Protein 1ZBO (pdb70)

Organism: Bordetella parapertussis (strain 12822 / ATCC BAA-587 / NCTC 13253) (NCBI:txid257311)

Sequence (385 aa):
AEIPLFPLSNALFPAGVLRLRVFEIRYLDVRRCIADGSEFGVVVLEQGTEVRRPDGREVLARAGTARIDHWEAPPALLELACTGTGRFRLHACTQGKYGLWTGQAEPVPDDAPLEVPPELARSASALGRLIARLQREGVPPHIPAAPFRLDDCGWVADRWAELSLPPADKARLLLLPPLDRLREIDAVLAAAEIPLFPLSNALFPAGVLRLRVFEIRYLDVRRCIADGSEFGVVVLEQGTEVRRPDGREVLARAGTARIDHWEAPPALLELACTGTGRFRLHACTQGKYGLWTGQAEPVPDDAPLEVPPELARSASALGRLIARLQREGVPPHIPAAPFRLDDCGWVADRWAELSLPPADKARLLLLPPLDRLREIDAVLAADGH

Structure (mmCIF, N/CA/C/O backbone):
data_1ZBO
#
_entry.id   1ZBO
#
_cell.length_a   70.015
_cell.length_b   101.380
_cell.length_c   122.223
_cell.angle_alpha   90.00
_cell.angle_beta   90.00
_cell.angle_gamma   90.00
#
_symmetry.space_group_name_H-M   'C 2 2 21'
#
loop_
_entity.id
_entity.type
_entity.pdbx_description
1 polymer 'hypothetical protein BPP1347'
2 water water
#
loop_
_atom_site.group_PDB
_atom_site.id
_atom_site.type_symbol
_atom_site.label_atom_id
_atom_site.label_alt_id
_atom_site.label_comp_id
_atom_site.label_asym_id
_atom_site.label_entity_id
_atom_site.label_seq_id
_atom_site.pdbx_PDB_ins_code
_atom_site.Cartn_x
_atom_site.Cartn_y
_atom_site.Cartn_z
_atom_site.occupancy
_atom_site.B_iso_or_equiv
_atom_site.auth_seq_id
_atom_site.auth_comp_id
_atom_site.auth_asym_id
_atom_site.auth_atom_id
_atom_site.pdbx_PDB_model_num
ATOM 1 N N . ALA A 1 2 ? 21.324 25.971 45.746 1.00 53.68 2 ALA A N 1
ATOM 2 C CA . ALA A 1 2 ? 21.993 25.579 47.022 1.00 53.22 2 ALA A CA 1
ATOM 3 C C . ALA A 1 2 ? 22.595 26.811 47.702 1.00 51.95 2 ALA A C 1
ATOM 4 O O . ALA A 1 2 ? 22.699 26.848 48.922 1.00 52.11 2 ALA A O 1
ATOM 6 N N . GLU A 1 3 ? 22.982 27.813 46.907 1.00 50.29 3 GLU A N 1
ATOM 7 C CA . GLU A 1 3 ? 23.563 29.041 47.449 1.00 49.21 3 GLU A CA 1
ATOM 8 C C . GLU A 1 3 ? 22.466 29.906 48.066 1.00 48.05 3 GLU A C 1
ATOM 9 O O . GLU A 1 3 ? 21.552 30.350 47.365 1.00 46.29 3 GLU A O 1
ATOM 15 N N . ILE A 1 4 ? 22.548 30.129 49.381 1.00 45.61 4 ILE A N 1
ATOM 16 C CA . ILE A 1 4 ? 21.552 30.948 50.084 1.00 41.83 4 ILE A CA 1
ATOM 17 C C . ILE A 1 4 ? 22.179 31.873 51.143 1.00 40.31 4 ILE A C 1
ATOM 18 O O . ILE A 1 4 ? 23.312 31.645 51.588 1.00 41.89 4 ILE A O 1
ATOM 23 N N . PRO A 1 5 ? 21.450 32.929 51.557 1.00 38.32 5 PRO A N 1
ATOM 24 C CA . PRO A 1 5 ? 21.936 33.878 52.561 1.00 36.41 5 PRO A CA 1
ATOM 25 C C . PRO A 1 5 ? 21.710 33.247 53.912 1.00 37.25 5 PRO A C 1
ATOM 26 O O . PRO A 1 5 ? 20.733 32.515 54.097 1.00 36.48 5 PRO A O 1
ATOM 30 N N . LEU A 1 6 ? 22.599 33.514 54.860 1.00 37.04 6 LEU A N 1
ATOM 31 C CA . LEU A 1 6 ? 22.450 32.923 56.187 1.00 34.22 6 LEU A CA 1
ATOM 32 C C . LEU A 1 6 ? 22.344 33.914 57.320 1.00 32.52 6 LEU A C 1
ATOM 33 O O . LEU A 1 6 ? 22.923 34.987 57.285 1.00 33.95 6 LEU A O 1
ATOM 38 N N . PHE A 1 7 ? 21.576 33.545 58.327 1.00 33.51 7 PHE A N 1
ATOM 39 C CA . PHE A 1 7 ? 21.404 34.391 59.492 1.00 32.92 7 PHE A CA 1
ATOM 40 C C . PHE A 1 7 ? 21.793 33.539 60.688 1.00 32.63 7 PHE A C 1
ATOM 41 O O . PHE A 1 7 ? 21.056 32.637 61.093 1.00 30.88 7 PHE A O 1
ATOM 49 N N . PRO A 1 8 ? 22.971 33.795 61.250 1.00 30.71 8 PRO A N 1
ATOM 50 C CA . PRO A 1 8 ? 23.419 33.019 62.402 1.00 32.04 8 PRO A CA 1
ATOM 51 C C . PRO A 1 8 ? 22.763 33.462 63.698 1.00 32.44 8 PRO A C 1
ATOM 52 O O . PRO A 1 8 ? 22.618 34.659 63.968 1.00 34.38 8 PRO A O 1
ATOM 56 N N . LEU A 1 9 ? 22.374 32.486 64.504 1.00 32.12 9 LEU A N 1
ATOM 57 C CA . LEU A 1 9 ? 21.750 32.778 65.779 1.00 32.22 9 LEU A CA 1
ATOM 58 C C . LEU A 1 9 ? 22.385 31.906 66.845 1.00 32.96 9 LEU A C 1
ATOM 59 O O . LEU A 1 9 ? 23.047 30.910 66.524 1.00 31.63 9 LEU A O 1
ATOM 64 N N . SER A 1 10 ? 22.192 32.320 68.100 1.00 32.05 10 SER A N 1
ATOM 65 C CA . SER A 1 10 ? 22.699 31.637 69.284 1.00 31.19 10 SER A CA 1
ATOM 66 C C . SER A 1 10 ? 21.910 30.358 69.516 1.00 31.64 10 SER A C 1
ATOM 67 O O . SER A 1 10 ? 22.445 29.413 70.071 1.00 30.76 10 SER A O 1
ATOM 70 N N . ASN A 1 11 ? 20.633 30.332 69.133 1.00 34.42 11 ASN A N 1
ATOM 71 C CA . ASN A 1 11 ? 19.845 29.101 69.287 1.00 37.53 11 ASN A CA 1
ATOM 72 C C . ASN A 1 11 ? 19.509 28.518 67.911 1.00 35.94 11 ASN A C 1
ATOM 73 O O . ASN A 1 11 ? 19.217 29.255 66.968 1.00 33.79 11 ASN A O 1
ATOM 78 N N . ALA A 1 12 ? 19.562 27.197 67.789 1.00 35.33 12 ALA A N 1
ATOM 79 C CA . ALA A 1 12 ? 19.242 26.559 66.518 1.00 36.75 12 ALA A CA 1
ATOM 80 C C . ALA A 1 12 ? 17.740 26.680 66.256 1.00 35.73 12 ALA A C 1
ATOM 81 O O . ALA A 1 12 ? 16.960 26.728 67.188 1.00 37.48 12 ALA A O 1
ATOM 83 N N . LEU A 1 13 ? 17.351 26.732 64.988 1.00 35.88 13 LEU A N 1
ATOM 84 C CA . LEU A 1 13 ? 15.954 26.836 64.620 1.00 37.29 13 LEU A CA 1
ATOM 85 C C . LEU A 1 13 ? 15.473 25.519 63.965 1.00 38.60 13 LEU A C 1
ATOM 86 O O . LEU A 1 13 ? 16.053 25.069 62.977 1.00 39.98 13 LEU A O 1
ATOM 91 N N . PHE A 1 14 ? 14.418 24.914 64.513 1.00 37.52 14 PHE A N 1
ATOM 92 C CA . PHE A 1 14 ? 13.866 23.655 63.997 1.00 36.29 14 PHE A CA 1
ATOM 93 C C . PHE A 1 14 ? 12.529 23.806 63.238 1.00 37.55 14 PHE A C 1
ATOM 94 O O . PHE A 1 14 ? 11.762 24.747 63.455 1.00 36.98 14 PHE A O 1
ATOM 102 N N . PRO A 1 15 ? 12.216 22.855 62.347 1.00 37.99 15 PRO A N 1
ATOM 103 C CA . PRO A 1 15 ? 10.947 22.960 61.610 1.00 37.08 15 PRO A CA 1
ATOM 104 C C . PRO A 1 15 ? 9.799 23.124 62.608 1.00 36.02 15 PRO A C 1
ATOM 105 O O . PRO A 1 15 ? 9.735 22.421 63.627 1.00 32.32 15 PRO A O 1
ATOM 109 N N . ALA A 1 16 ? 8.907 24.061 62.301 1.00 35.33 16 ALA A N 1
ATOM 110 C CA . ALA A 1 16 ? 7.752 24.371 63.140 1.00 34.96 16 ALA A CA 1
ATOM 111 C C . ALA A 1 16 ? 8.155 25.133 64.402 1.00 35.08 16 ALA A C 1
ATOM 112 O O . ALA A 1 16 ? 7.323 25.399 65.275 1.00 38.14 16 ALA A O 1
ATOM 114 N N . GLY A 1 17 ? 9.432 25.486 64.494 1.00 35.99 17 GLY A N 1
ATOM 115 C CA . GLY A 1 17 ? 9.911 26.233 65.644 1.00 35.18 17 GLY A CA 1
ATOM 116 C C . GLY A 1 17 ? 9.534 27.691 65.509 1.00 35.39 17 GLY A C 1
ATOM 117 O O . GLY A 1 17 ? 9.571 28.248 64.416 1.00 35.09 17 GLY A O 1
ATOM 118 N N . VAL A 1 18 ? 9.154 28.318 66.615 1.00 38.45 18 VAL A N 1
ATOM 119 C CA . VAL A 1 18 ? 8.771 29.735 66.592 1.00 39.84 18 VAL A CA 1
ATOM 120 C C . VAL A 1 18 ? 9.998 30.594 66.795 1.00 39.23 18 VAL A C 1
ATOM 121 O O . VAL A 1 18 ? 10.856 30.270 67.609 1.00 39.19 18 VAL A O 1
ATOM 125 N N . LEU A 1 19 ? 10.077 31.702 66.076 1.00 40.10 19 LEU A N 1
ATOM 126 C CA . LEU A 1 19 ? 11.227 32.570 66.220 1.00 41.28 19 LEU A CA 1
ATOM 127 C C . LEU A 1 19 ? 10.863 34.049 66.129 1.00 41.32 19 LEU A C 1
ATOM 128 O O . LEU A 1 19 ? 10.249 34.477 65.162 1.00 40.86 19 LEU A O 1
ATOM 133 N N . ARG A 1 20 ? 11.232 34.819 67.154 1.00 43.63 20 ARG A N 1
ATOM 134 C CA . ARG A 1 20 ? 10.970 36.263 67.180 1.00 44.72 20 ARG A CA 1
ATOM 135 C C . ARG A 1 20 ? 12.328 36.917 67.032 1.00 44.31 20 ARG A C 1
ATOM 136 O O . ARG A 1 20 ? 13.084 37.027 67.998 1.00 43.70 20 ARG A O 1
ATOM 144 N N . LEU A 1 21 ? 12.629 37.372 65.828 1.00 46.20 21 LEU A N 1
ATOM 145 C CA . LEU A 1 21 ? 13.925 37.963 65.567 1.00 48.21 21 LEU A CA 1
ATOM 146 C C . LEU A 1 21 ? 13.951 39.479 65.488 1.00 48.14 21 LEU A C 1
ATOM 147 O O . LEU A 1 21 ? 13.146 40.090 64.795 1.00 47.96 21 LEU A O 1
ATOM 152 N N . ARG A 1 22 ? 14.880 40.079 66.224 1.00 49.15 22 ARG A N 1
ATOM 153 C CA . ARG A 1 22 ? 15.074 41.524 66.200 1.00 48.96 22 ARG A CA 1
ATOM 154 C C . ARG A 1 22 ? 16.358 41.733 65.415 1.00 47.76 22 ARG A C 1
ATOM 155 O O . ARG A 1 22 ? 17.391 41.148 65.752 1.00 47.33 22 ARG A O 1
ATOM 163 N N . VAL A 1 23 ? 16.308 42.547 64.366 1.00 46.11 23 VAL A N 1
ATOM 164 C CA . VAL A 1 23 ? 17.518 42.773 63.585 1.00 47.87 23 VAL A CA 1
ATOM 165 C C . VAL A 1 23 ? 18.118 44.142 63.855 1.00 48.65 23 VAL A C 1
ATOM 166 O O . VAL A 1 23 ? 17.523 45.180 63.573 1.00 50.04 23 VAL A O 1
ATOM 170 N N . PHE A 1 24 ? 19.315 44.131 64.416 1.00 49.01 24 PHE A N 1
ATOM 171 C CA . PHE A 1 24 ? 19.984 45.367 64.759 1.00 49.93 24 PHE A CA 1
ATOM 172 C C . PHE A 1 24 ? 20.968 45.848 63.710 1.00 50.06 24 PHE A C 1
ATOM 173 O O . PHE A 1 24 ? 20.820 46.935 63.160 1.00 52.27 24 PHE A O 1
ATOM 181 N N . GLU A 1 25 ? 21.974 45.039 63.433 1.00 50.75 25 GLU A N 1
ATOM 182 C CA . GLU A 1 25 ? 22.971 45.416 62.457 1.00 52.05 25 GLU A CA 1
ATOM 183 C C . GLU A 1 25 ? 22.326 45.616 61.112 1.00 52.97 25 GLU A C 1
ATOM 184 O O . GLU A 1 25 ? 21.556 44.779 60.648 1.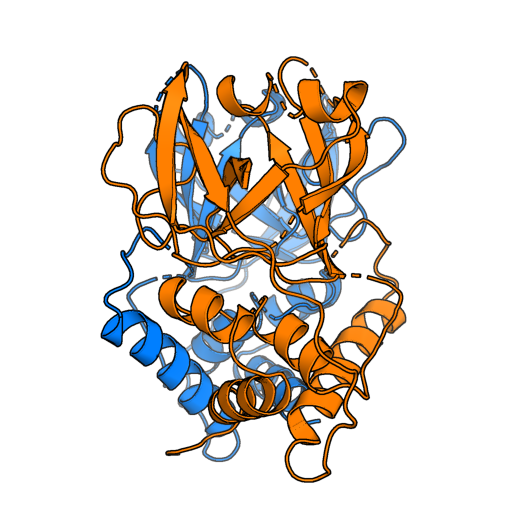00 53.20 25 GLU A O 1
ATOM 190 N N . ILE A 1 26 ? 22.644 46.734 60.481 1.00 54.07 26 ILE A N 1
ATOM 191 C CA . ILE A 1 26 ? 22.064 47.038 59.193 1.00 55.63 26 ILE A CA 1
ATOM 192 C C . ILE A 1 26 ? 22.622 46.121 58.113 1.00 54.52 26 ILE A C 1
ATOM 193 O O . ILE A 1 26 ? 22.118 46.099 56.989 1.00 54.76 26 ILE A O 1
ATOM 198 N N . ARG A 1 27 ? 23.653 45.351 58.456 1.00 53.11 27 ARG A N 1
ATOM 199 C CA . ARG A 1 27 ? 24.246 44.432 57.487 1.00 51.77 27 ARG A CA 1
ATOM 200 C C . ARG A 1 27 ? 23.234 43.380 57.054 1.00 50.54 27 ARG A C 1
ATOM 201 O O . ARG A 1 27 ? 23.360 42.795 55.979 1.00 50.39 27 ARG A O 1
ATOM 209 N N . TYR A 1 28 ? 22.225 43.157 57.891 1.00 49.38 28 TYR A N 1
ATOM 210 C CA . TYR A 1 28 ? 21.196 42.175 57.599 1.00 51.17 28 TYR A CA 1
ATOM 211 C C . TYR A 1 28 ? 19.964 42.755 56.914 1.00 53.99 28 TYR A C 1
ATOM 212 O O . TYR A 1 28 ? 19.217 42.027 56.251 1.00 53.83 28 TYR A O 1
ATOM 221 N N . LEU A 1 29 ? 19.756 44.060 57.064 1.00 55.59 29 LEU A N 1
ATOM 222 C CA . LEU A 1 29 ? 18.604 44.725 56.463 1.00 57.12 29 LEU A CA 1
ATOM 223 C C . LEU A 1 29 ? 18.365 44.332 55.009 1.00 56.72 29 LEU A C 1
ATOM 224 O O . LEU A 1 29 ? 17.234 44.037 54.619 1.00 55.56 29 LEU A O 1
ATOM 229 N N . ASP A 1 30 ? 19.429 44.323 54.213 1.00 57.01 30 ASP A N 1
ATOM 230 C CA . ASP A 1 30 ? 19.321 43.975 52.801 1.00 57.78 30 ASP A CA 1
ATOM 231 C C . ASP A 1 30 ? 18.785 42.545 52.627 1.00 57.04 30 ASP A C 1
ATOM 232 O O . ASP A 1 30 ? 18.083 42.244 51.662 1.00 57.34 30 ASP A O 1
ATOM 245 N N . VAL A 1 32 ? 16.794 40.739 55.020 1.00 48.58 32 VAL A N 1
ATOM 246 C CA . VAL A 1 32 ? 15.414 40.702 55.470 1.00 46.73 32 VAL A CA 1
ATOM 247 C C . VAL A 1 32 ? 14.479 41.451 54.521 1.00 45.90 32 VAL A C 1
ATOM 248 O O . VAL A 1 32 ? 13.348 41.022 54.268 1.00 44.56 32 VAL A O 1
ATOM 252 N N . ARG A 1 33 ? 14.952 42.569 53.988 1.00 45.32 33 ARG A N 1
ATOM 253 C CA . ARG A 1 33 ? 14.146 43.346 53.057 1.00 45.32 33 ARG A CA 1
ATOM 254 C C . ARG A 1 33 ? 13.853 42.547 51.800 1.00 44.17 33 ARG A C 1
ATOM 255 O O . ARG A 1 33 ? 12.708 42.459 51.368 1.00 45.02 33 ARG A O 1
ATOM 263 N N . ARG A 1 34 ? 14.885 41.967 51.207 1.00 42.99 34 ARG A N 1
ATOM 264 C CA . ARG A 1 34 ? 14.682 41.184 50.013 1.00 43.17 34 ARG A CA 1
ATOM 265 C C . ARG A 1 34 ? 13.719 40.041 50.317 1.00 41.54 34 ARG A C 1
ATOM 266 O O . ARG A 1 34 ? 12.817 39.769 49.535 1.00 41.54 34 ARG A O 1
ATOM 274 N N . CYS A 1 35 ? 13.893 39.389 51.460 1.00 40.63 35 CYS A N 1
ATOM 275 C CA . CYS A 1 35 ? 13.008 38.294 51.828 1.00 41.25 35 CYS A CA 1
ATOM 276 C C . CYS A 1 35 ? 11.571 38.757 51.970 1.00 42.54 35 CYS A C 1
ATOM 277 O O . CYS A 1 35 ? 10.639 38.077 51.543 1.00 42.23 35 CYS A O 1
ATOM 280 N N . ILE A 1 36 ? 11.390 39.919 52.581 1.00 44.55 36 ILE A N 1
ATOM 281 C CA . ILE A 1 36 ? 10.059 40.459 52.787 1.00 45.57 36 ILE A CA 1
ATOM 282 C C . ILE A 1 36 ? 9.421 40.776 51.455 1.00 48.33 36 ILE A C 1
ATOM 283 O O . ILE A 1 36 ? 8.250 40.479 51.243 1.00 49.79 36 ILE A O 1
ATOM 288 N N . ALA A 1 37 ? 10.217 41.341 50.554 1.00 50.30 37 ALA A N 1
ATOM 289 C CA . ALA A 1 37 ? 9.769 41.716 49.221 1.00 53.02 37 ALA A CA 1
ATOM 290 C C . ALA A 1 37 ? 9.164 40.589 48.380 1.00 55.04 37 ALA A C 1
ATOM 291 O O . ALA A 1 37 ? 7.971 40.608 48.057 1.00 54.72 37 ALA A O 1
ATOM 293 N N . ASP A 1 38 ? 9.983 39.605 48.026 1.00 54.43 38 ASP A N 1
ATOM 294 C CA . ASP A 1 38 ? 9.506 38.528 47.181 1.00 55.96 38 ASP A CA 1
ATOM 295 C C . ASP A 1 38 ? 9.153 37.255 47.928 1.00 55.17 38 ASP A C 1
ATOM 296 O O . ASP A 1 38 ? 9.235 36.159 47.377 1.00 56.50 38 ASP A O 1
ATOM 301 N N . GLY A 1 39 ? 8.751 37.412 49.185 1.00 54.78 39 GLY A N 1
ATOM 302 C CA . GLY A 1 39 ? 8.356 36.277 50.011 1.00 52.49 39 GLY A CA 1
ATOM 303 C C . GLY A 1 39 ? 9.319 35.103 50.102 1.00 51.71 39 GLY A C 1
ATOM 304 O O . GLY A 1 39 ? 8.893 33.978 50.319 1.00 52.02 39 GLY A O 1
ATOM 305 N N . SER A 1 40 ? 10.612 35.349 49.943 1.00 50.33 40 SER A N 1
ATOM 306 C CA . SER A 1 40 ? 11.564 34.267 50.023 1.00 47.93 40 SER A CA 1
ATOM 307 C C . SER A 1 40 ? 11.873 33.920 51.476 1.00 47.74 40 SER A C 1
ATOM 308 O O . SER A 1 40 ? 11.290 34.484 52.414 1.00 47.00 40 SER A O 1
ATOM 311 N N . GLU A 1 41 ? 12.795 32.982 51.646 1.00 45.05 41 GLU A N 1
ATOM 312 C CA . GLU A 1 41 ? 13.186 32.502 52.959 1.00 43.45 41 GLU A CA 1
ATOM 313 C C . GLU A 1 41 ? 14.680 32.691 53.155 1.00 43.71 41 GLU A C 1
ATOM 314 O O . GLU A 1 41 ? 15.416 32.913 52.195 1.00 44.94 41 GLU A O 1
ATOM 320 N N . PHE A 1 42 ? 15.135 32.621 54.398 1.00 41.04 42 PHE A N 1
ATOM 321 C CA . PHE A 1 42 ? 16.567 32.723 54.654 1.00 42.05 42 PHE A CA 1
ATOM 322 C C . PHE A 1 42 ? 16.960 31.579 55.570 1.00 40.63 42 PHE A C 1
ATOM 323 O O . PHE A 1 42 ? 16.130 31.046 56.303 1.00 42.02 42 PHE A O 1
ATOM 331 N N . GLY A 1 43 ? 18.222 31.184 55.504 1.00 40.68 43 GLY A N 1
ATOM 332 C CA . GLY A 1 43 ? 18.683 30.081 56.326 1.00 38.98 43 GLY A CA 1
ATOM 333 C C . GLY A 1 43 ? 19.103 30.512 57.718 1.00 38.16 43 GLY A C 1
ATOM 334 O O . GLY A 1 43 ? 19.747 31.546 57.897 1.00 37.80 43 GLY A O 1
ATOM 335 N N . VAL A 1 44 ? 18.725 29.718 58.709 1.00 35.61 44 VAL A N 1
ATOM 336 C CA . VAL A 1 44 ? 19.074 30.003 60.086 1.00 32.61 44 VAL A CA 1
ATOM 337 C C . VAL A 1 44 ? 19.937 28.912 60.643 1.00 32.79 44 VAL A C 1
ATOM 338 O O . VAL A 1 44 ? 19.452 27.813 60.856 1.00 34.07 44 VAL A O 1
ATOM 342 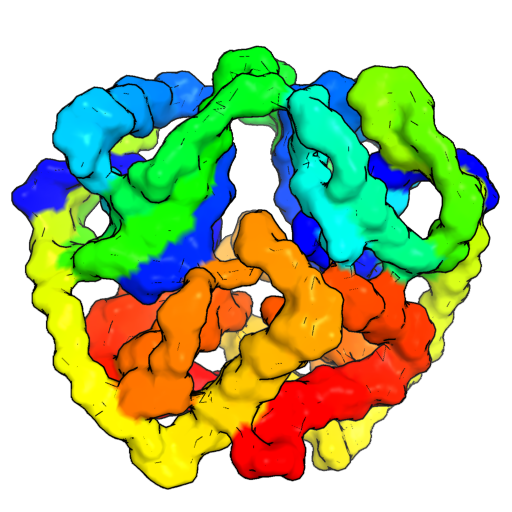N N . VAL A 1 45 ? 21.210 29.187 60.896 1.00 32.98 45 VAL A N 1
ATOM 343 C CA . VAL A 1 45 ? 22.054 28.147 61.470 1.00 31.10 45 VAL A CA 1
ATOM 344 C C . VAL A 1 45 ? 22.552 28.596 62.846 1.00 32.75 45 VAL A C 1
ATOM 345 O O . VAL A 1 45 ? 22.756 29.785 63.088 1.00 31.61 45 VAL A O 1
ATOM 349 N N . VAL A 1 46 ? 22.737 27.649 63.755 1.00 33.24 46 VAL A N 1
ATOM 350 C CA . VAL A 1 46 ? 23.202 27.994 65.086 1.00 34.48 46 VAL A CA 1
ATOM 351 C C . VAL A 1 46 ? 24.710 28.158 65.113 1.00 35.58 46 VAL A C 1
ATOM 352 O O . VAL A 1 46 ? 25.426 27.429 64.445 1.00 35.73 46 VAL A O 1
ATOM 356 N N . LEU A 1 47 ? 25.173 29.132 65.891 1.00 36.93 47 LEU A N 1
ATOM 357 C CA . LEU A 1 47 ? 26.592 29.429 66.021 1.00 38.14 47 LEU A CA 1
ATOM 358 C C . LEU A 1 47 ? 27.358 28.508 66.978 1.00 39.35 47 LEU A C 1
ATOM 359 O O . LEU A 1 47 ? 26.981 28.352 68.140 1.00 39.23 47 LEU A O 1
ATOM 364 N N . GLU A 1 48 ? 28.435 27.908 66.483 1.00 42.51 48 GLU A N 1
ATOM 365 C CA . GLU A 1 48 ? 29.270 27.047 67.306 1.00 45.94 48 GLU A CA 1
ATOM 366 C C . GLU A 1 48 ? 30.251 27.899 68.110 1.00 47.69 48 GLU A C 1
ATOM 367 O O . GLU A 1 48 ? 30.343 27.767 69.326 1.00 48.16 48 GLU A O 1
ATOM 373 N N . GLN A 1 49 ? 30.969 28.789 67.449 1.00 50.22 49 GLN A N 1
ATOM 374 C CA . GLN A 1 49 ? 31.926 29.575 68.191 1.00 55.30 49 GLN A CA 1
ATOM 375 C C . GLN A 1 49 ? 31.889 31.045 67.843 1.00 58.02 49 GLN A C 1
ATOM 376 O O . GLN A 1 49 ? 32.863 31.577 67.324 1.00 62.14 49 GLN A O 1
ATOM 382 N N . GLY A 1 50 ? 30.776 31.710 68.131 1.00 58.10 50 GLY A N 1
ATOM 383 C CA . GLY A 1 50 ? 30.686 33.127 67.831 1.00 58.49 50 GLY A CA 1
ATOM 384 C C . GLY A 1 50 ? 29.544 33.850 68.523 1.00 59.24 50 GLY A C 1
ATOM 385 O O . GLY A 1 50 ? 28.722 33.235 69.199 1.00 58.94 50 GLY A O 1
ATOM 386 N N . THR A 1 51 ? 29.485 35.164 68.354 1.00 59.45 51 THR A N 1
ATOM 387 C CA . THR A 1 51 ? 28.426 35.953 68.969 1.00 60.34 51 THR A CA 1
ATOM 388 C C . THR A 1 51 ? 27.372 36.319 67.943 1.00 60.47 51 THR A C 1
ATOM 389 O O . THR A 1 51 ? 27.696 36.619 66.796 1.00 61.26 51 THR A O 1
ATOM 393 N N . GLU A 1 52 ? 26.114 36.316 68.362 1.00 62.48 52 GLU A N 1
ATOM 394 C CA . GLU A 1 52 ? 25.011 36.640 67.464 1.00 65.93 52 GLU A CA 1
ATOM 395 C C . GLU A 1 52 ? 25.210 38.003 66.831 1.00 68.11 52 GLU A C 1
ATOM 396 O O . GLU A 1 52 ? 24.926 38.196 65.650 1.00 67.92 52 GLU A O 1
ATOM 402 N N . VAL A 1 53 ? 25.690 38.950 67.631 1.00 71.65 53 VAL A N 1
ATOM 403 C CA . VAL A 1 53 ? 25.927 40.296 67.140 1.00 75.68 53 VAL A CA 1
ATOM 404 C C . VAL A 1 53 ? 27.188 40.322 66.270 1.00 77.42 53 VAL A C 1
ATOM 405 O O . VAL A 1 53 ? 27.164 39.791 65.164 1.00 80.22 53 VAL A O 1
ATOM 409 N N . ARG A 1 54 ? 28.286 40.903 66.741 1.00 78.46 54 ARG A N 1
ATOM 410 C CA . ARG A 1 54 ? 29.494 40.955 65.918 1.00 81.21 54 ARG A CA 1
ATOM 411 C C . ARG A 1 54 ? 30.740 41.413 66.679 1.00 83.18 54 ARG A C 1
ATOM 412 O O . ARG A 1 54 ? 30.977 42.615 66.836 1.00 83.53 54 ARG A O 1
ATOM 420 N N . ARG A 1 55 ? 31.534 40.450 67.140 1.00 84.75 55 ARG A N 1
ATOM 421 C CA . ARG A 1 55 ? 32.762 40.744 67.876 1.00 86.51 55 ARG A CA 1
ATOM 422 C C . ARG A 1 55 ? 33.878 41.196 66.937 1.00 87.07 55 ARG A C 1
ATOM 423 O O . ARG A 1 55 ? 34.049 40.646 65.845 1.00 87.76 55 ARG A O 1
ATOM 431 N N . PRO A 1 56 ? 34.650 42.212 67.350 1.00 86.47 56 PRO A N 1
ATOM 432 C CA . PRO A 1 56 ? 35.751 42.715 66.523 1.00 85.77 56 PRO A CA 1
ATOM 433 C C . PRO A 1 56 ? 37.051 41.938 66.766 1.00 84.43 56 PRO A C 1
ATOM 434 O O . PRO A 1 56 ? 38.012 42.065 66.007 1.00 83.73 56 PRO A O 1
ATOM 438 N N . ASP A 1 57 ? 37.066 41.131 67.823 1.00 83.28 57 ASP A N 1
ATOM 439 C CA . ASP A 1 57 ? 38.244 40.342 68.169 1.00 82.29 57 ASP A CA 1
ATOM 440 C C . ASP A 1 57 ? 38.015 38.860 67.900 1.00 80.62 57 ASP A C 1
ATOM 441 O O . ASP A 1 57 ? 38.937 38.053 68.010 1.00 81.31 57 ASP A O 1
ATOM 446 N N . GLY A 1 58 ? 36.789 38.499 67.541 1.00 78.14 58 GLY A N 1
ATOM 447 C CA . GLY A 1 58 ? 36.507 37.098 67.286 1.00 75.65 58 GLY A CA 1
ATOM 448 C C . GLY A 1 58 ? 35.834 36.788 65.962 1.00 72.80 58 GLY A C 1
ATOM 449 O O . GLY A 1 58 ? 35.308 37.671 65.286 1.00 72.38 58 GLY A O 1
ATOM 450 N N . ARG A 1 59 ? 35.863 35.514 65.592 1.00 69.91 59 ARG A N 1
ATOM 451 C CA . ARG A 1 59 ? 35.243 35.069 64.361 1.00 66.87 59 ARG A CA 1
ATOM 452 C C . ARG A 1 59 ? 34.150 34.058 64.671 1.00 63.88 59 ARG A C 1
ATOM 453 O O . ARG A 1 59 ? 34.216 33.343 65.671 1.00 62.66 59 ARG A O 1
ATOM 461 N N . GLU A 1 60 ? 33.137 34.011 63.812 1.00 60.31 60 GLU A N 1
ATOM 462 C CA . GLU A 1 60 ? 32.030 33.096 64.010 1.00 55.15 60 GLU A CA 1
ATOM 463 C C . GLU A 1 60 ? 32.199 31.798 63.242 1.00 51.41 60 GLU A C 1
ATOM 464 O O . GLU A 1 60 ? 32.761 31.779 62.147 1.00 51.15 60 GLU A O 1
ATOM 470 N N . VAL A 1 61 ? 31.726 30.708 63.836 1.00 45.78 61 VAL A N 1
ATOM 471 C CA . VAL A 1 61 ? 31.788 29.402 63.200 1.00 42.22 61 VAL A CA 1
ATOM 472 C C . VAL A 1 61 ? 30.383 28.848 63.148 1.00 41.79 61 VAL A C 1
ATOM 473 O O . VAL A 1 61 ? 29.764 28.679 64.184 1.00 42.32 61 VAL A O 1
ATOM 477 N N . LEU A 1 62 ? 29.880 28.559 61.954 1.00 41.27 62 LEU A N 1
ATOM 478 C CA . LEU A 1 62 ? 28.529 28.021 61.827 1.00 40.62 62 LEU A CA 1
ATOM 479 C C . LEU A 1 62 ? 28.482 26.508 62.012 1.00 40.32 62 LEU A C 1
ATOM 480 O O . LEU A 1 62 ? 29.499 25.833 61.873 1.00 40.28 62 LEU A O 1
ATOM 485 N N . ALA A 1 63 ? 27.299 25.991 62.353 1.00 40.94 63 ALA A N 1
ATOM 486 C CA . ALA A 1 63 ? 27.058 24.550 62.543 1.00 40.56 63 ALA A CA 1
ATOM 487 C C . ALA A 1 63 ? 26.934 23.885 61.170 1.00 40.12 63 ALA A C 1
ATOM 488 O O . ALA A 1 63 ? 26.841 24.569 60.153 1.00 39.00 63 ALA A O 1
ATOM 490 N N . ARG A 1 64 ? 26.907 22.554 61.151 1.00 41.66 64 ARG A N 1
ATOM 491 C CA . ARG A 1 64 ? 26.812 21.773 59.905 1.00 42.59 64 ARG A CA 1
ATOM 492 C C . ARG A 1 64 ? 25.446 21.755 59.214 1.00 40.20 64 ARG A C 1
ATOM 493 O O . ARG A 1 64 ? 25.312 21.207 58.117 1.00 38.96 64 ARG A O 1
ATOM 501 N N . ALA A 1 65 ? 24.442 22.344 59.855 1.00 37.07 65 ALA A N 1
ATOM 502 C CA . ALA A 1 65 ? 23.080 22.347 59.317 1.00 36.75 65 ALA A CA 1
ATOM 503 C C . ALA A 1 65 ? 22.185 23.383 59.976 1.00 36.24 65 ALA A C 1
ATOM 504 O O . ALA A 1 65 ? 22.498 23.927 61.036 1.00 36.18 65 ALA A O 1
ATOM 506 N N . GLY A 1 66 ? 21.041 23.608 59.348 1.00 36.58 66 GLY A N 1
ATOM 507 C CA . GLY A 1 66 ? 20.103 24.574 59.854 1.00 37.32 66 GLY A CA 1
ATOM 508 C C . GLY A 1 66 ? 18.758 24.391 59.207 1.00 37.57 66 GLY A C 1
ATOM 509 O O . GLY A 1 66 ? 18.510 23.416 58.501 1.00 39.07 66 GLY A O 1
ATOM 510 N N . THR A 1 67 ? 17.903 25.372 59.430 1.00 37.49 67 THR A N 1
ATOM 511 C CA . THR A 1 67 ? 16.561 25.340 58.924 1.00 36.65 67 THR A CA 1
ATOM 512 C C . THR A 1 67 ? 16.144 26.648 58.296 1.00 38.19 67 THR A C 1
ATOM 513 O O . THR A 1 67 ? 16.444 27.733 58.802 1.00 39.17 67 THR A O 1
ATOM 525 N N . ALA A 1 69 ? 13.910 29.773 57.374 1.00 37.31 69 ALA A N 1
ATOM 526 C CA . ALA A 1 69 ? 12.964 30.536 58.164 1.00 37.72 69 ALA A CA 1
ATOM 527 C C . ALA A 1 69 ? 11.987 31.253 57.216 1.00 38.55 69 ALA A C 1
ATOM 528 O O . ALA A 1 69 ? 12.395 31.727 56.157 1.00 38.59 69 ALA A O 1
ATOM 530 N N . ARG A 1 70 ? 10.705 31.309 57.596 1.00 38.48 70 ARG A N 1
ATOM 531 C CA . ARG A 1 70 ? 9.668 31.984 56.813 1.00 38.73 70 ARG A CA 1
ATOM 532 C C . ARG A 1 70 ? 9.127 33.126 57.669 1.00 40.23 70 ARG A C 1
ATOM 533 O O . ARG A 1 70 ? 8.776 32.912 58.830 1.00 39.31 70 ARG A O 1
ATOM 541 N N . ILE A 1 71 ? 9.058 34.331 57.100 1.00 40.99 71 ILE A N 1
ATOM 542 C CA . ILE A 1 71 ? 8.575 35.513 57.826 1.00 43.56 71 ILE A CA 1
ATOM 543 C C . ILE A 1 71 ? 7.037 35.581 57.885 1.00 45.30 71 ILE A C 1
ATOM 544 O O . ILE A 1 71 ? 6.384 35.952 56.920 1.00 44.82 71 ILE A O 1
ATOM 549 N N . ASP A 1 72 ? 6.474 35.205 59.027 1.00 48.90 72 ASP A N 1
ATOM 550 C CA . ASP A 1 72 ? 5.029 35.217 59.211 1.00 53.46 72 ASP A CA 1
ATOM 551 C C . ASP A 1 72 ? 4.518 36.644 59.089 1.00 57.28 72 ASP A C 1
ATOM 552 O O . ASP A 1 72 ? 3.372 36.876 58.691 1.00 58.79 72 ASP A O 1
ATOM 557 N N . HIS A 1 73 ? 5.376 37.598 59.438 1.00 59.65 73 HIS A N 1
ATOM 558 C CA . HIS A 1 73 ? 5.046 39.014 59.355 1.00 61.42 73 HIS A CA 1
ATOM 559 C C . HIS A 1 73 ? 5.985 39.861 60.198 1.00 61.83 73 HIS A C 1
ATOM 560 O O . HIS A 1 73 ? 6.317 39.518 61.327 1.00 60.60 73 HIS A O 1
ATOM 567 N N . TRP A 1 74 ? 6.411 40.978 59.629 1.00 63.33 74 TRP A N 1
ATOM 568 C CA . TRP A 1 74 ? 7.318 41.880 60.310 1.00 64.77 74 TRP A CA 1
ATOM 569 C C . TRP A 1 74 ? 6.575 43.031 60.976 1.00 65.18 74 TRP A C 1
ATOM 570 O O . TRP A 1 74 ? 5.386 43.256 60.729 1.00 66.67 74 TRP A O 1
ATOM 581 N N . GLU A 1 75 ? 7.291 43.755 61.825 1.00 64.09 75 GLU A N 1
ATOM 582 C CA . GLU A 1 75 ? 6.730 44.900 62.523 1.00 63.23 75 GLU A CA 1
ATOM 583 C C . GLU A 1 75 ? 7.846 45.884 62.858 1.00 62.18 75 GLU A C 1
ATOM 584 O O . GLU A 1 75 ? 9.030 45.575 62.716 1.00 62.07 75 GLU A O 1
ATOM 590 N N . ALA A 1 76 ? 7.449 47.069 63.302 1.00 60.50 76 ALA A N 1
ATOM 591 C CA . ALA A 1 76 ? 8.381 48.115 63.676 1.00 58.76 76 ALA A CA 1
ATOM 592 C C . ALA A 1 76 ? 7.704 49.006 64.707 1.00 58.37 76 ALA A C 1
ATOM 593 O O . ALA A 1 76 ? 7.422 50.177 64.445 1.00 59.72 76 ALA A O 1
ATOM 595 N N . PRO A 1 77 ? 7.408 48.449 65.893 1.00 57.50 77 PRO A N 1
ATOM 596 C CA . PRO A 1 77 ? 6.763 49.193 66.978 1.00 57.70 77 PRO A CA 1
ATOM 597 C C . PRO A 1 77 ? 7.658 50.352 67.384 1.00 57.15 77 PRO A C 1
ATOM 598 O O . PRO A 1 77 ? 7.221 51.493 67.510 1.00 58.13 77 PRO A O 1
ATOM 610 N N . PRO A 1 79 ? 10.639 52.960 66.634 1.00 52.13 79 PRO A N 1
ATOM 611 C CA . PRO A 1 79 ? 11.214 53.631 65.461 1.00 51.40 79 PRO A CA 1
ATOM 612 C C . PRO A 1 79 ? 12.462 52.961 64.876 1.00 50.99 79 PRO A C 1
ATOM 613 O O . PRO A 1 79 ? 13.483 52.825 65.548 1.00 48.55 79 PRO A O 1
ATOM 617 N N . ALA A 1 80 ? 12.349 52.537 63.618 1.00 52.58 80 ALA A N 1
ATOM 618 C CA . ALA A 1 80 ? 13.445 51.903 62.871 1.00 53.93 80 ALA A CA 1
ATOM 619 C C . ALA A 1 80 ? 13.887 50.524 63.344 1.00 53.72 80 ALA A C 1
ATOM 620 O O . ALA A 1 80 ? 14.839 49.946 62.802 1.00 55.78 80 ALA A O 1
ATOM 622 N N . LEU A 1 81 ? 13.216 49.994 64.353 1.00 51.52 81 LEU A N 1
ATOM 623 C CA . LEU A 1 81 ? 13.576 48.682 64.846 1.00 50.08 81 LEU A CA 1
ATO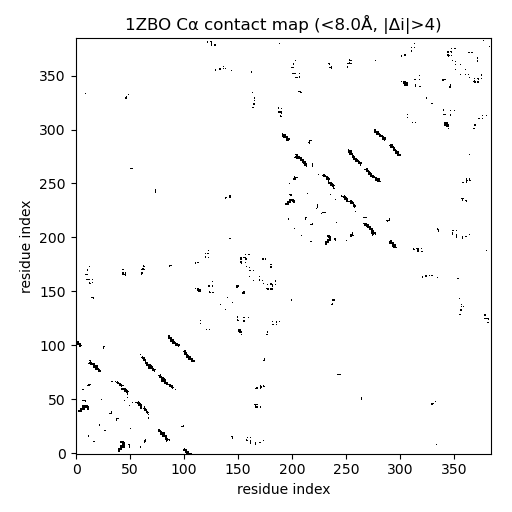M 624 C C . LEU A 1 81 ? 12.779 47.621 64.098 1.00 49.61 81 LEU A C 1
ATOM 625 O O . LEU A 1 81 ? 11.556 47.626 64.142 1.00 51.56 81 LEU A O 1
ATOM 630 N N . LEU A 1 82 ? 13.465 46.712 63.416 1.00 49.08 82 LEU A N 1
ATOM 631 C CA . LEU A 1 82 ? 12.775 45.679 62.661 1.00 48.05 82 LEU A CA 1
ATOM 632 C C . LEU A 1 82 ? 12.597 44.422 63.500 1.00 47.74 82 LEU A C 1
ATOM 633 O O . LEU A 1 82 ? 13.572 43.751 63.823 1.00 47.56 82 LEU A O 1
ATOM 638 N N . GLU A 1 83 ? 11.348 44.117 63.861 1.00 47.83 83 GLU A N 1
ATOM 639 C CA . GLU A 1 83 ? 11.026 42.941 64.682 1.00 50.05 83 GLU A CA 1
ATOM 640 C C . GLU A 1 83 ? 10.126 41.966 63.912 1.00 50.07 83 GLU A C 1
ATOM 641 O O . GLU A 1 83 ? 9.010 42.318 63.519 1.00 52.57 83 GLU A O 1
ATOM 647 N N . LEU A 1 84 ? 10.591 40.740 63.692 1.00 47.48 84 LEU A N 1
ATOM 648 C CA . LEU A 1 84 ? 9.756 39.803 62.949 1.00 46.22 84 LEU A CA 1
ATOM 649 C C . LEU A 1 84 ? 9.576 38.385 63.486 1.00 44.68 84 LEU A C 1
ATOM 650 O O . LEU A 1 84 ? 10.481 37.801 64.062 1.00 44.71 84 LEU A O 1
ATOM 655 N N . ALA A 1 85 ? 8.360 37.872 63.308 1.00 43.70 85 ALA A N 1
ATOM 656 C CA . ALA A 1 85 ? 7.984 36.542 63.743 1.00 42.23 85 ALA A CA 1
ATOM 657 C C . ALA A 1 85 ? 8.184 35.622 62.563 1.00 42.64 85 ALA A C 1
ATOM 658 O O . ALA A 1 85 ? 7.721 35.889 61.442 1.00 43.29 85 ALA A O 1
ATOM 660 N N . CYS A 1 86 ? 8.879 34.525 62.830 1.00 41.51 86 CYS A N 1
ATOM 661 C CA . CYS A 1 86 ? 9.210 33.562 61.803 1.00 38.78 86 CYS A CA 1
ATOM 662 C C . CYS A 1 86 ? 8.860 32.142 62.215 1.00 38.54 86 CYS A C 1
ATOM 663 O O . CYS A 1 86 ? 8.520 31.887 63.372 1.00 37.62 86 CYS A O 1
ATOM 666 N N . THR A 1 87 ? 8.934 31.225 61.248 1.00 39.21 87 THR A N 1
ATOM 667 C CA . THR A 1 87 ? 8.650 29.808 61.479 1.00 38.61 87 THR A CA 1
ATOM 668 C C . THR A 1 87 ? 9.663 28.939 60.725 1.00 38.40 87 THR A C 1
ATOM 669 O O . THR A 1 87 ? 9.957 29.183 59.552 1.00 37.12 87 THR A O 1
ATOM 673 N N . GLY A 1 88 ? 10.200 27.931 61.398 1.00 36.70 88 GLY A N 1
ATOM 674 C CA . GLY A 1 88 ? 11.150 27.070 60.727 1.00 38.73 88 GLY A CA 1
ATOM 675 C C . GLY A 1 88 ? 10.446 26.168 59.724 1.00 37.79 88 GLY A C 1
ATOM 676 O O . GLY A 1 88 ? 9.498 25.478 60.087 1.00 39.00 88 GLY A O 1
ATOM 677 N N . THR A 1 89 ? 10.888 26.168 58.469 1.00 37.01 89 THR A N 1
ATOM 678 C CA . THR A 1 89 ? 10.253 25.324 57.461 1.00 35.46 89 THR A CA 1
ATOM 679 C C . THR A 1 89 ? 11.151 24.135 57.074 1.00 34.90 89 THR A C 1
ATOM 680 O O . THR A 1 89 ? 11.346 23.244 57.892 1.00 34.29 89 THR A O 1
ATOM 684 N N . GLY A 1 90 ? 11.698 24.110 55.859 1.00 35.57 90 GLY A N 1
ATOM 685 C CA . GLY A 1 90 ? 12.551 23.003 55.453 1.00 35.41 90 GLY A CA 1
ATOM 686 C C . GLY A 1 90 ? 13.959 23.008 56.033 1.00 37.46 90 GLY A C 1
ATOM 687 O O . GLY A 1 90 ? 14.553 24.071 56.230 1.00 38.67 90 GLY A O 1
ATOM 688 N N . ARG A 1 91 ? 14.486 21.814 56.321 1.00 35.43 91 ARG A N 1
ATOM 689 C CA . ARG A 1 91 ? 15.834 21.658 56.847 1.00 34.78 91 ARG A CA 1
ATOM 690 C C . ARG A 1 91 ? 16.822 21.566 55.695 1.00 34.64 91 ARG A C 1
ATOM 691 O O . ARG A 1 91 ? 16.464 21.180 54.580 1.00 31.27 91 ARG A O 1
ATOM 699 N N . PHE A 1 92 ? 18.073 21.921 55.967 1.00 35.95 92 PHE A N 1
ATOM 700 C CA . PHE A 1 92 ? 19.109 21.833 54.952 1.00 38.71 92 PHE A CA 1
ATOM 701 C C . PHE A 1 92 ? 20.412 21.429 55.609 1.00 40.74 92 PHE A C 1
ATOM 702 O O . PHE A 1 92 ? 20.629 21.673 56.798 1.00 41.82 92 PHE A O 1
ATOM 710 N N . ARG A 1 93 ? 21.264 20.785 54.822 1.00 41.38 93 ARG A N 1
ATOM 711 C CA . ARG A 1 93 ? 22.562 20.333 55.282 1.00 44.11 93 ARG A CA 1
ATOM 712 C C . ARG A 1 93 ? 23.497 21.363 54.683 1.00 43.80 93 ARG A C 1
ATOM 713 O O . ARG A 1 93 ? 23.467 21.600 53.475 1.00 44.12 93 ARG A O 1
ATOM 721 N N . LEU A 1 94 ? 24.301 22.000 55.527 1.00 42.76 94 LEU A N 1
ATOM 722 C CA . LEU A 1 94 ? 25.215 23.040 55.068 1.00 42.84 94 LEU A CA 1
ATOM 723 C C . LEU A 1 94 ? 26.592 22.469 54.700 1.00 43.49 94 LEU A C 1
ATOM 724 O O . LEU A 1 94 ? 27.410 22.174 55.565 1.00 43.04 94 LEU A O 1
ATOM 729 N N . HIS A 1 95 ? 26.845 22.315 53.409 1.00 45.15 95 HIS A N 1
ATOM 730 C CA . HIS A 1 95 ? 28.113 21.759 52.948 1.00 47.13 95 HIS A CA 1
ATOM 731 C C . HIS A 1 95 ? 29.284 22.697 53.172 1.00 47.86 95 HIS A C 1
ATOM 732 O O . HIS A 1 95 ? 30.319 22.298 53.713 1.00 49.73 95 HIS A O 1
ATOM 739 N N . ALA A 1 96 ? 29.112 23.944 52.755 1.00 45.86 96 ALA A N 1
ATOM 740 C CA . ALA A 1 96 ? 30.145 24.952 52.888 1.00 44.23 96 ALA A CA 1
ATOM 741 C C . ALA A 1 96 ? 29.501 26.312 53.029 1.00 44.29 96 ALA A C 1
ATOM 742 O O . ALA A 1 96 ? 28.423 26.556 52.492 1.00 45.63 96 ALA A O 1
ATOM 744 N N . CYS A 1 97 ? 30.157 27.193 53.767 1.00 43.23 97 CYS A N 1
ATOM 745 C CA . CYS A 1 97 ? 29.649 28.538 53.943 1.00 42.42 97 CYS A CA 1
ATOM 746 C C . CYS A 1 97 ? 30.790 29.525 53.661 1.00 40.85 97 CYS A C 1
ATOM 747 O O . CYS A 1 97 ? 31.960 29.186 53.795 1.00 37.71 97 CYS A O 1
ATOM 750 N N . THR A 1 98 ? 30.436 30.730 53.239 1.00 40.83 98 THR A N 1
ATOM 751 C CA . THR A 1 98 ? 31.410 31.747 52.909 1.00 42.21 98 THR A CA 1
ATOM 752 C C . THR A 1 98 ? 31.040 33.042 53.613 1.00 42.80 98 THR A C 1
ATOM 753 O O . THR A 1 98 ? 29.889 33.472 53.573 1.00 42.28 98 THR A O 1
ATOM 757 N N . GLN A 1 99 ? 32.016 33.660 54.262 1.00 45.12 99 GLN A N 1
ATOM 758 C CA . GLN A 1 99 ? 31.788 34.914 54.965 1.00 48.15 99 GLN A CA 1
ATOM 759 C C . GLN A 1 99 ? 32.407 36.019 54.113 1.00 49.18 99 GLN A C 1
ATOM 760 O O . GLN A 1 99 ? 33.629 36.130 54.033 1.00 50.07 99 GLN A O 1
ATOM 766 N N . GLY A 1 100 ? 31.560 36.826 53.474 1.00 49.83 100 GLY A N 1
ATOM 767 C CA . GLY A 1 100 ? 32.043 37.900 52.616 1.00 50.03 100 GLY A CA 1
ATOM 768 C C . GLY A 1 100 ? 32.110 39.270 53.271 1.00 51.15 100 GLY A C 1
ATOM 769 O O . GLY A 1 100 ? 32.369 39.377 54.467 1.00 52.08 100 GLY A O 1
ATOM 770 N N . LYS A 1 101 ? 31.878 40.319 52.487 1.00 50.90 101 LYS A N 1
ATOM 771 C CA . LYS A 1 101 ? 31.922 41.671 53.007 1.00 52.29 101 LYS A CA 1
ATOM 772 C C . LYS A 1 101 ? 30.884 41.892 54.109 1.00 52.92 101 LYS A C 1
ATOM 773 O O . LYS A 1 101 ? 29.880 41.171 54.202 1.00 53.15 101 LYS A O 1
ATOM 779 N N . TYR A 1 102 ? 31.145 42.906 54.934 1.00 52.25 102 TYR A N 1
ATOM 780 C CA . TYR A 1 102 ? 30.294 43.293 56.056 1.00 50.46 102 TYR A CA 1
ATOM 781 C C . TYR A 1 102 ? 30.078 42.150 57.009 1.00 49.26 102 TYR A C 1
ATOM 782 O O . TYR A 1 102 ? 29.294 42.257 57.949 1.00 49.63 102 TYR A O 1
ATOM 791 N N . GLY A 1 103 ? 30.771 41.047 56.762 1.00 47.95 103 GLY A N 1
ATOM 792 C CA . GLY A 1 103 ? 30.633 39.889 57.620 1.00 47.06 103 GLY A CA 1
ATOM 793 C C . GLY A 1 103 ? 29.429 39.020 57.294 1.00 46.03 103 GLY A C 1
ATOM 794 O O . GLY A 1 103 ? 29.077 38.155 58.088 1.00 46.59 103 GLY A O 1
ATOM 795 N N . LEU A 1 104 ? 28.802 39.221 56.138 1.00 44.80 104 LEU A N 1
ATOM 796 C CA . LEU A 1 104 ? 27.631 38.412 55.795 1.00 43.80 104 LEU A CA 1
ATOM 797 C C . LEU A 1 104 ? 27.967 36.975 55.429 1.00 43.29 104 LEU A C 1
ATOM 798 O O . LEU A 1 104 ? 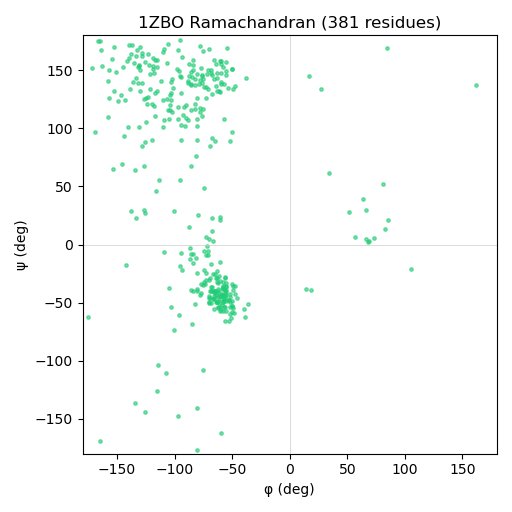28.902 36.713 54.673 1.00 41.85 104 LEU A O 1
ATOM 803 N N . TRP A 1 105 ? 27.186 36.041 55.956 1.00 43.73 105 TRP A N 1
ATOM 804 C CA . TRP A 1 105 ? 27.409 34.643 55.638 1.00 43.01 105 TRP A CA 1
ATOM 805 C C . TRP A 1 105 ? 26.511 34.175 54.513 1.00 43.71 105 TRP A C 1
ATOM 806 O O . TRP A 1 105 ? 25.387 34.661 54.342 1.00 42.54 105 TRP A O 1
ATOM 817 N N . THR A 1 106 ? 27.027 33.217 53.752 1.00 43.88 106 THR A N 1
ATOM 818 C CA . THR A 1 106 ? 26.314 32.636 52.634 1.00 45.83 106 THR A CA 1
ATOM 819 C C . THR A 1 106 ? 26.845 31.225 52.458 1.00 45.94 106 THR A C 1
ATOM 820 O O . THR A 1 106 ? 28.055 31.029 52.453 1.00 48.63 106 THR A O 1
ATOM 824 N N . GLY A 1 107 ? 25.972 30.232 52.319 1.00 44.28 107 GLY A N 1
ATOM 825 C CA . GLY A 1 107 ? 26.495 28.880 52.162 1.00 45.30 107 GLY A CA 1
ATOM 826 C C . GLY A 1 107 ? 25.835 27.939 51.170 1.00 43.68 107 GLY A C 1
ATOM 827 O O . GLY A 1 107 ? 24.786 28.251 50.601 1.00 43.69 107 GLY A O 1
ATOM 828 N N . GLN A 1 108 ? 26.455 26.784 50.945 1.00 44.03 108 GLN A N 1
ATOM 829 C CA . GLN A 1 108 ? 25.862 25.803 50.038 1.00 45.00 108 GLN A CA 1
ATOM 830 C C . GLN A 1 108 ? 24.929 24.919 50.860 1.00 42.73 108 GLN A C 1
ATOM 831 O O . GLN A 1 108 ? 25.373 24.106 51.654 1.00 42.00 108 GLN A O 1
ATOM 837 N N . ALA A 1 109 ? 23.627 25.122 50.679 1.00 42.60 109 ALA A N 1
ATOM 838 C CA . ALA A 1 109 ? 22.599 24.384 51.402 1.00 43.37 109 ALA A CA 1
ATOM 839 C C . ALA A 1 109 ? 21.941 23.270 50.581 1.00 44.15 109 ALA A C 1
ATOM 840 O O . ALA A 1 109 ? 21.262 23.532 49.594 1.00 44.39 109 ALA A O 1
ATOM 842 N N . GLU A 1 110 ? 22.140 22.026 50.977 1.00 45.71 110 GLU A N 1
ATOM 843 C CA . GLU A 1 110 ? 21.495 20.938 50.265 1.00 49.81 110 GLU A CA 1
ATOM 844 C C . GLU A 1 110 ? 20.201 20.647 51.041 1.00 49.29 110 GLU A C 1
ATOM 845 O O . GLU A 1 110 ? 20.227 20.022 52.099 1.00 51.51 110 GLU A O 1
ATOM 851 N N . PRO A 1 111 ? 19.054 21.112 50.529 1.00 47.17 111 PRO A N 1
ATOM 852 C CA . PRO A 1 111 ? 17.773 20.885 51.206 1.00 47.18 111 PRO A CA 1
ATOM 853 C C . PRO A 1 111 ? 17.471 19.410 51.442 1.00 47.53 111 PRO A C 1
ATOM 854 O O . PRO A 1 111 ? 17.725 18.576 50.578 1.00 48.30 111 PRO A O 1
ATOM 858 N N . VAL A 1 112 ? 16.958 19.084 52.622 1.00 47.76 112 VAL A N 1
ATOM 859 C CA . VAL A 1 112 ? 16.619 17.702 52.928 1.00 50.22 112 VAL A CA 1
ATOM 860 C C . VAL A 1 112 ? 15.108 17.649 53.105 1.00 51.79 112 VAL A C 1
ATOM 861 O O . VAL A 1 112 ? 14.534 18.488 53.795 1.00 51.58 112 VAL A O 1
ATOM 865 N N . PRO A 1 113 ? 14.444 16.671 52.466 1.00 52.09 113 PRO A N 1
ATOM 866 C CA . PRO A 1 113 ? 12.988 16.511 52.546 1.00 52.53 113 PRO A CA 1
ATOM 867 C C . PRO A 1 113 ? 12.488 16.398 53.979 1.00 52.80 113 PRO A C 1
ATOM 868 O O . PRO A 1 113 ? 13.174 15.849 54.837 1.00 51.85 113 PRO A O 1
ATOM 872 N N . ASP A 1 114 ? 11.298 16.924 54.239 1.00 53.37 114 ASP A N 1
ATOM 873 C CA . ASP A 1 114 ? 10.724 16.847 55.576 1.00 57.17 114 ASP A CA 1
ATOM 874 C C . ASP A 1 114 ? 10.406 15.368 55.873 1.00 58.84 114 ASP A C 1
ATOM 875 O O . ASP A 1 114 ? 9.775 14.697 55.066 1.00 60.94 114 ASP A O 1
ATOM 880 N N . ASP A 1 115 ? 10.851 14.844 57.013 1.00 60.89 115 ASP A N 1
ATOM 881 C CA . ASP A 1 115 ? 10.587 13.434 57.319 1.00 60.81 115 ASP A CA 1
ATOM 882 C C . ASP A 1 115 ? 9.116 13.123 57.485 1.00 60.07 115 ASP A C 1
ATOM 883 O O . ASP A 1 115 ? 8.322 13.997 57.810 1.00 59.95 115 ASP A O 1
ATOM 888 N N . ALA A 1 116 ? 8.757 11.864 57.266 1.00 59.54 116 ALA A N 1
ATOM 889 C CA . ALA A 1 116 ? 7.374 11.451 57.421 1.00 58.89 116 ALA A CA 1
ATOM 890 C C . ALA A 1 116 ? 7.101 11.312 58.912 1.00 56.72 116 ALA A C 1
ATOM 891 O O . ALA A 1 116 ? 8.008 11.040 59.702 1.00 56.76 116 ALA A O 1
ATOM 893 N N . PRO A 1 117 ? 5.842 11.504 59.315 1.00 55.02 117 PRO A N 1
ATOM 894 C CA . PRO A 1 117 ? 5.458 11.404 60.720 1.00 54.63 117 PRO A CA 1
ATOM 895 C C . PRO A 1 117 ? 5.219 9.964 61.153 1.00 54.21 117 PRO A C 1
ATOM 896 O O . PRO A 1 117 ? 4.610 9.191 60.420 1.00 54.35 117 PRO A O 1
ATOM 900 N N . LEU A 1 118 ? 5.707 9.597 62.331 1.00 52.86 118 LEU A N 1
ATOM 901 C CA . LEU A 1 118 ? 5.473 8.252 62.821 1.00 53.09 118 LEU A CA 1
ATOM 902 C C . LEU A 1 118 ? 5.093 8.277 64.279 1.00 52.26 118 LEU A C 1
ATOM 903 O O . LEU A 1 118 ? 5.643 9.045 65.067 1.00 52.26 118 LEU A O 1
ATOM 908 N N . GLU A 1 119 ? 4.137 7.419 64.618 1.00 52.13 119 GLU A N 1
ATOM 909 C CA . GLU A 1 119 ? 3.630 7.292 65.970 1.00 50.39 119 GLU A CA 1
ATOM 910 C C . GLU A 1 119 ? 4.761 7.135 66.971 1.00 49.88 119 GLU A C 1
ATOM 911 O O . GLU A 1 119 ? 5.819 6.624 66.634 1.00 49.32 119 GLU A O 1
ATOM 917 N N . VAL A 1 120 ? 4.538 7.597 68.196 1.00 49.16 120 VAL A N 1
ATOM 918 C CA . VAL A 1 120 ? 5.556 7.494 69.234 1.00 50.45 120 VAL A CA 1
ATOM 919 C C . VAL A 1 120 ? 5.473 6.131 69.932 1.00 50.36 120 VAL A C 1
ATOM 920 O O . VAL A 1 120 ? 4.480 5.804 70.572 1.00 50.35 120 VAL A O 1
ATOM 924 N N . PRO A 1 121 ? 6.523 5.310 69.802 1.00 51.56 121 PRO A N 1
ATOM 925 C CA . PRO A 1 121 ? 6.523 3.993 70.439 1.00 52.01 121 PRO A CA 1
ATOM 926 C C . PRO A 1 121 ? 6.339 4.092 71.954 1.00 51.67 121 PRO A C 1
ATOM 927 O O . PRO A 1 121 ? 6.709 5.086 72.565 1.00 50.83 121 PRO A O 1
ATOM 931 N N . PRO A 1 122 ? 5.771 3.044 72.572 1.00 52.58 122 PRO A N 1
ATOM 932 C CA . PRO A 1 122 ? 5.496 2.947 74.015 1.00 51.98 122 PRO A CA 1
ATOM 933 C C . PRO A 1 122 ? 6.632 3.294 74.983 1.00 51.10 122 PRO A C 1
ATOM 934 O O . PRO A 1 122 ? 6.375 3.851 76.057 1.00 47.29 122 PRO A O 1
ATOM 938 N N . GLU A 1 123 ? 7.873 2.964 74.623 1.00 52.66 123 GLU A N 1
ATOM 939 C CA . GLU A 1 123 ? 9.004 3.279 75.504 1.00 55.44 123 GLU A CA 1
ATOM 940 C C . GLU A 1 123 ? 9.326 4.770 75.445 1.00 56.24 123 GLU A C 1
ATOM 941 O O . GLU A 1 123 ? 9.709 5.368 76.455 1.00 59.48 123 GLU A O 1
ATOM 947 N N . LEU A 1 124 ? 9.162 5.369 74.269 1.00 53.58 124 LEU A N 1
ATOM 948 C CA . LEU A 1 124 ? 9.437 6.785 74.107 1.00 52.05 124 LEU A CA 1
ATOM 949 C C . LEU A 1 124 ? 8.216 7.618 74.441 1.00 52.58 124 LEU A C 1
ATOM 950 O O . LEU A 1 124 ? 8.163 8.807 74.114 1.00 53.19 124 LEU A O 1
ATOM 955 N N . ALA A 1 125 ? 7.236 7.006 75.093 1.00 52.12 125 ALA A N 1
ATOM 956 C CA . ALA A 1 125 ? 6.016 7.718 75.451 1.00 52.51 125 ALA A CA 1
ATOM 957 C C . ALA A 1 125 ? 6.283 8.736 76.541 1.00 53.07 125 ALA A C 1
ATOM 958 O O . ALA A 1 125 ? 5.629 9.770 76.612 1.00 53.97 125 ALA A O 1
ATOM 960 N N . ARG A 1 126 ? 7.252 8.430 77.389 1.00 55.13 126 ARG A N 1
ATOM 961 C CA . ARG A 1 126 ? 7.627 9.309 78.485 1.00 55.73 126 ARG A CA 1
ATOM 962 C C . ARG A 1 126 ? 7.882 10.711 77.939 1.00 54.22 126 ARG A C 1
ATOM 963 O O . ARG A 1 126 ? 7.287 11.689 78.399 1.00 53.14 126 ARG A O 1
ATOM 971 N N . SER A 1 127 ? 8.749 10.808 76.938 1.00 51.73 127 SER A N 1
ATOM 972 C CA . SER A 1 127 ? 9.074 12.117 76.365 1.00 50.77 127 SER A CA 1
ATOM 973 C C . SER A 1 127 ? 7.890 12.915 75.808 1.00 48.01 127 SER A C 1
ATOM 974 O O . SER A 1 127 ? 7.898 14.145 75.868 1.00 47.91 127 SER A O 1
ATOM 977 N N . ALA A 1 128 ? 6.880 12.223 75.282 1.00 45.03 128 ALA A N 1
ATOM 978 C CA . ALA A 1 128 ? 5.701 12.873 74.714 1.00 42.00 128 ALA A CA 1
ATOM 979 C C . ALA A 1 128 ? 4.726 13.366 75.786 1.00 40.34 128 ALA A C 1
ATOM 980 O O . ALA A 1 128 ? 4.209 14.472 75.696 1.00 39.13 128 ALA A O 1
ATOM 982 N N . SER A 1 129 ? 4.482 12.538 76.795 1.00 40.23 129 SER A N 1
ATOM 983 C CA . SER A 1 129 ? 3.557 12.882 77.867 1.00 40.89 129 SER A CA 1
ATOM 984 C C . SER A 1 129 ? 4.089 14.053 78.686 1.00 39.49 129 SER A C 1
ATOM 985 O O . SER A 1 129 ? 3.340 14.954 79.073 1.00 35.52 129 SER A O 1
ATOM 988 N N . ALA A 1 130 ? 5.391 14.027 78.951 1.00 40.45 130 ALA A N 1
ATOM 989 C CA . ALA A 1 130 ? 6.041 15.112 79.676 1.00 41.73 130 ALA A CA 1
ATOM 990 C C . ALA A 1 130 ? 5.852 16.416 78.871 1.00 42.02 130 ALA A C 1
ATOM 991 O O . ALA A 1 130 ? 5.460 17.438 79.441 1.00 42.88 130 ALA A O 1
ATOM 993 N N . LEU A 1 131 ? 6.097 16.380 77.554 1.00 41.38 131 LEU A N 1
ATOM 994 C CA . LEU A 1 131 ? 5.922 17.593 76.713 1.00 41.05 131 LEU A CA 1
ATOM 995 C C . LEU A 1 131 ? 4.454 17.981 76.735 1.00 41.47 131 LEU A C 1
ATOM 996 O O . LEU A 1 131 ? 4.104 19.139 76.977 1.00 40.69 131 LEU A O 1
ATOM 1001 N N . GLY A 1 132 ? 3.606 16.989 76.482 1.00 41.62 132 GLY A N 1
ATOM 1002 C CA . GLY A 1 132 ? 2.175 17.211 76.472 1.00 43.51 132 GLY A CA 1
ATOM 1003 C C . GLY A 1 132 ? 1.733 17.989 77.693 1.00 45.00 132 GLY A C 1
ATOM 1004 O O . GLY A 1 132 ? 0.901 18.897 77.594 1.00 44.89 132 GLY A O 1
ATOM 1005 N N . ARG A 1 133 ? 2.292 17.631 78.847 1.00 45.65 133 ARG A N 1
ATOM 1006 C CA . ARG A 1 133 ? 1.966 18.317 80.095 1.00 47.45 133 ARG A CA 1
ATOM 1007 C C . ARG A 1 133 ? 2.480 19.748 80.084 1.00 46.21 133 ARG A C 1
ATOM 1008 O O . ARG A 1 133 ? 1.803 20.650 80.563 1.00 45.64 133 ARG A O 1
ATOM 1016 N N . LEU A 1 134 ? 3.674 19.973 79.553 1.00 44.68 134 LEU A N 1
ATOM 1017 C CA . LEU A 1 134 ? 4.168 21.340 79.519 1.00 44.66 134 LEU A CA 1
ATOM 1018 C C . LEU A 1 134 ? 3.162 22.167 78.738 1.00 45.16 134 LEU A C 1
ATOM 1019 O O . LEU A 1 134 ? 2.703 23.205 79.208 1.00 45.78 134 LEU A O 1
ATOM 1024 N N . ILE A 1 135 ? 2.796 21.669 77.559 1.00 45.57 135 ILE A N 1
ATOM 1025 C CA . ILE A 1 135 ? 1.842 22.336 76.686 1.00 45.94 135 ILE A CA 1
ATOM 1026 C C . ILE A 1 135 ? 0.491 22.579 77.362 1.00 46.21 135 ILE A C 1
ATOM 1027 O O . ILE A 1 135 ? -0.055 23.675 77.299 1.00 45.25 135 ILE A O 1
ATOM 1032 N N . ALA A 1 136 ? -0.045 21.555 78.004 1.00 48.01 136 ALA A N 1
ATOM 1033 C CA . ALA A 1 136 ? -1.326 21.694 78.671 1.00 49.34 136 ALA A CA 1
ATOM 1034 C C . ALA A 1 136 ? -1.184 22.659 79.841 1.00 50.50 136 ALA A C 1
ATOM 1035 O O . ALA A 1 136 ? -2.153 23.289 80.246 1.00 51.10 136 ALA A O 1
ATOM 1037 N N . ARG A 1 137 ? 0.026 22.775 80.379 1.00 50.18 137 ARG A N 1
ATOM 1038 C CA . ARG A 1 137 ? 0.270 23.671 81.501 1.00 51.56 137 ARG A CA 1
ATOM 1039 C C . ARG A 1 137 ? 0.162 25.114 81.033 1.00 52.67 137 ARG A C 1
ATOM 1040 O O . ARG A 1 137 ? -0.481 25.946 81.676 1.00 52.45 137 ARG A O 1
ATOM 1048 N N . LEU A 1 138 ? 0.789 25.402 79.899 1.00 52.85 138 LEU A N 1
ATOM 1049 C CA . LEU A 1 138 ? 0.773 26.745 79.332 1.00 54.35 138 LEU A CA 1
ATOM 1050 C C . LEU A 1 138 ? -0.634 27.164 78.938 1.00 56.46 138 LEU A C 1
ATOM 1051 O O . LEU A 1 138 ? -0.957 28.347 78.938 1.00 57.36 138 LEU A O 1
ATOM 1056 N N . GLN A 1 139 ? -1.467 26.192 78.594 1.00 58.25 139 GLN A N 1
ATOM 1057 C CA . GLN A 1 139 ? -2.821 26.494 78.185 1.00 61.31 139 GLN A CA 1
ATOM 1058 C C . GLN A 1 139 ? -3.712 26.728 79.396 1.00 63.91 139 GLN A C 1
ATOM 1059 O O . GLN A 1 139 ? -4.537 27.634 79.393 1.00 64.00 139 GLN A O 1
ATOM 1065 N N . ARG A 1 140 ? -3.529 25.927 80.439 1.00 67.04 140 ARG A N 1
ATOM 1066 C CA . ARG A 1 140 ? -4.332 26.067 81.648 1.00 70.40 140 ARG A CA 1
ATOM 1067 C C . ARG A 1 140 ? -4.150 27.443 82.271 1.00 71.35 140 ARG A C 1
ATOM 1068 O O . ARG A 1 140 ? -5.073 27.977 82.878 1.00 70.80 140 ARG A O 1
ATOM 1076 N N . GLU A 1 141 ? -2.957 28.010 82.114 1.00 73.48 141 GLU A N 1
ATOM 1077 C CA . GLU A 1 141 ? -2.651 29.334 82.639 1.00 74.85 141 GLU A CA 1
ATOM 1078 C C . GLU A 1 141 ? -3.078 30.379 81.624 1.00 75.15 141 GLU A C 1
ATOM 1079 O O . GLU A 1 141 ? -3.043 31.572 81.899 1.00 74.97 141 GLU A O 1
ATOM 1085 N N . GLY A 1 142 ? -3.473 29.921 80.444 1.00 76.23 142 GLY A N 1
ATOM 1086 C CA . GLY A 1 142 ? -3.913 30.838 79.410 1.00 78.91 142 GLY A CA 1
ATOM 1087 C C . GLY A 1 142 ? -2.837 31.788 78.929 1.00 79.97 142 GLY A C 1
ATOM 1088 O O . GLY A 1 142 ? -3.101 32.960 78.669 1.00 80.93 142 GLY A O 1
ATOM 1089 N N . VAL A 1 143 ? -1.620 31.282 78.805 1.00 81.10 143 VAL A N 1
ATOM 1090 C CA . VAL A 1 143 ? -0.510 32.097 78.347 1.00 82.50 143 VAL A CA 1
ATOM 1091 C C . VAL A 1 143 ? -0.782 32.569 76.917 1.00 83.60 143 VAL A C 1
ATOM 1092 O O . VAL A 1 143 ? -1.171 31.781 76.055 1.00 83.62 143 VAL A O 1
ATOM 1096 N N . PRO A 1 144 ? -0.596 33.873 76.654 1.00 84.74 144 PRO A N 1
ATOM 1097 C CA . PRO A 1 144 ? -0.820 34.450 75.323 1.00 85.52 144 PRO A CA 1
ATOM 1098 C C . PRO A 1 144 ? -0.002 33.722 74.260 1.00 86.03 144 PRO A C 1
ATOM 1099 O O . PRO A 1 144 ? 1.079 33.214 74.546 1.00 87.36 144 PRO A O 1
ATOM 1103 N N . PRO A 1 145 ? -0.509 33.665 73.020 1.00 86.06 145 PRO A N 1
ATOM 1104 C CA . PRO A 1 145 ? 0.174 32.998 71.905 1.00 84.97 145 PRO A CA 1
ATOM 1105 C C . PRO A 1 145 ? 1.533 33.613 71.566 1.00 83.81 145 PRO A C 1
ATOM 1106 O O . PRO A 1 145 ? 2.512 32.902 71.353 1.00 84.02 145 PRO A O 1
ATOM 1110 N N . HIS A 1 146 ? 1.584 34.938 71.522 1.00 83.03 146 HIS A N 1
ATOM 1111 C CA . HIS A 1 146 ? 2.813 35.656 71.203 1.00 82.05 146 HIS A CA 1
ATOM 1112 C C . HIS A 1 146 ? 3.851 35.550 72.324 1.00 81.23 146 HIS A C 1
ATOM 1113 O O . HIS A 1 146 ? 4.918 36.167 72.257 1.00 81.46 146 HIS A O 1
ATOM 1120 N N . ILE A 1 147 ? 3.531 34.767 73.351 1.00 79.41 147 ILE A N 1
ATOM 1121 C CA . ILE A 1 147 ? 4.421 34.564 74.492 1.00 77.31 147 ILE A CA 1
ATOM 1122 C C . ILE A 1 147 ? 4.907 33.119 74.549 1.00 76.35 147 ILE A C 1
ATOM 1123 O O . ILE A 1 147 ? 5.997 32.830 75.048 1.00 74.72 147 ILE A O 1
ATOM 1136 N N . PRO A 1 149 ? 6.535 29.666 73.543 1.00 70.35 149 PRO A N 1
ATOM 1137 C CA . PRO A 1 149 ? 7.708 29.272 72.763 1.00 68.74 149 PRO A CA 1
ATOM 1138 C C . PRO A 1 149 ? 7.433 28.301 71.613 1.00 67.46 149 PRO A C 1
ATOM 1139 O O . PRO A 1 149 ? 8.281 28.129 70.738 1.00 67.73 149 PRO A O 1
ATOM 1151 N N . ALA A 1 151 ? 4.445 26.751 68.599 1.00 62.08 151 ALA A N 1
ATOM 1152 C CA . ALA A 1 151 ? 3.271 27.075 67.801 1.00 59.57 151 ALA A CA 1
ATOM 1153 C C . ALA A 1 151 ? 2.097 26.110 67.984 1.00 59.56 151 ALA A C 1
ATOM 1154 O O . ALA A 1 151 ? 2.263 24.960 68.362 1.00 57.13 151 ALA A O 1
ATOM 1156 N N . ALA A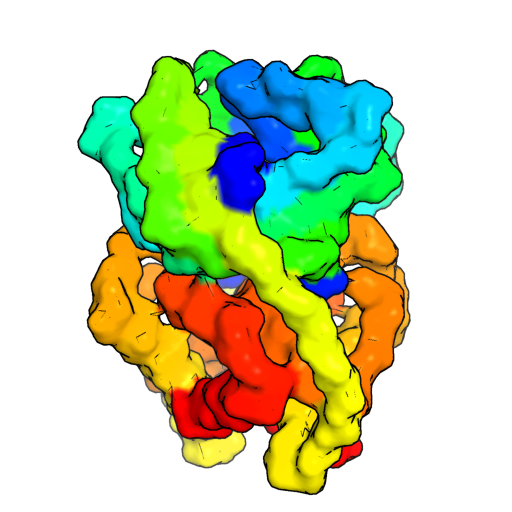 1 152 ? 0.909 26.611 67.674 1.00 60.79 152 ALA A N 1
ATOM 1157 C CA . ALA A 1 152 ? -0.341 25.889 67.812 1.00 59.70 152 ALA A CA 1
ATOM 1158 C C . ALA A 1 152 ? -0.365 24.410 67.464 1.00 57.31 152 ALA A C 1
ATOM 1159 O O . ALA A 1 152 ? -0.637 23.573 68.333 1.00 60.84 152 ALA A O 1
ATOM 1161 N N . PRO A 1 153 ? -0.096 24.054 66.199 1.00 52.38 153 PRO A N 1
ATOM 1162 C CA . PRO A 1 153 ? -0.136 22.624 65.868 1.00 49.08 153 PRO A CA 1
ATOM 1163 C C . PRO A 1 153 ? 0.693 21.749 66.836 1.00 47.86 153 PRO A C 1
ATOM 1164 O O . PRO A 1 153 ? 1.904 21.622 66.677 1.00 48.65 153 PRO A O 1
ATOM 1168 N N . PHE A 1 154 ? 0.032 21.157 67.832 1.00 45.02 154 PHE A N 1
ATOM 1169 C CA . PHE A 1 154 ? 0.688 20.300 68.831 1.00 44.54 154 PHE A CA 1
ATOM 1170 C C . PHE A 1 154 ? 0.639 18.812 68.483 1.00 44.23 154 PHE A C 1
ATOM 1171 O O . PHE A 1 154 ? -0.284 18.089 68.896 1.00 43.89 154 PHE A O 1
ATOM 1179 N N . ARG A 1 155 ? 1.660 18.355 67.761 1.00 42.05 155 ARG A N 1
ATOM 1180 C CA . ARG A 1 155 ? 1.748 16.968 67.308 1.00 39.18 155 ARG A CA 1
ATOM 1181 C C . ARG A 1 155 ? 2.371 15.984 68.311 1.00 39.05 155 ARG A C 1
ATOM 1182 O O . ARG A 1 155 ? 3.449 15.438 68.091 1.00 40.47 155 ARG A O 1
ATOM 1190 N N . LEU A 1 156 ? 1.674 15.739 69.412 1.00 38.89 156 LEU A N 1
ATOM 1191 C CA . LEU A 1 156 ? 2.188 14.844 70.443 1.00 38.70 156 LEU A CA 1
ATOM 1192 C C . LEU A 1 156 ? 2.321 13.364 70.093 1.00 39.64 156 LEU A C 1
ATOM 1193 O O . LEU A 1 156 ? 2.705 12.560 70.944 1.00 41.00 156 LEU A O 1
ATOM 1198 N N . ASP A 1 157 ? 2.023 12.996 68.853 1.00 40.05 157 ASP A N 1
ATOM 1199 C CA . ASP A 1 157 ? 2.153 11.603 68.444 1.00 41.04 157 ASP A CA 1
ATOM 1200 C C . ASP A 1 157 ? 3.012 11.520 67.200 1.00 39.90 157 ASP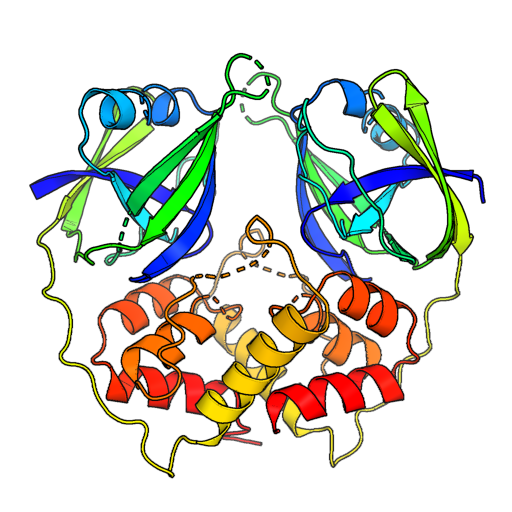 A C 1
ATOM 1201 O O . ASP A 1 157 ? 2.855 10.628 66.357 1.00 37.36 157 ASP A O 1
ATOM 1206 N N . ASP A 1 158 ? 3.927 12.474 67.103 1.00 40.24 158 ASP A N 1
ATOM 1207 C CA . ASP A 1 158 ? 4.834 12.587 65.973 1.00 40.16 158 ASP A CA 1
ATOM 1208 C C . ASP A 1 158 ? 6.262 12.746 66.499 1.00 41.82 158 ASP A C 1
ATOM 1209 O O . ASP A 1 158 ? 6.674 13.829 66.944 1.00 41.05 158 ASP A O 1
ATOM 1214 N N . CYS A 1 159 ? 6.996 11.636 66.458 1.00 42.12 159 CYS A N 1
ATOM 1215 C CA . CYS A 1 159 ? 8.383 11.583 66.924 1.00 44.45 159 CYS A CA 1
ATOM 1216 C C . CYS A 1 159 ? 9.190 12.834 66.542 1.00 43.99 159 CYS A C 1
ATOM 1217 O O . CYS A 1 159 ? 9.758 13.495 67.412 1.00 45.10 159 CYS A O 1
ATOM 1220 N N . GLY A 1 160 ? 9.231 13.155 65.249 1.00 43.15 160 GLY A N 1
ATOM 1221 C CA . GLY A 1 160 ? 9.948 14.338 64.802 1.00 41.15 160 GLY A CA 1
ATOM 1222 C C . GLY A 1 160 ? 9.503 15.601 65.537 1.00 39.24 160 GLY A C 1
ATOM 1223 O O . GLY A 1 160 ? 10.323 16.373 66.024 1.00 37.82 160 GLY A O 1
ATOM 1224 N N . TRP A 1 161 ? 8.197 15.808 65.640 1.00 37.97 161 TRP A N 1
ATOM 1225 C CA . TRP A 1 161 ? 7.691 16.989 66.316 1.00 37.05 161 TRP A CA 1
ATOM 1226 C C . TRP A 1 161 ? 8.117 16.974 67.789 1.00 38.52 161 TRP A C 1
ATOM 1227 O O . TRP A 1 161 ? 8.722 17.932 68.271 1.00 36.87 161 TRP A O 1
ATOM 1238 N N . VAL A 1 162 ? 7.805 15.887 68.497 1.00 39.14 162 VAL A N 1
ATOM 1239 C CA . VAL A 1 162 ? 8.161 15.762 69.911 1.00 38.92 162 VAL A CA 1
ATOM 1240 C C . VAL A 1 162 ? 9.661 16.042 70.097 1.00 39.93 162 VAL A C 1
ATOM 1241 O O . VAL A 1 162 ? 10.053 16.977 70.796 1.00 39.06 162 VAL A O 1
ATOM 1245 N N . ALA A 1 163 ? 10.498 15.248 69.444 1.00 39.86 163 ALA A N 1
ATOM 1246 C CA . ALA A 1 163 ? 11.940 15.432 69.553 1.00 40.77 163 ALA A CA 1
ATOM 1247 C C . ALA A 1 163 ? 12.424 16.873 69.277 1.00 40.40 163 ALA A C 1
ATOM 1248 O O . ALA A 1 163 ? 13.256 17.389 70.012 1.00 38.37 163 ALA A O 1
ATOM 1250 N N . ASP A 1 164 ? 11.913 17.499 68.215 1.00 41.66 164 ASP A N 1
ATOM 1251 C CA . ASP A 1 164 ? 12.294 18.870 67.835 1.00 42.30 164 ASP A CA 1
ATOM 1252 C C . ASP A 1 164 ? 11.990 19.901 68.921 1.00 41.74 164 ASP A C 1
ATOM 1253 O O . ASP A 1 164 ? 12.793 20.799 69.196 1.00 41.42 164 ASP A O 1
ATOM 1258 N N . ARG A 1 165 ? 10.805 19.793 69.503 1.00 40.02 165 ARG A N 1
ATOM 1259 C CA . ARG A 1 165 ? 10.410 20.682 70.563 1.00 38.64 165 ARG A CA 1
ATOM 1260 C C . ARG A 1 165 ? 11.453 20.540 71.674 1.00 39.20 165 ARG A C 1
ATOM 1261 O O . ARG A 1 165 ? 12.102 21.518 72.046 1.00 40.78 165 ARG A O 1
ATOM 1269 N N . TRP A 1 166 ? 11.654 19.327 72.185 1.00 37.94 166 TRP A N 1
ATOM 1270 C CA . TRP A 1 166 ? 12.634 19.169 73.259 1.00 38.03 166 TRP A CA 1
ATOM 1271 C C . TRP A 1 166 ? 14.010 19.694 72.862 1.00 36.48 166 TRP A C 1
ATOM 1272 O O . TRP A 1 166 ? 14.650 20.395 73.639 1.00 37.33 166 TRP A O 1
ATOM 1283 N N . ALA A 1 167 ? 14.443 19.395 71.647 1.00 34.10 167 ALA A N 1
ATOM 1284 C CA . ALA A 1 167 ? 15.751 19.835 71.188 1.00 35.37 167 ALA A CA 1
ATOM 1285 C C . ALA A 1 167 ? 15.967 21.358 71.213 1.00 36.38 167 ALA A C 1
ATOM 1286 O O . ALA A 1 167 ? 17.062 21.808 71.518 1.00 37.46 167 ALA A O 1
ATOM 1288 N N . GLU A 1 168 ? 14.938 22.145 70.901 1.00 38.62 168 GLU A N 1
ATOM 1289 C CA . GLU A 1 168 ? 15.073 23.605 70.890 1.00 41.90 168 GLU A CA 1
ATOM 1290 C C . GLU A 1 168 ? 14.994 24.225 72.280 1.00 43.37 168 GLU A C 1
ATOM 1291 O O . GLU A 1 168 ? 15.509 25.319 72.511 1.00 43.92 168 GLU A O 1
ATOM 1305 N N . LEU A 1 170 ? 15.844 22.411 75.370 1.00 44.37 170 LEU A N 1
ATOM 1306 C CA . LEU A 1 170 ? 16.953 21.950 76.201 1.00 43.32 170 LEU A CA 1
ATOM 1307 C C . LEU A 1 170 ? 18.267 22.636 75.891 1.00 42.94 170 LEU A C 1
ATOM 1308 O O . LEU A 1 170 ? 18.550 22.963 74.735 1.00 43.33 170 LEU A O 1
ATOM 1313 N N . SER A 1 171 ? 19.058 22.853 76.936 1.00 42.37 171 SER A N 1
ATOM 1314 C CA . SER A 1 171 ? 20.366 23.492 76.800 1.00 43.03 171 SER A CA 1
ATOM 1315 C C . SER A 1 171 ? 21.418 22.482 76.338 1.00 43.26 171 SER A C 1
ATOM 1316 O O . SER A 1 171 ? 22.062 21.841 77.150 1.00 45.52 171 SER A O 1
ATOM 1319 N N . LEU A 1 172 ? 21.581 22.352 75.032 1.00 43.34 172 LEU A N 1
ATOM 1320 C CA . LEU A 1 172 ? 22.534 21.428 74.454 1.00 43.62 172 LEU A CA 1
ATOM 1321 C C . LEU A 1 172 ? 23.510 22.220 73.577 1.00 44.04 172 LEU A C 1
ATOM 1322 O O . LEU A 1 172 ? 23.163 23.283 73.043 1.00 45.06 172 LEU A O 1
ATOM 1327 N N . PRO A 1 173 ? 24.730 21.688 73.382 1.00 43.21 173 PRO A N 1
ATOM 1328 C CA . PRO A 1 173 ? 25.727 22.376 72.567 1.00 42.81 173 PRO A CA 1
ATOM 1329 C C . PRO A 1 173 ? 25.192 22.565 71.172 1.00 42.35 173 PRO A C 1
ATOM 1330 O O . PRO A 1 173 ? 24.548 21.681 70.630 1.00 44.31 173 PRO A O 1
ATOM 1334 N N . PRO A 1 174 ? 25.441 23.732 70.575 1.00 41.74 174 PRO A N 1
ATOM 1335 C CA . PRO A 1 174 ? 24.944 23.982 69.221 1.00 40.38 174 PRO A CA 1
ATOM 1336 C C . PRO A 1 174 ? 25.252 22.882 68.227 1.00 38.95 174 PRO A C 1
ATOM 1337 O O . PRO A 1 174 ? 24.406 22.550 67.408 1.00 37.92 174 PRO A O 1
ATOM 1341 N N . ALA A 1 175 ? 26.436 22.288 68.300 1.00 40.19 175 ALA A N 1
ATOM 1342 C CA . ALA A 1 175 ? 26.761 21.248 67.324 1.00 40.09 175 ALA A CA 1
ATOM 1343 C C . ALA A 1 175 ? 25.867 20.009 67.448 1.00 40.56 175 ALA A C 1
ATOM 1344 O O . ALA A 1 175 ? 25.680 19.279 66.473 1.00 40.55 175 ALA A O 1
ATOM 1346 N N . ASP A 1 176 ? 25.325 19.773 68.645 1.00 41.01 176 ASP A N 1
ATOM 1347 C CA . ASP A 1 176 ? 24.447 18.624 68.863 1.00 40.95 176 ASP A CA 1
ATOM 1348 C C . ASP A 1 176 ? 23.058 18.892 68.288 1.00 40.52 176 ASP A C 1
ATOM 1349 O O . ASP A 1 176 ? 22.429 18.015 67.662 1.00 40.12 176 ASP A O 1
ATOM 1354 N N . LYS A 1 177 ? 22.575 20.111 68.503 1.00 36.86 177 LYS A N 1
ATOM 1355 C CA . LYS A 1 177 ? 21.280 20.480 67.987 1.00 33.86 177 LYS A CA 1
ATOM 1356 C C . LYS A 1 177 ? 21.346 20.284 66.492 1.00 34.22 177 LYS A C 1
ATOM 1357 O O . LYS A 1 177 ? 20.477 19.623 65.914 1.00 33.08 177 LYS A O 1
ATOM 1363 N N . ALA A 1 178 ? 22.397 20.821 65.871 1.00 33.38 178 ALA A N 1
ATOM 1364 C CA . ALA A 1 178 ? 22.582 20.681 64.426 1.00 35.26 178 ALA A CA 1
ATOM 1365 C C . ALA A 1 178 ? 22.509 19.199 63.999 1.00 36.21 178 ALA A C 1
ATOM 1366 O O . ALA A 1 178 ? 21.800 18.855 63.052 1.00 37.89 178 ALA A O 1
ATOM 1368 N N . ARG A 1 179 ? 23.225 18.332 64.716 1.00 36.16 179 ARG A N 1
ATOM 1369 C CA . ARG A 1 179 ? 23.217 16.903 64.418 1.00 33.89 179 ARG A CA 1
ATOM 1370 C C . ARG A 1 179 ? 21.788 16.319 64.604 1.00 33.07 179 ARG A C 1
ATOM 1371 O O . ARG A 1 179 ? 21.237 15.695 63.689 1.00 28.24 179 ARG A O 1
ATOM 1379 N N . LEU A 1 180 ? 21.185 16.535 65.770 1.00 33.31 180 LEU A N 1
ATOM 1380 C CA . LEU A 1 180 ? 19.830 16.031 66.001 1.00 35.31 180 LEU A CA 1
ATOM 1381 C C . LEU A 1 180 ? 18.877 16.534 64.912 1.00 35.41 180 LEU A C 1
ATOM 1382 O O . LEU A 1 180 ? 17.972 15.808 64.492 1.00 34.64 180 LEU A O 1
ATOM 1387 N N . LEU A 1 181 ? 19.089 17.768 64.453 1.00 34.58 181 LEU A N 1
ATOM 1388 C CA . LEU A 1 181 ? 18.220 18.338 63.435 1.00 34.23 181 LEU A CA 1
ATOM 1389 C C . LEU A 1 181 ? 18.160 17.444 62.195 1.00 35.90 181 LEU A C 1
ATOM 1390 O O . LEU A 1 181 ? 17.081 17.134 61.674 1.00 32.13 181 LEU A O 1
ATOM 1395 N N . LEU A 1 182 ? 19.329 17.030 61.722 1.00 36.18 182 LEU A N 1
ATOM 1396 C CA . LEU A 1 182 ? 19.367 16.207 60.536 1.00 37.98 182 LEU A CA 1
ATOM 1397 C C . LEU A 1 182 ? 19.088 14.729 60.819 1.00 38.53 182 LEU A C 1
ATOM 1398 O O . LEU A 1 182 ? 18.817 13.952 59.907 1.00 39.66 182 LEU A O 1
ATOM 1403 N N . LEU A 1 183 ? 19.098 14.361 62.093 1.00 39.23 183 LEU A N 1
ATOM 1404 C CA . LEU A 1 183 ? 18.859 12.985 62.505 1.00 42.10 183 LEU A CA 1
ATOM 1405 C C . LEU A 1 183 ? 17.430 12.529 62.202 1.00 44.34 183 LEU A C 1
ATOM 1406 O O . LEU A 1 183 ? 16.482 13.315 62.312 1.00 45.21 183 LEU A O 1
ATOM 1411 N N . PRO A 1 184 ? 17.254 11.255 61.792 1.00 44.19 184 PRO A N 1
ATOM 1412 C CA . PRO A 1 184 ? 15.912 10.735 61.490 1.00 43.45 184 PRO A CA 1
ATOM 1413 C C . PRO A 1 184 ? 15.031 10.744 62.745 1.00 41.78 184 PRO A C 1
ATOM 1414 O O . PRO A 1 184 ? 15.499 10.471 63.839 1.00 40.42 184 PRO A O 1
ATOM 1418 N N . PRO A 1 185 ? 13.736 11.041 62.584 1.00 41.73 185 PRO A N 1
ATOM 1419 C CA . PRO A 1 185 ? 12.731 11.121 63.650 1.00 41.55 185 PRO A CA 1
ATOM 1420 C C . PRO A 1 185 ? 12.828 10.141 64.802 1.00 41.93 185 PRO A C 1
ATOM 1421 O O . PRO A 1 185 ? 12.800 10.539 65.965 1.00 42.39 185 PRO A O 1
ATOM 1425 N N . LEU A 1 186 ? 12.938 8.860 64.490 1.00 42.26 186 LEU A N 1
ATOM 1426 C CA . LEU A 1 186 ? 13.021 7.841 65.527 1.00 40.81 186 LEU A CA 1
ATOM 1427 C C . LEU A 1 186 ? 14.235 8.070 66.408 1.00 41.16 186 LEU A C 1
ATOM 1428 O O . LEU A 1 186 ? 14.126 8.205 67.636 1.00 40.42 186 LEU A O 1
ATOM 1433 N N . ASP A 1 187 ? 15.398 8.105 65.767 1.00 42.22 187 ASP A N 1
ATOM 1434 C CA . ASP A 1 187 ? 16.663 8.316 66.466 1.00 44.34 187 ASP A CA 1
ATOM 1435 C C . ASP A 1 187 ? 16.675 9.637 67.256 1.00 43.88 187 ASP A C 1
ATOM 1436 O O . ASP A 1 187 ? 17.210 9.697 68.360 1.00 42.73 187 ASP A O 1
ATOM 1441 N N . ARG A 1 188 ? 16.065 10.679 66.694 1.00 43.51 188 ARG A N 1
ATOM 1442 C CA . ARG A 1 188 ? 16.000 11.976 67.359 1.00 42.87 188 ARG A CA 1
ATOM 1443 C C . ARG A 1 188 ? 15.317 11.850 68.696 1.00 42.05 188 ARG A C 1
ATOM 1444 O O . ARG A 1 188 ? 15.830 12.308 69.714 1.00 39.69 188 ARG A O 1
ATOM 1452 N N . LEU A 1 189 ? 14.137 11.242 68.693 1.00 43.04 189 LEU A N 1
ATOM 1453 C CA . LEU A 1 189 ? 13.399 11.097 69.944 1.00 44.38 189 LEU A CA 1
ATOM 1454 C C . LEU A 1 189 ? 14.167 10.222 70.928 1.00 44.46 189 LEU A C 1
ATOM 1455 O O . LEU A 1 189 ? 14.344 10.608 72.073 1.00 41.95 189 LEU A O 1
ATOM 1460 N N . ARG A 1 190 ? 14.630 9.054 70.472 1.00 48.55 190 ARG A N 1
ATOM 1461 C CA . ARG A 1 190 ? 15.370 8.129 71.337 1.00 50.03 190 ARG A CA 1
ATOM 1462 C C . ARG A 1 190 ? 16.482 8.867 72.061 1.00 48.67 190 ARG A C 1
ATOM 1463 O O . ARG A 1 190 ? 16.641 8.750 73.285 1.00 48.21 190 ARG A O 1
ATOM 1471 N N . GLU A 1 191 ? 17.240 9.632 71.284 1.00 44.61 191 GLU A N 1
ATOM 1472 C CA . GLU A 1 191 ? 18.352 10.402 71.802 1.00 42.62 191 GLU A CA 1
ATOM 1473 C C . GLU A 1 191 ? 17.941 11.463 72.821 1.00 42.48 191 GLU A C 1
ATOM 1474 O O . GLU A 1 191 ? 18.581 11.583 73.860 1.00 44.76 191 GLU A O 1
ATOM 1480 N N . ILE A 1 192 ? 16.881 12.226 72.556 1.00 43.62 192 ILE A N 1
ATOM 1481 C CA . ILE A 1 192 ? 16.471 13.255 73.516 1.00 44.63 192 ILE A CA 1
ATOM 1482 C C . ILE A 1 192 ? 15.840 12.611 74.745 1.00 45.39 192 ILE A C 1
ATOM 1483 O O . ILE A 1 192 ? 15.838 13.183 75.836 1.00 46.17 192 ILE A O 1
ATOM 1488 N N . ASP A 1 193 ? 15.308 11.411 74.550 1.00 46.04 193 ASP A N 1
ATOM 1489 C CA . ASP A 1 193 ? 14.696 10.649 75.623 1.00 46.41 193 ASP A CA 1
ATOM 1490 C C . ASP A 1 193 ? 15.824 10.203 76.568 1.00 46.72 193 ASP A C 1
ATOM 1491 O O . ASP A 1 193 ? 15.676 10.246 77.778 1.00 45.18 193 ASP A O 1
ATOM 1496 N N . ALA A 1 194 ? 16.959 9.808 76.003 1.00 47.52 194 ALA A N 1
ATOM 1497 C CA . ALA A 1 194 ? 18.088 9.349 76.796 1.00 49.68 194 ALA A CA 1
ATOM 1498 C C . ALA A 1 194 ? 18.627 10.436 77.703 1.00 52.21 194 ALA A C 1
ATOM 1499 O O . ALA A 1 194 ? 19.124 10.161 78.798 1.00 51.17 194 ALA A O 1
ATOM 1501 N N . VAL A 1 195 ? 18.545 11.673 77.233 1.00 53.55 195 VAL A N 1
ATOM 1502 C CA . VAL A 1 195 ? 19.024 12.809 77.995 1.00 54.91 195 VAL A CA 1
ATOM 1503 C C . VAL A 1 195 ? 18.067 13.123 79.141 1.00 56.14 195 VAL A C 1
ATOM 1504 O O . VAL A 1 195 ? 18.490 13.567 80.205 1.00 56.40 195 VAL A O 1
ATOM 1508 N N . LEU A 1 196 ? 16.779 12.877 78.917 1.00 56.82 196 LEU A N 1
ATOM 1509 C CA . LEU A 1 196 ? 15.743 13.151 79.912 1.00 58.90 196 LEU A CA 1
ATOM 1510 C C . LEU A 1 196 ? 15.701 12.154 81.068 1.00 60.41 196 LEU A C 1
ATOM 1511 O O . LEU A 1 196 ? 15.185 12.458 82.146 1.00 60.02 196 LEU A O 1
ATOM 1516 N N . ALA A 1 197 ? 16.242 10.963 80.832 1.00 63.31 197 ALA A N 1
ATOM 1517 C CA . ALA A 1 197 ? 16.286 9.912 81.846 1.00 64.60 197 ALA A CA 1
ATOM 1518 C C . ALA A 1 197 ? 17.683 9.884 82.472 1.00 65.86 197 ALA A C 1
ATOM 1519 O O . ALA A 1 197 ? 17.877 10.321 83.616 1.00 66.30 197 ALA A O 1
ATOM 1521 N N . ALA A 1 198 ? 18.649 9.377 81.708 1.00 67.16 198 ALA A N 1
ATOM 1522 C CA . ALA A 1 198 ? 20.042 9.280 82.145 1.00 67.05 198 ALA A CA 1
ATOM 1523 C C . ALA A 1 198 ? 20.655 10.669 82.295 1.00 66.35 198 ALA A C 1
ATOM 1524 O O . ALA A 1 198 ? 21.283 11.150 81.327 1.00 65.64 198 ALA A O 1
ATOM 1526 N N . ALA B 1 2 ? 11.392 48.927 98.731 1.00 82.33 2 ALA B N 1
ATOM 1527 C CA . ALA B 1 2 ? 12.705 49.386 98.184 1.00 82.34 2 ALA B CA 1
ATOM 1528 C C . ALA B 1 2 ? 12.555 49.755 96.711 1.00 82.27 2 ALA B C 1
ATOM 1529 O O . ALA B 1 2 ? 12.731 48.905 95.833 1.00 82.43 2 ALA B O 1
ATOM 1531 N N . GLU B 1 3 ? 12.229 51.018 96.438 1.00 81.45 3 GLU B N 1
ATOM 1532 C CA . GLU B 1 3 ? 12.055 51.461 95.057 1.00 81.54 3 GLU B CA 1
ATOM 1533 C C . GLU B 1 3 ? 13.303 51.213 94.210 1.00 80.98 3 GLU B C 1
ATOM 1534 O O . GLU B 1 3 ? 14.332 51.878 94.374 1.00 80.11 3 GLU B O 1
ATOM 1540 N N . ILE B 1 4 ? 13.209 50.236 93.311 1.00 79.28 4 ILE B N 1
ATOM 1541 C CA . ILE B 1 4 ? 14.319 49.911 92.423 1.00 77.36 4 ILE B CA 1
ATOM 1542 C C . ILE B 1 4 ? 13.846 49.788 90.986 1.00 74.77 4 ILE B C 1
ATOM 1543 O O . ILE B 1 4 ? 12.688 49.477 90.729 1.00 75.51 4 ILE B O 1
ATOM 1548 N N . PRO B 1 5 ? 14.736 50.052 90.023 1.00 72.41 5 PRO B N 1
ATOM 1549 C CA . PRO B 1 5 ? 14.355 49.957 88.611 1.00 70.34 5 PRO B CA 1
ATOM 1550 C C . PRO B 1 5 ? 13.969 48.536 88.203 1.00 67.47 5 PRO B C 1
ATOM 1551 O O . PRO B 1 5 ? 14.505 47.563 88.734 1.00 68.67 5 PRO B O 1
ATOM 1555 N N . LEU B 1 6 ? 13.033 48.418 87.268 1.00 63.85 6 LEU B N 1
ATOM 1556 C CA . LEU B 1 6 ? 12.596 47.108 86.810 1.00 60.62 6 LEU B CA 1
ATOM 1557 C C . LEU B 1 6 ? 12.776 46.866 85.322 1.00 57.70 6 LEU B C 1
ATOM 1558 O O . LEU B 1 6 ? 12.442 47.714 84.489 1.00 56.19 6 LEU B O 1
ATOM 1563 N N . PHE B 1 7 ? 13.321 45.701 84.996 1.00 53.79 7 PHE B N 1
ATOM 1564 C CA . PHE B 1 7 ? 13.516 45.324 83.606 1.00 51.42 7 PHE B CA 1
ATOM 1565 C C . PHE B 1 7 ? 12.700 44.050 83.392 1.00 48.96 7 PHE B C 1
ATOM 1566 O O . PHE B 1 7 ? 13.177 42.948 83.625 1.00 45.98 7 PHE B O 1
ATOM 1574 N N . PRO B 1 8 ? 11.427 44.198 83.002 1.00 47.92 8 PRO B N 1
ATOM 1575 C CA . PRO B 1 8 ? 10.612 42.998 82.776 1.00 47.00 8 PRO B CA 1
ATOM 1576 C C . PRO B 1 8 ? 11.157 42.262 81.554 1.00 45.74 8 PRO B C 1
ATOM 1577 O O . PRO B 1 8 ? 11.644 42.898 80.624 1.00 45.77 8 PRO B O 1
ATOM 1581 N N . LEU B 1 9 ? 11.099 40.934 81.555 1.00 45.15 9 LEU B N 1
ATOM 1582 C CA . LEU B 1 9 ? 11.571 40.147 80.401 1.00 43.34 9 LEU B CA 1
ATOM 1583 C C . LEU B 1 9 ? 10.621 38.991 80.074 1.00 43.32 9 LEU B C 1
ATOM 1584 O O . LEU B 1 9 ? 9.772 38.621 80.888 1.00 42.17 9 LEU B O 1
ATOM 1589 N N . SER B 1 10 ? 10.772 38.426 78.877 1.00 43.48 10 SER B N 1
ATOM 1590 C CA . SER B 1 10 ? 9.925 37.321 78.416 1.00 43.17 10 SER B CA 1
ATOM 1591 C C . SER B 1 10 ? 10.175 36.022 79.192 1.00 42.67 10 SER B C 1
ATOM 1592 O O . SER B 1 10 ? 9.360 35.107 79.133 1.00 44.26 10 SER B O 1
ATOM 1595 N N . ASN B 1 11 ? 11.309 35.956 79.898 1.00 43.36 11 ASN B N 1
ATOM 1596 C CA . ASN B 1 11 ? 11.706 34.808 80.724 1.00 41.99 11 ASN B CA 1
ATOM 1597 C C . ASN B 1 11 ? 12.105 35.310 82.118 1.00 42.61 11 ASN B C 1
ATOM 1598 O O . ASN B 1 11 ? 12.583 36.434 82.265 1.00 39.33 11 ASN B O 1
ATOM 1603 N N . ALA B 1 12 ? 11.908 34.476 83.137 1.00 44.56 12 ALA B N 1
ATOM 1604 C CA . ALA B 1 12 ? 12.264 34.848 84.505 1.00 46.27 12 ALA B CA 1
ATOM 1605 C C . ALA B 1 12 ? 13.734 34.557 84.845 1.00 47.59 12 ALA B C 1
ATOM 1606 O O . ALA B 1 12 ? 14.341 33.607 84.330 1.00 47.26 12 ALA B O 1
ATOM 1608 N N . LEU B 1 13 ? 14.291 35.391 85.717 1.00 47.87 13 LEU B N 1
ATOM 1609 C CA . LEU B 1 13 ? 15.679 35.272 86.156 1.00 47.29 13 LEU B CA 1
ATOM 1610 C C . LEU B 1 13 ? 15.743 34.628 87.542 1.00 46.28 13 LEU B C 1
ATOM 1611 O O . LEU B 1 13 ? 14.989 35.003 88.436 1.00 44.42 13 LEU B O 1
ATOM 1616 N N . PHE B 1 14 ? 16.641 33.665 87.718 1.00 44.89 14 PHE B N 1
ATOM 1617 C CA . PHE B 1 14 ? 16.781 32.979 88.998 1.00 45.96 14 PHE B CA 1
ATOM 1618 C C . PHE B 1 14 ? 18.173 33.197 89.564 1.00 46.45 14 PHE B C 1
ATOM 1619 O O . PHE B 1 14 ? 19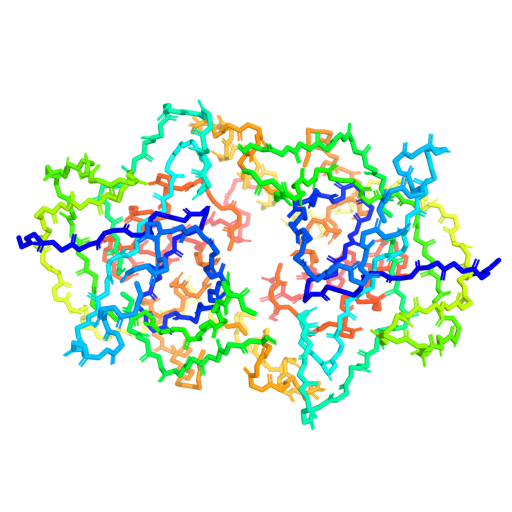.119 33.423 88.819 1.00 48.56 14 PHE B O 1
ATOM 1627 N N . PRO B 1 15 ? 18.321 33.120 90.894 1.00 46.55 15 PRO B N 1
ATOM 1628 C CA . PRO B 1 15 ? 19.618 33.304 91.560 1.00 44.55 15 PRO B CA 1
ATOM 1629 C C . PRO B 1 15 ? 20.715 32.460 90.907 1.00 44.38 15 PRO B C 1
ATOM 1630 O O . PRO B 1 15 ? 20.518 31.273 90.614 1.00 42.76 15 PRO B O 1
ATOM 1634 N N . ALA B 1 16 ? 21.864 33.099 90.681 1.00 44.40 16 ALA B N 1
ATOM 1635 C CA . ALA B 1 16 ? 23.040 32.487 90.045 1.00 43.86 16 ALA B CA 1
ATOM 1636 C C . ALA B 1 16 ? 22.786 32.197 88.566 1.00 44.81 16 ALA B C 1
ATOM 1637 O O . ALA B 1 16 ? 23.630 31.624 87.877 1.00 46.94 16 ALA B O 1
ATOM 1639 N N . GLY B 1 17 ? 21.615 32.589 88.079 1.00 43.91 17 GLY B N 1
ATOM 1640 C CA . GLY B 1 17 ? 21.292 32.348 86.689 1.00 44.44 17 GLY B CA 1
ATOM 1641 C C . GLY B 1 17 ? 22.064 33.223 85.718 1.00 45.33 17 GLY B C 1
ATOM 1642 O O . GLY B 1 17 ? 22.392 34.367 86.012 1.00 45.44 17 GLY B O 1
ATOM 1643 N N . VAL B 1 18 ? 22.363 32.677 84.552 1.00 46.63 18 VAL B N 1
ATOM 1644 C CA . VAL B 1 18 ? 23.078 33.427 83.537 1.00 48.77 18 VAL B CA 1
ATOM 1645 C C . VAL B 1 18 ? 22.046 34.185 82.696 1.00 50.76 18 VAL B C 1
ATOM 1646 O O . VAL B 1 18 ? 20.931 33.690 82.477 1.00 52.52 18 VAL B O 1
ATOM 1650 N N . LEU B 1 19 ? 22.407 35.391 82.251 1.00 49.58 19 LEU B N 1
ATOM 1651 C CA . LEU B 1 19 ? 21.513 36.220 81.442 1.00 49.69 19 LEU B CA 1
ATOM 1652 C C . LEU B 1 19 ? 22.270 37.250 80.611 1.00 49.14 19 LEU B C 1
ATOM 1653 O O . LEU B 1 19 ? 22.817 38.206 81.155 1.00 47.17 19 LEU B O 1
ATOM 1658 N N . ARG B 1 20 ? 22.301 37.041 79.295 1.00 49.54 20 ARG B N 1
ATOM 1659 C CA . ARG B 1 20 ? 22.980 37.960 78.383 1.00 50.47 20 ARG B CA 1
ATOM 1660 C C . ARG B 1 20 ? 21.939 38.910 77.799 1.00 49.78 20 ARG B C 1
ATOM 1661 O O . ARG B 1 20 ? 21.117 38.514 76.982 1.00 49.67 20 ARG B O 1
ATOM 1669 N N . LEU B 1 21 ? 21.968 40.161 78.234 1.00 48.55 21 LEU B N 1
ATOM 1670 C CA . LEU B 1 21 ? 21.000 41.120 77.747 1.00 50.25 21 LEU B CA 1
ATOM 1671 C C . LEU B 1 21 ? 21.494 41.916 76.557 1.00 50.28 21 LEU B C 1
ATOM 1672 O O . LEU B 1 21 ? 22.692 41.996 76.283 1.00 50.80 21 LEU B O 1
ATOM 1677 N N . ARG B 1 22 ? 20.548 42.512 75.849 1.00 48.69 22 ARG B N 1
ATOM 1678 C CA . ARG B 1 22 ? 20.870 43.327 74.706 1.00 47.80 22 ARG B CA 1
ATOM 1679 C C . ARG B 1 22 ? 19.868 44.470 74.713 1.00 47.79 22 ARG B C 1
ATOM 1680 O O . ARG B 1 22 ? 18.769 44.336 74.181 1.00 47.43 22 ARG B O 1
ATOM 1688 N N . VAL B 1 23 ? 20.256 45.586 75.337 1.00 47.46 23 VAL B N 1
ATOM 1689 C CA . VAL B 1 23 ? 19.399 46.767 75.466 1.00 47.48 23 VAL B CA 1
ATOM 1690 C C . VAL B 1 23 ? 19.462 47.732 74.278 1.00 48.47 23 VAL B C 1
ATOM 1691 O O . VAL B 1 23 ? 20.538 48.036 73.761 1.00 49.63 23 VAL B O 1
ATOM 1695 N N . PHE B 1 24 ? 18.308 48.232 73.859 1.00 47.24 24 PHE B N 1
ATOM 1696 C CA . PHE B 1 24 ? 18.258 49.157 72.735 1.00 47.13 24 PHE B CA 1
ATOM 1697 C C . PHE B 1 24 ? 17.210 50.226 72.979 1.00 47.31 24 PHE B C 1
ATOM 1698 O O . PHE B 1 24 ? 17.210 51.271 72.325 1.00 45.58 24 PHE B O 1
ATOM 1706 N N . GLU B 1 25 ? 16.310 49.945 73.918 1.00 47.94 25 GLU B N 1
ATOM 1707 C CA . GLU B 1 25 ? 15.259 50.889 74.281 1.00 48.70 25 GLU B CA 1
ATOM 1708 C C . GLU B 1 25 ? 15.895 51.989 75.119 1.00 48.78 25 GLU B C 1
ATOM 1709 O O . GLU B 1 25 ? 16.784 51.732 75.922 1.00 47.20 25 GLU B O 1
ATOM 1715 N N . ILE B 1 26 ? 15.440 53.217 74.912 1.00 49.03 26 ILE B N 1
ATOM 1716 C CA . ILE B 1 26 ? 15.959 54.360 75.640 1.00 47.53 26 ILE B CA 1
ATOM 1717 C C . ILE B 1 26 ? 15.788 54.202 77.141 1.00 46.65 26 ILE B C 1
ATOM 1718 O O . ILE B 1 26 ? 16.704 54.488 77.908 1.00 44.59 26 ILE B O 1
ATOM 1723 N N . ARG B 1 27 ? 14.623 53.727 77.564 1.00 46.05 27 ARG B N 1
ATOM 1724 C CA . ARG B 1 27 ? 14.394 53.560 78.985 1.00 46.98 27 ARG B CA 1
ATOM 1725 C C . ARG B 1 27 ? 15.467 52.655 79.612 1.00 47.89 27 ARG B C 1
ATOM 1726 O O . ARG B 1 27 ? 16.010 52.978 80.663 1.00 48.58 27 ARG B O 1
ATOM 1734 N N . TYR B 1 28 ? 15.788 51.535 78.970 1.00 47.36 28 TYR B N 1
ATOM 1735 C CA . TYR B 1 28 ? 16.804 50.646 79.516 1.00 46.49 28 TYR B CA 1
ATOM 1736 C C . TYR B 1 28 ? 18.227 51.116 79.203 1.00 46.43 28 TYR B C 1
ATOM 1737 O O . TYR B 1 28 ? 19.161 50.774 79.916 1.00 45.40 28 TYR B O 1
ATOM 1746 N N . LEU B 1 29 ? 18.404 51.894 78.139 1.00 48.13 29 LEU B N 1
ATOM 1747 C CA . LEU B 1 29 ? 19.740 52.390 77.820 1.00 50.32 29 LEU B CA 1
ATOM 1748 C C . LEU B 1 29 ? 20.154 53.355 78.936 1.00 52.40 29 LEU B C 1
ATOM 1749 O O . LEU B 1 29 ? 21.254 53.266 79.466 1.00 51.25 29 LEU B O 1
ATOM 1754 N N . ASP B 1 30 ? 19.263 54.269 79.302 1.00 54.56 30 ASP B N 1
ATOM 1755 C CA . ASP B 1 30 ? 19.575 55.218 80.356 1.00 56.67 30 ASP B CA 1
ATOM 1756 C C . ASP B 1 30 ? 19.685 54.501 81.697 1.00 58.25 30 ASP B C 1
ATOM 1757 O O . ASP B 1 30 ? 20.588 54.776 82.484 1.00 57.87 30 ASP B O 1
ATOM 1770 N N . VAL B 1 32 ? 20.371 51.157 82.359 1.00 58.58 32 VAL B N 1
ATOM 1771 C CA . VAL B 1 32 ? 21.547 50.299 82.440 1.00 59.03 32 VAL B CA 1
ATOM 1772 C C . VAL B 1 32 ? 22.844 51.110 82.618 1.00 59.86 32 VAL B C 1
ATOM 1773 O O . VAL B 1 32 ? 23.737 50.697 83.364 1.00 60.27 32 VAL B O 1
ATOM 1777 N N . ARG B 1 33 ? 22.955 52.253 81.939 1.00 59.45 33 ARG B N 1
ATOM 1778 C CA . ARG B 1 33 ? 24.155 53.093 82.058 1.00 59.53 33 ARG B CA 1
ATOM 1779 C C . ARG B 1 33 ? 24.301 53.649 83.492 1.00 58.09 33 ARG B C 1
ATOM 1780 O O . ARG B 1 33 ? 25.408 53.706 84.023 1.00 56.82 33 ARG B O 1
ATOM 1788 N N . ARG B 1 34 ? 23.187 54.058 84.103 1.00 56.28 34 ARG B N 1
ATOM 1789 C CA . ARG B 1 34 ? 23.198 54.560 85.469 1.00 56.08 34 ARG B CA 1
ATOM 1790 C C . ARG B 1 34 ? 23.841 53.488 86.330 1.00 58.89 34 ARG B C 1
ATOM 1791 O O . ARG B 1 34 ? 24.836 53.730 87.008 1.00 59.45 34 ARG B O 1
ATOM 1799 N N . CYS B 1 35 ? 23.263 52.292 86.288 1.00 61.26 35 CYS B N 1
ATOM 1800 C CA . CYS B 1 35 ? 23.765 51.165 87.065 1.00 63.37 35 CYS B CA 1
ATOM 1801 C C . CYS B 1 35 ? 25.236 50.867 86.779 1.00 64.94 35 CYS B C 1
ATOM 1802 O O . CYS B 1 35 ? 25.941 50.342 87.637 1.00 66.12 35 CYS B O 1
ATOM 1805 N N . ILE B 1 36 ? 25.699 51.191 85.578 1.00 66.34 36 ILE B N 1
ATOM 1806 C CA . ILE B 1 36 ? 27.090 50.933 85.211 1.00 67.29 36 ILE B CA 1
ATOM 1807 C C . ILE B 1 36 ? 28.047 51.855 85.955 1.00 68.44 36 ILE B C 1
ATOM 1808 O O . ILE B 1 36 ? 29.084 51.418 86.451 1.00 69.11 36 ILE B O 1
ATOM 1813 N N . ALA B 1 37 ? 27.693 53.133 86.023 1.00 69.03 37 ALA B N 1
ATOM 1814 C CA . ALA B 1 37 ? 28.510 54.120 86.715 1.00 70.26 37 ALA B CA 1
ATOM 1815 C C . ALA B 1 37 ? 28.140 54.115 88.196 1.00 70.81 37 ALA B C 1
ATOM 1816 O O . ALA B 1 37 ? 29.002 54.236 89.067 1.00 71.23 37 ALA B O 1
ATOM 1818 N N . ASP B 1 38 ? 26.844 53.967 88.458 1.00 71.18 38 ASP B N 1
ATOM 1819 C CA . ASP B 1 38 ? 26.284 53.937 89.807 1.00 71.72 38 ASP B CA 1
ATOM 1820 C C . ASP B 1 38 ? 26.869 52.759 90.580 1.00 71.93 38 ASP B C 1
ATOM 1821 O O . ASP B 1 38 ? 27.361 52.912 91.700 1.00 71.85 38 ASP B O 1
ATOM 1826 N N . GLY B 1 39 ? 26.813 51.582 89.962 1.00 72.60 39 GLY B N 1
ATOM 1827 C CA . GLY B 1 39 ? 27.326 50.375 90.589 1.00 70.91 39 GLY B CA 1
ATOM 1828 C C . GLY B 1 39 ? 26.188 49.493 91.067 1.00 69.81 39 GLY B C 1
ATOM 1829 O O . GLY B 1 39 ? 26.361 48.292 91.259 1.00 69.78 39 GLY B O 1
ATOM 1830 N N . SER B 1 40 ? 25.016 50.094 91.252 1.00 69.16 40 SER B N 1
ATOM 1831 C CA . SER B 1 40 ? 23.851 49.358 91.719 1.00 68.73 40 SER B CA 1
ATOM 1832 C C . SER B 1 40 ? 23.335 48.397 90.651 1.00 67.63 40 SER B C 1
ATOM 1833 O O . SER B 1 40 ? 23.742 48.461 89.485 1.00 67.42 40 SER B O 1
ATOM 1836 N N . GLU B 1 41 ? 22.437 47.507 91.059 1.00 65.60 41 GLU B N 1
ATOM 1837 C CA . GLU B 1 41 ? 21.861 46.516 90.155 1.00 62.80 41 GLU B CA 1
ATOM 1838 C C . GLU B 1 41 ? 20.360 46.744 89.990 1.00 60.61 41 GLU B C 1
ATOM 1839 O O . GLU B 1 41 ? 19.733 47.396 90.822 1.00 61.47 41 GLU B O 1
ATOM 1845 N N . PHE B 1 42 ? 19.787 46.232 88.906 1.00 57.54 42 PHE B N 1
ATOM 1846 C CA . PHE B 1 42 ? 18.352 46.396 88.669 1.00 55.47 42 PHE B CA 1
ATOM 1847 C C . PHE B 1 42 ? 17.583 45.098 88.935 1.00 52.92 42 PHE B C 1
ATOM 1848 O O . PHE B 1 42 ? 18.176 44.038 89.160 1.00 50.91 42 PHE B O 1
ATOM 1856 N N . GLY B 1 43 ? 16.260 45.187 88.902 1.00 51.75 43 GLY B N 1
ATOM 1857 C CA . GLY B 1 43 ? 15.445 44.014 89.153 1.00 52.22 43 GLY B CA 1
ATOM 1858 C C . GLY B 1 43 ? 14.863 43.402 87.898 1.00 51.84 43 GLY B C 1
ATOM 1859 O O . GLY B 1 43 ? 14.429 44.115 86.992 1.00 52.42 43 GLY B O 1
ATOM 1860 N N . VAL B 1 44 ? 14.853 42.076 87.843 1.00 50.47 44 VAL B N 1
ATOM 1861 C CA . VAL B 1 44 ? 14.314 41.370 86.690 1.00 48.98 44 VAL B CA 1
ATOM 1862 C C . VAL B 1 44 ? 13.151 40.473 87.077 1.00 48.60 44 VAL B C 1
ATOM 1863 O O . VAL B 1 44 ? 13.292 39.579 87.912 1.00 49.10 44 VAL B O 1
ATOM 1867 N N . VAL B 1 45 ? 11.999 40.733 86.470 1.00 47.23 45 VAL B N 1
ATOM 1868 C CA . VAL B 1 45 ? 10.805 39.946 86.714 1.00 47.49 45 VAL B CA 1
ATOM 1869 C C . VAL B 1 45 ? 10.222 39.582 85.372 1.00 48.56 45 VAL B C 1
ATOM 1870 O O . VAL B 1 45 ? 10.196 40.404 84.448 1.00 50.07 45 VAL B O 1
ATOM 1874 N N . VAL B 1 46 ? 9.759 38.343 85.272 1.00 48.26 46 VAL B N 1
ATOM 1875 C CA . VAL B 1 46 ? 9.175 37.822 84.046 1.00 47.47 46 VAL B CA 1
ATOM 1876 C C . VAL B 1 46 ? 7.846 38.524 83.767 1.00 48.43 46 VAL B C 1
ATOM 1877 O O . VAL B 1 46 ? 7.163 38.984 84.680 1.00 46.85 46 VAL B O 1
ATOM 1881 N N . LEU B 1 47 ? 7.517 38.636 82.485 1.00 51.20 47 LEU B N 1
ATOM 1882 C CA . LEU B 1 47 ? 6.286 39.269 82.037 1.00 52.36 47 LEU B CA 1
ATOM 1883 C C . LEU B 1 47 ? 5.181 38.230 81.935 1.00 53.21 47 LEU B C 1
ATOM 1884 O O . LEU B 1 47 ? 5.193 37.372 81.051 1.00 50.67 47 LEU B O 1
ATOM 1889 N N . GLU B 1 48 ? 4.232 38.321 82.858 1.00 56.06 48 GLU B N 1
ATOM 1890 C CA . GLU B 1 48 ? 3.106 37.410 82.903 1.00 58.86 48 GLU B CA 1
ATOM 1891 C C . GLU B 1 48 ? 2.160 37.740 81.759 1.00 59.67 48 GLU B C 1
ATOM 1892 O O . GLU B 1 48 ? 1.208 37.004 81.494 1.00 61.00 48 GLU B O 1
ATOM 1898 N N . GLN B 1 49 ? 2.430 38.861 81.092 1.00 60.68 49 GLN B N 1
ATOM 1899 C CA . GLN B 1 49 ? 1.636 39.315 79.951 1.00 62.41 49 GLN B CA 1
ATOM 1900 C C . GLN B 1 49 ? 2.308 40.513 79.265 1.00 62.57 49 GLN B C 1
ATOM 1901 O O . GLN B 1 49 ? 3.031 41.282 79.897 1.00 62.18 49 GLN B O 1
ATOM 1907 N N . GLY B 1 50 ? 2.068 40.663 77.969 1.00 62.58 50 GLY B N 1
ATOM 1908 C CA . GLY B 1 50 ? 2.665 41.763 77.233 1.00 62.98 50 GLY B CA 1
ATOM 1909 C C . GLY B 1 50 ? 4.067 41.445 76.752 1.00 63.30 50 GLY B C 1
ATOM 1910 O O . GLY B 1 50 ? 4.655 40.437 77.146 1.00 63.12 50 GLY B O 1
ATOM 1911 N N . THR B 1 51 ? 4.603 42.300 75.889 1.00 63.93 51 THR B N 1
ATOM 1912 C CA . THR B 1 51 ? 5.952 42.106 75.365 1.00 64.07 51 THR B CA 1
ATOM 1913 C C . THR B 1 51 ? 6.975 42.903 76.165 1.00 64.33 51 THR B C 1
ATOM 1914 O O . THR B 1 51 ? 6.619 43.657 77.065 1.00 64.99 51 THR B O 1
ATOM 1918 N N . GLU B 1 52 ? 8.250 42.735 75.837 1.00 65.02 52 GLU B N 1
ATOM 1919 C CA . GLU B 1 52 ? 9.298 43.442 76.551 1.00 65.53 52 GLU B CA 1
ATOM 1920 C C . GLU B 1 52 ? 9.730 44.758 75.895 1.00 65.84 52 GLU B C 1
ATOM 1921 O O . GLU B 1 52 ? 10.497 45.515 76.483 1.00 67.13 52 GLU B O 1
ATOM 1927 N N . VAL B 1 53 ? 9.225 45.043 74.698 1.00 66.43 53 VAL B N 1
ATOM 1928 C CA . VAL B 1 53 ? 9.565 46.277 73.982 1.00 67.59 53 VAL B CA 1
ATOM 1929 C C . VAL B 1 53 ? 8.388 47.240 74.120 1.00 70.87 53 VAL B C 1
ATOM 1930 O O . VAL B 1 53 ? 8.537 48.390 74.543 1.00 70.53 53 VAL B O 1
ATOM 1934 N N . ARG B 1 54 ? 7.219 46.731 73.748 1.00 75.31 54 ARG B N 1
ATOM 1935 C CA . ARG B 1 54 ? 5.946 47.446 73.792 1.00 80.99 54 ARG B CA 1
ATOM 1936 C C . ARG B 1 54 ? 5.932 48.944 73.519 1.00 82.30 54 ARG B C 1
ATOM 1937 O O . ARG B 1 54 ? 5.522 49.717 74.377 1.00 83.64 54 ARG B O 1
ATOM 1945 N N . ARG B 1 55 ? 6.345 49.364 72.328 1.00 84.44 55 ARG B N 1
ATOM 1946 C CA . ARG B 1 55 ? 6.316 50.796 72.023 1.00 88.08 55 ARG B CA 1
ATOM 1947 C C . ARG B 1 55 ? 4.865 51.299 71.865 1.00 89.26 55 ARG B C 1
ATOM 1948 O O . ARG B 1 55 ? 4.478 52.303 72.472 1.00 89.29 55 ARG B O 1
ATOM 1956 N N . PRO B 1 56 ? 4.048 50.614 71.038 1.00 89.55 56 PRO B N 1
ATOM 1957 C CA . PRO B 1 56 ? 2.652 51.034 70.851 1.00 89.21 56 PRO B CA 1
ATOM 1958 C C . PRO B 1 56 ? 1.725 50.254 71.788 1.00 89.19 56 PRO B C 1
ATOM 1959 O O . PRO B 1 56 ? 0.593 50.665 72.053 1.00 88.83 56 PRO B O 1
ATOM 1963 N N . ASP B 1 57 ? 2.227 49.127 72.285 1.00 88.47 57 ASP B N 1
ATOM 1964 C CA . ASP B 1 57 ? 1.460 48.268 73.172 1.00 88.46 57 ASP B CA 1
ATOM 1965 C C . ASP B 1 57 ? 1.028 48.983 74.451 1.00 87.81 57 ASP B C 1
ATOM 1966 O O . ASP B 1 57 ? 1.015 50.214 74.514 1.00 88.29 57 ASP B O 1
ATOM 1971 N N . GLY B 1 58 ? 0.664 48.198 75.462 1.00 86.46 58 GLY B N 1
ATOM 1972 C CA . GLY B 1 58 ? 0.240 48.778 76.718 1.00 85.34 58 GLY B CA 1
ATOM 1973 C C . GLY B 1 58 ? -0.044 47.765 77.809 1.00 84.30 58 GLY B C 1
ATOM 1974 O O . GLY B 1 58 ? 0.622 47.763 78.845 1.00 85.31 58 GLY B O 1
ATOM 1975 N N . ARG B 1 59 ? -1.026 46.899 77.582 1.00 82.25 59 ARG B N 1
ATOM 1976 C CA . ARG B 1 59 ? -1.409 45.902 78.578 1.00 80.24 59 ARG B CA 1
ATOM 1977 C C . ARG B 1 59 ? -0.332 44.864 78.885 1.00 76.96 59 ARG B C 1
ATOM 1978 O O . ARG B 1 59 ? -0.267 43.799 78.268 1.00 75.03 59 ARG B O 1
ATOM 1986 N N . GLU B 1 60 ? 0.510 45.189 79.855 1.00 72.98 60 GLU B N 1
ATOM 1987 C CA . GLU B 1 60 ? 1.573 44.295 80.261 1.00 70.09 60 GLU B CA 1
ATOM 1988 C C . GLU B 1 60 ? 1.484 44.032 81.763 1.00 67.63 60 GLU B C 1
ATOM 1989 O O . GLU B 1 60 ? 1.437 44.958 82.569 1.00 65.88 60 GLU B O 1
ATOM 1995 N N . VAL B 1 61 ? 1.449 42.757 82.127 1.00 65.24 61 VAL B N 1
ATOM 1996 C CA . VAL B 1 61 ? 1.346 42.355 83.520 1.00 63.47 61 VAL B CA 1
ATOM 1997 C C . VAL B 1 61 ? 2.679 41.864 84.061 1.00 62.42 61 VAL B C 1
ATOM 1998 O O . VAL B 1 61 ? 3.237 40.897 83.541 1.00 62.22 61 VAL B O 1
ATOM 2002 N N . LEU B 1 62 ? 3.195 42.516 85.101 1.00 60.70 62 LEU B N 1
ATOM 2003 C CA . LEU B 1 62 ? 4.467 42.086 85.683 1.00 59.92 62 LEU B CA 1
ATOM 2004 C C . LEU B 1 62 ? 4.239 41.040 86.764 1.00 60.66 62 LEU B C 1
ATOM 2005 O O . LEU B 1 62 ? 3.307 41.153 87.567 1.00 60.22 62 LEU B O 1
ATOM 2010 N N . ALA B 1 63 ? 5.089 40.019 86.777 1.00 62.68 63 ALA B N 1
ATOM 2011 C CA . ALA B 1 63 ? 4.992 38.955 87.773 1.00 65.05 63 ALA B CA 1
ATOM 2012 C C . ALA B 1 63 ? 5.141 39.578 89.159 1.00 66.60 63 ALA B C 1
ATOM 2013 O O . ALA B 1 63 ? 5.687 40.675 89.291 1.00 65.57 63 ALA B O 1
ATOM 2015 N N . ARG B 1 64 ? 4.651 38.883 90.186 1.00 69.33 64 ARG B N 1
ATOM 2016 C CA . ARG B 1 64 ? 4.717 39.393 91.562 1.00 71.40 64 ARG B CA 1
ATOM 2017 C C . ARG B 1 64 ? 6.025 39.057 92.286 1.00 69.49 64 ARG B C 1
ATOM 2018 O O . ARG B 1 64 ? 6.243 39.481 93.423 1.00 69.60 64 ARG B O 1
ATOM 2026 N N . ALA B 1 65 ? 6.895 38.313 91.605 1.00 67.10 65 ALA B N 1
ATOM 2027 C CA . ALA B 1 65 ? 8.186 37.908 92.153 1.00 64.51 65 ALA B CA 1
ATOM 2028 C C . ALA B 1 65 ? 9.296 38.093 91.120 1.00 62.52 65 ALA B C 1
ATOM 2029 O O . ALA B 1 65 ? 9.042 38.100 89.915 1.00 62.48 65 ALA B O 1
ATOM 2031 N N . GLY B 1 66 ? 10.525 38.240 91.600 1.00 60.01 66 GLY B N 1
ATOM 2032 C CA . GLY B 1 66 ? 11.646 38.411 90.700 1.00 58.21 66 GLY B CA 1
ATOM 2033 C C . GLY B 1 66 ? 12.993 38.237 91.374 1.00 57.44 66 GLY B C 1
ATOM 2034 O O . GLY B 1 66 ? 13.075 38.047 92.584 1.00 55.93 66 GLY B O 1
ATOM 2035 N N . THR B 1 67 ? 14.052 38.291 90.577 1.00 56.95 67 THR B N 1
ATOM 2036 C CA . THR B 1 67 ? 15.408 38.168 91.084 1.00 58.32 67 THR B CA 1
ATOM 2037 C C . THR B 1 67 ? 16.192 39.378 90.598 1.00 59.70 67 THR B C 1
ATOM 2038 O O . THR B 1 67 ? 15.986 39.862 89.481 1.00 59.39 67 THR B O 1
ATOM 2050 N N . ALA B 1 69 ? 19.306 41.523 89.245 1.00 63.08 69 ALA B N 1
ATOM 2051 C CA . ALA B 1 69 ? 20.302 41.237 88.227 1.00 64.53 69 ALA B CA 1
ATOM 2052 C C . ALA B 1 69 ? 21.576 42.042 88.424 1.00 66.20 69 ALA B C 1
ATOM 2053 O O . ALA B 1 69 ? 21.538 43.268 88.512 1.00 66.58 69 ALA B O 1
ATOM 2055 N N . ARG B 1 70 ? 22.706 41.342 88.486 1.00 67.07 70 ARG B N 1
ATOM 2056 C CA . ARG B 1 70 ? 23.999 41.987 88.669 1.00 67.65 70 ARG B CA 1
ATOM 2057 C C . ARG B 1 70 ? 24.755 42.011 87.348 1.00 68.59 70 ARG B C 1
ATOM 2058 O O . ARG B 1 70 ? 24.903 40.980 86.691 1.00 67.93 70 ARG B O 1
ATOM 2066 N N . ILE B 1 71 ? 25.232 43.190 86.962 1.00 69.24 71 ILE B N 1
ATOM 2067 C CA . ILE B 1 71 ? 25.971 43.332 85.716 1.00 70.32 71 ILE B CA 1
ATOM 2068 C C . ILE B 1 71 ? 27.423 42.928 85.894 1.00 71.42 71 ILE B C 1
ATOM 2069 O O . ILE B 1 71 ? 28.131 43.496 86.724 1.00 71.61 71 ILE B O 1
ATOM 2074 N N . ASP B 1 72 ? 27.856 41.938 85.118 1.00 72.44 72 ASP B N 1
ATOM 2075 C CA . ASP B 1 72 ? 29.234 41.452 85.176 1.00 73.88 72 ASP B CA 1
ATOM 2076 C C . ASP B 1 72 ? 30.118 42.323 84.289 1.00 74.67 72 ASP B C 1
ATOM 2077 O O . ASP B 1 72 ? 30.977 43.051 84.784 1.00 76.07 72 ASP B O 1
ATOM 2082 N N . HIS B 1 73 ? 29.917 42.236 82.978 1.00 75.02 73 HIS B N 1
ATOM 2083 C CA . HIS B 1 73 ? 30.662 43.067 82.040 1.00 75.33 73 HIS B CA 1
ATOM 2084 C C . HIS B 1 73 ? 29.749 43.531 80.905 1.00 74.11 73 HIS B C 1
ATOM 2085 O O . HIS B 1 73 ? 28.706 42.923 80.649 1.00 74.22 73 HIS B O 1
ATOM 2092 N N . TRP B 1 74 ? 30.132 44.621 80.243 1.00 72.35 74 TRP B N 1
ATOM 2093 C CA . TRP B 1 74 ? 29.331 45.179 79.158 1.00 69.61 74 TRP B CA 1
ATOM 2094 C C . TRP B 1 74 ? 30.150 45.514 77.915 1.00 67.68 74 TRP B C 1
ATOM 2095 O O . TRP B 1 74 ? 31.378 45.539 77.936 1.00 65.71 74 TRP B O 1
ATOM 2106 N N . GLU B 1 75 ? 29.448 45.776 76.824 1.00 67.08 75 GLU B N 1
ATOM 2107 C CA . GLU B 1 75 ? 30.093 46.123 75.578 1.00 65.89 75 GLU B CA 1
ATOM 2108 C C . GLU B 1 75 ? 29.123 46.948 74.747 1.00 64.51 75 GLU B C 1
ATOM 2109 O O . GLU B 1 75 ? 27.912 46.920 74.973 1.00 63.97 75 GLU B O 1
ATOM 2115 N N . ALA B 1 76 ? 29.673 47.690 73.793 1.00 62.91 76 ALA B N 1
ATOM 2116 C CA . ALA B 1 76 ? 28.894 48.530 72.901 1.00 60.89 76 ALA B CA 1
ATOM 2117 C C . ALA B 1 76 ? 29.306 48.179 71.475 1.00 60.76 76 ALA B C 1
ATOM 2118 O O . ALA B 1 76 ? 30.170 48.839 70.889 1.00 61.30 76 ALA B O 1
ATOM 2120 N N . PRO B 1 77 ? 28.698 47.127 70.897 1.00 60.97 77 PRO B N 1
ATOM 2121 C CA . PRO B 1 77 ? 29.035 46.715 69.529 1.00 61.25 77 PRO B CA 1
ATOM 2122 C C . PRO B 1 77 ? 28.774 47.803 68.489 1.00 61.88 77 PRO B C 1
ATOM 2123 O O . PRO B 1 77 ? 29.517 47.946 67.514 1.00 61.58 77 PRO B O 1
ATOM 2135 N N . PRO B 1 79 ? 26.505 51.919 67.996 1.00 56.58 79 PRO B N 1
ATOM 2136 C CA . PRO B 1 79 ? 25.886 52.993 68.770 1.00 55.92 79 PRO B CA 1
ATOM 2137 C C . PRO B 1 79 ? 24.437 52.646 69.143 1.00 54.37 79 PRO B C 1
ATOM 2138 O O . PRO B 1 79 ? 23.719 52.003 68.370 1.00 52.76 79 PRO B O 1
ATOM 2142 N N . ALA B 1 80 ? 24.026 53.057 70.340 1.00 52.23 80 ALA B N 1
ATOM 2143 C CA . ALA B 1 80 ? 22.674 52.810 70.826 1.00 51.24 80 ALA B CA 1
ATOM 2144 C C . ALA B 1 80 ? 22.390 51.328 71.050 1.00 51.19 80 ALA B C 1
ATOM 2145 O O . ALA B 1 80 ? 21.247 50.873 70.922 1.00 50.73 80 ALA B O 1
ATOM 2147 N N . LEU B 1 81 ? 23.431 50.578 71.384 1.00 49.28 81 LEU B N 1
ATOM 2148 C CA . LEU B 1 81 ? 23.284 49.156 71.630 1.00 49.68 81 LEU B CA 1
ATOM 2149 C C . LEU B 1 81 ? 24.260 48.690 72.699 1.00 50.28 81 LEU B C 1
ATOM 2150 O O . LEU B 1 81 ? 25.457 48.957 72.622 1.00 49.85 81 LEU B O 1
ATOM 2155 N N . LEU B 1 82 ? 23.736 47.994 73.702 1.00 51.31 82 LEU B N 1
ATOM 2156 C CA . LEU B 1 82 ? 24.555 47.479 74.787 1.00 52.08 82 LEU B CA 1
ATOM 2157 C C . LEU B 1 82 ? 24.327 45.982 74.961 1.00 53.06 82 LEU B C 1
ATOM 2158 O O . LEU B 1 82 ? 23.191 45.523 75.102 1.00 52.76 82 LEU B O 1
ATOM 2163 N N . GLU B 1 83 ? 25.419 45.226 74.919 1.00 53.41 83 GLU B N 1
ATOM 2164 C CA . GLU B 1 83 ? 25.368 43.782 75.093 1.00 54.54 83 GLU B CA 1
ATOM 2165 C C . GLU B 1 83 ? 25.881 43.511 76.504 1.00 55.05 83 GLU B C 1
ATOM 2166 O O . GLU B 1 83 ? 27.035 43.801 76.813 1.00 56.89 83 GLU B O 1
ATOM 2172 N N . LEU B 1 84 ? 25.019 42.974 77.363 1.00 54.99 84 LEU B N 1
ATOM 2173 C CA . LEU B 1 84 ? 25.390 42.680 78.744 1.00 53.35 84 LEU B CA 1
ATOM 2174 C C . LEU B 1 84 ? 25.501 41.186 78.979 1.00 53.65 84 LEU B C 1
ATOM 2175 O O . LEU B 1 84 ? 25.084 40.383 78.144 1.00 54.46 84 LEU B O 1
ATOM 2180 N N . ALA B 1 85 ? 26.060 40.825 80.131 1.00 54.02 85 ALA B N 1
ATOM 2181 C CA . ALA B 1 85 ? 26.214 39.430 80.524 1.00 53.46 85 ALA B CA 1
ATOM 2182 C C . ALA B 1 85 ? 26.039 39.379 82.037 1.00 54.73 85 ALA B C 1
ATOM 2183 O O . ALA B 1 85 ? 26.984 39.126 82.780 1.00 57.16 85 ALA B O 1
ATOM 2185 N N . CYS B 1 86 ? 24.811 39.619 82.480 1.00 54.39 86 CYS B N 1
ATOM 2186 C CA . CYS B 1 86 ? 24.468 39.644 83.898 1.00 54.28 86 CYS B CA 1
ATOM 2187 C C . CYS B 1 86 ? 24.379 38.289 84.598 1.00 54.38 86 CYS B C 1
ATOM 2188 O O . CYS B 1 86 ? 24.352 37.242 83.958 1.00 55.03 86 CYS B O 1
ATOM 2191 N N . THR B 1 87 ? 24.347 38.332 85.928 1.00 54.16 87 THR B N 1
ATOM 2192 C CA . THR B 1 87 ? 24.241 37.144 86.772 1.00 52.02 87 THR B CA 1
ATOM 2193 C C . THR B 1 87 ? 23.084 37.389 87.742 1.00 53.12 87 THR B C 1
ATOM 2194 O O . THR B 1 87 ? 22.923 38.502 88.253 1.00 53.41 87 THR B O 1
ATOM 2198 N N . GLY B 1 88 ? 22.263 36.368 87.979 1.00 53.43 88 GLY B N 1
ATOM 2199 C CA . GLY B 1 88 ? 21.151 36.524 88.904 1.00 54.29 88 GLY B CA 1
ATOM 2200 C C . GLY B 1 88 ? 21.673 36.614 90.329 1.00 56.02 88 GLY B C 1
ATOM 2201 O O . GLY B 1 88 ? 22.515 35.810 90.721 1.00 55.55 88 GLY B O 1
ATOM 2202 N N . THR B 1 89 ? 21.179 37.580 91.102 1.00 56.42 89 THR B N 1
ATOM 2203 C CA . THR B 1 89 ? 21.622 37.767 92.480 1.00 56.96 89 THR B CA 1
ATOM 2204 C C . THR B 1 89 ? 20.503 37.517 93.503 1.00 56.90 89 THR B C 1
ATOM 2205 O O . THR B 1 89 ? 19.877 36.456 93.493 1.00 57.35 89 THR B O 1
ATOM 2209 N N . GLY B 1 90 ? 20.245 38.482 94.379 1.00 57.22 90 GLY B N 1
ATOM 2210 C CA . GLY B 1 90 ? 19.213 38.305 95.386 1.00 58.27 90 GLY B CA 1
ATOM 2211 C C . GLY B 1 90 ? 17.795 38.394 94.869 1.00 59.38 90 GLY B C 1
ATOM 2212 O O . GLY B 1 90 ? 17.462 39.283 94.089 1.00 58.75 90 GLY B O 1
ATOM 2213 N N . ARG B 1 91 ? 16.942 37.477 95.309 1.00 60.91 91 ARG B N 1
ATOM 2214 C CA . ARG B 1 91 ? 15.553 37.490 94.859 1.00 63.08 91 ARG B CA 1
ATOM 2215 C C . ARG B 1 91 ? 14.683 38.444 95.685 1.00 63.68 91 ARG B C 1
ATOM 2216 O O . ARG B 1 91 ? 14.995 38.748 96.832 1.00 63.48 91 ARG B O 1
ATOM 2224 N N . PHE B 1 92 ? 13.599 38.929 95.090 1.00 64.96 92 PHE B N 1
ATOM 2225 C CA . PHE B 1 92 ? 12.704 39.854 95.776 1.00 66.34 92 PHE B CA 1
ATOM 2226 C C . PHE B 1 92 ? 11.241 39.517 95.531 1.00 68.96 92 PHE B C 1
ATOM 2227 O O . PHE B 1 92 ? 10.911 38.668 94.696 1.00 69.37 92 PHE B O 1
ATOM 2235 N N . ARG B 1 93 ? 10.363 40.195 96.258 1.00 70.00 93 ARG B N 1
ATOM 2236 C CA . ARG B 1 93 ? 8.942 39.969 96.109 1.00 72.33 93 ARG B CA 1
ATOM 2237 C C . ARG B 1 93 ? 8.272 41.307 95.843 1.00 73.72 93 ARG B C 1
ATOM 2238 O O . ARG B 1 93 ? 7.524 41.803 96.673 1.00 75.39 93 ARG B O 1
ATOM 2246 N N . LEU B 1 94 ? 8.555 41.889 94.681 1.00 74.81 94 LEU B N 1
ATOM 2247 C CA . LEU B 1 94 ? 7.991 43.180 94.277 1.00 75.67 94 LEU B CA 1
ATOM 2248 C C . LEU B 1 94 ? 6.479 43.275 94.485 1.00 76.55 94 LEU B C 1
ATOM 2249 O O . LEU B 1 94 ? 5.751 42.343 94.159 1.00 76.43 94 LEU B O 1
ATOM 2254 N N . HIS B 1 95 ? 6.013 44.406 95.021 1.00 78.07 95 HIS B N 1
ATOM 2255 C CA . HIS B 1 95 ? 4.578 44.623 95.254 1.00 79.83 95 HIS B CA 1
ATOM 2256 C C . HIS B 1 95 ? 4.009 45.753 94.383 1.00 80.01 95 HIS B C 1
ATOM 2257 O O . HIS B 1 95 ? 3.774 45.566 93.190 1.00 80.79 95 HIS B O 1
ATOM 2264 N N . ALA B 1 96 ? 3.779 46.918 94.984 1.00 78.98 96 ALA B N 1
ATOM 2265 C CA . ALA B 1 96 ? 3.234 48.065 94.260 1.00 77.23 96 ALA B CA 1
ATOM 2266 C C . ALA B 1 96 ? 4.328 48.776 93.483 1.00 76.40 96 ALA B C 1
ATOM 2267 O O . ALA B 1 96 ? 5.180 49.444 94.063 1.00 77.37 96 ALA B O 1
ATOM 2269 N N . CYS B 1 97 ? 4.300 48.635 92.166 1.00 74.87 97 CYS B N 1
ATOM 2270 C CA . CYS B 1 97 ? 5.292 49.272 91.321 1.00 74.15 97 CYS B CA 1
ATOM 2271 C C . CYS B 1 97 ? 4.619 50.286 90.400 1.00 73.65 97 CYS B C 1
ATOM 2272 O O . CYS B 1 97 ? 3.416 50.207 90.147 1.00 73.29 97 CYS B O 1
ATOM 2275 N N . THR B 1 98 ? 5.395 51.240 89.898 1.00 72.77 98 THR B N 1
ATOM 2276 C CA . THR B 1 98 ? 4.852 52.258 89.007 1.00 71.51 98 THR B CA 1
ATOM 2277 C C . THR B 1 98 ? 5.658 52.379 87.711 1.00 69.72 98 THR B C 1
ATOM 2278 O O . THR B 1 98 ? 6.802 51.929 87.625 1.00 69.07 98 THR B O 1
ATOM 2282 N N . GLN B 1 99 ? 5.050 52.990 86.704 1.00 67.52 99 GLN B N 1
ATOM 2283 C CA . GLN B 1 99 ? 5.707 53.159 85.422 1.00 66.37 99 GLN B CA 1
ATOM 2284 C C . GLN B 1 99 ? 6.068 54.625 85.208 1.00 65.36 99 GLN B C 1
ATOM 2285 O O . GLN B 1 99 ? 5.203 55.467 84.960 1.00 64.89 99 GLN B O 1
ATOM 2291 N N . GLY B 1 100 ? 7.358 54.923 85.308 1.00 64.27 100 GLY B N 1
ATOM 2292 C CA . GLY B 1 100 ? 7.810 56.290 85.145 1.00 63.39 100 GLY B CA 1
ATOM 2293 C C . GLY B 1 100 ? 7.962 56.787 83.721 1.00 62.93 100 GLY B C 1
ATOM 2294 O O . GLY B 1 100 ? 7.150 56.483 82.846 1.00 61.37 100 GLY B O 1
ATOM 2295 N N . LYS B 1 101 ? 9.022 57.566 83.508 1.00 63.70 101 LYS B N 1
ATOM 2296 C CA . LYS B 1 101 ? 9.350 58.169 82.218 1.00 64.57 101 LYS B CA 1
ATOM 2297 C C . LYS B 1 101 ? 9.954 57.167 81.224 1.00 64.80 101 LYS B C 1
ATOM 2298 O O . LYS B 1 101 ? 10.696 56.262 81.612 1.00 63.30 101 LYS B O 1
ATOM 2304 N N . TYR B 1 102 ? 9.639 57.354 79.943 1.00 64.21 102 TYR B N 1
ATOM 2305 C CA . TYR B 1 102 ? 10.111 56.481 78.865 1.00 64.35 102 TYR B CA 1
ATOM 2306 C C . TYR B 1 102 ? 9.515 55.090 79.019 1.00 63.18 102 TYR B C 1
ATOM 2307 O O . TYR B 1 102 ? 9.851 54.173 78.271 1.00 61.31 102 TYR B O 1
ATOM 2316 N N . GLY B 1 103 ? 8.633 54.946 80.004 1.00 62.90 103 GLY B N 1
ATOM 2317 C CA . GLY B 1 103 ? 7.994 53.670 80.254 1.00 62.18 103 GLY B CA 1
ATOM 2318 C C . GLY B 1 103 ? 8.807 52.756 81.144 1.00 62.13 103 GLY B C 1
ATOM 2319 O O . GLY B 1 103 ? 8.599 51.546 81.140 1.00 63.68 103 GLY B O 1
ATOM 2320 N N . LEU B 1 104 ? 9.729 53.324 81.911 1.00 62.23 104 LEU B N 1
ATOM 2321 C CA . LEU B 1 104 ? 10.579 52.537 82.807 1.00 62.74 104 LEU B CA 1
ATOM 2322 C C . LEU B 1 104 ? 9.863 52.064 84.073 1.00 63.50 104 LEU B C 1
ATOM 2323 O O . LEU B 1 104 ? 9.547 52.868 84.947 1.00 65.03 104 LEU B O 1
ATOM 2328 N N . TRP B 1 105 ? 9.618 50.762 84.175 1.00 63.24 105 TRP B N 1
ATOM 2329 C CA . TRP B 1 105 ? 8.956 50.205 85.348 1.00 63.30 105 TRP B CA 1
ATOM 2330 C C . TRP B 1 105 ? 9.842 50.303 86.574 1.00 64.24 105 TRP B C 1
ATOM 2331 O O . TRP B 1 105 ? 11.068 50.214 86.482 1.00 62.00 105 TRP B O 1
ATOM 2342 N N . THR B 1 106 ? 9.207 50.478 87.727 1.00 66.71 106 THR B N 1
ATOM 2343 C CA . THR B 1 106 ? 9.912 50.568 89.002 1.00 69.09 106 THR B CA 1
ATOM 2344 C C . THR B 1 106 ? 8.928 50.193 90.115 1.00 69.42 106 THR B C 1
ATOM 2345 O O . THR B 1 106 ? 7.723 50.390 89.979 1.00 69.36 106 THR B O 1
ATOM 2349 N N . GLY B 1 107 ? 9.428 49.625 91.202 1.00 70.67 107 GLY B N 1
ATOM 2350 C CA . GLY B 1 107 ? 8.536 49.251 92.286 1.00 73.60 107 GLY B CA 1
ATOM 2351 C C . GLY B 1 107 ? 9.262 48.991 93.589 1.00 75.33 107 GLY B C 1
ATOM 2352 O O . GLY B 1 107 ? 10.449 48.654 93.586 1.00 75.82 107 GLY B O 1
ATOM 2353 N N . GLN B 1 108 ? 8.569 49.171 94.709 1.00 76.88 108 GLN B N 1
ATOM 2354 C CA . GLN B 1 108 ? 9.191 48.916 95.998 1.00 78.68 108 GLN B CA 1
ATOM 2355 C C . GLN B 1 108 ? 9.174 47.407 96.158 1.00 79.26 108 GLN B C 1
ATOM 2356 O O . GLN B 1 108 ? 8.111 46.785 96.172 1.00 78.58 108 GLN B O 1
ATOM 2362 N N . ALA B 1 109 ? 10.362 46.819 96.244 1.00 79.79 109 ALA B N 1
ATOM 2363 C CA . ALA B 1 109 ? 10.491 45.379 96.387 1.00 80.60 109 ALA B CA 1
ATOM 2364 C C . ALA B 1 109 ? 11.287 44.997 97.633 1.00 81.73 109 ALA B C 1
ATOM 2365 O O . ALA B 1 109 ? 12.402 45.480 97.852 1.00 80.94 109 ALA B O 1
ATOM 2367 N N . GLU B 1 110 ? 10.695 44.127 98.448 1.00 82.71 110 GLU B N 1
ATOM 2368 C CA . GLU B 1 110 ? 11.330 43.647 99.667 1.00 83.23 110 GLU B CA 1
ATOM 2369 C C . GLU B 1 110 ? 12.103 42.377 99.354 1.00 83.23 110 GLU B C 1
ATOM 2370 O O . GLU B 1 110 ? 11.525 41.374 98.933 1.00 83.59 110 GLU B O 1
ATOM 2376 N N . PRO B 1 111 ? 13.427 42.403 99.554 1.00 82.12 111 PRO B N 1
ATOM 2377 C CA . PRO B 1 111 ? 14.257 41.229 99.279 1.00 82.17 111 PRO B CA 1
ATOM 2378 C C . PRO B 1 111 ? 13.806 39.962 100.001 1.00 82.45 111 PRO B C 1
ATOM 2379 O O . PRO B 1 111 ? 12.947 40.003 100.880 1.00 81.91 111 PRO B O 1
ATOM 2383 N N . VAL B 1 112 ? 14.382 38.835 99.605 1.00 83.24 112 VAL B N 1
ATOM 2384 C CA . VAL B 1 112 ? 14.049 37.552 100.200 1.00 84.55 112 VAL B CA 1
ATOM 2385 C C . VAL B 1 112 ? 15.327 36.741 100.351 1.00 85.22 112 VAL B C 1
ATOM 2386 O O . VAL B 1 112 ? 15.815 36.152 99.387 1.00 85.92 112 VAL B O 1
ATOM 2390 N N . PRO B 1 113 ? 15.882 36.695 101.572 1.00 85.54 113 PRO B N 1
ATOM 2391 C CA . PRO B 1 113 ? 17.113 35.968 101.886 1.00 85.97 113 PRO B CA 1
ATOM 2392 C C . PRO B 1 113 ? 17.278 34.636 101.161 1.00 86.19 113 PRO B C 1
ATOM 2393 O O . PRO B 1 113 ? 16.309 33.909 100.939 1.00 86.64 113 PRO B O 1
ATOM 2397 N N . ASP B 1 114 ? 18.517 34.335 100.783 1.00 86.18 114 ASP B N 1
ATOM 2398 C CA . ASP B 1 114 ? 18.844 33.097 100.084 1.00 86.12 114 ASP B CA 1
ATOM 2399 C C . ASP B 1 114 ? 18.452 31.914 100.970 1.00 85.55 114 ASP B C 1
ATOM 2400 O O . ASP B 1 114 ? 18.522 32.003 102.197 1.00 86.21 114 ASP B O 1
ATOM 2405 N N . ASP B 1 115 ? 18.037 30.810 100.358 1.00 84.68 115 ASP B N 1
ATOM 2406 C CA . ASP B 1 115 ? 17.653 29.633 101.130 1.00 84.77 115 ASP B CA 1
ATOM 2407 C C . ASP B 1 115 ? 18.873 28.792 101.482 1.00 84.42 115 ASP B C 1
ATOM 2408 O O . ASP B 1 115 ? 19.853 28.776 100.743 1.00 84.91 115 ASP B O 1
ATOM 2413 N N . ALA B 1 116 ? 18.815 28.102 102.617 1.00 83.81 116 ALA B N 1
ATOM 2414 C CA . ALA B 1 116 ? 19.924 27.264 103.048 1.00 83.05 116 ALA B CA 1
ATOM 2415 C C . ALA B 1 116 ? 20.118 26.122 102.053 1.00 82.44 116 ALA B C 1
ATOM 2416 O O . ALA B 1 116 ? 19.147 25.504 101.607 1.00 82.65 116 ALA B O 1
ATOM 2418 N N . PRO B 1 117 ? 21.378 25.826 101.691 1.00 81.49 117 PRO B N 1
ATOM 2419 C CA . PRO B 1 117 ? 21.685 24.750 100.741 1.00 80.99 117 PRO B CA 1
ATOM 2420 C C . PRO B 1 117 ? 21.230 23.377 101.232 1.00 81.07 117 PRO B C 1
ATOM 2421 O O . PRO B 1 117 ? 21.493 22.994 102.375 1.00 81.66 117 PRO B O 1
ATOM 2425 N N . LEU B 1 118 ? 20.547 22.636 100.366 1.00 80.31 118 LEU B N 1
ATOM 2426 C CA . LEU B 1 118 ? 20.061 21.312 100.733 1.00 79.41 118 LEU B CA 1
ATOM 2427 C C . LEU B 1 118 ? 20.651 20.220 99.844 1.00 78.72 118 LEU B C 1
ATOM 2428 O O . LEU B 1 118 ? 21.161 20.496 98.760 1.00 77.97 118 LEU B O 1
ATOM 2433 N N . GLU B 1 119 ? 20.605 18.981 100.318 1.00 78.59 119 GLU B N 1
ATOM 2434 C CA . GLU B 1 119 ? 21.128 17.864 99.543 1.00 78.54 119 GLU B CA 1
ATOM 2435 C C . GLU B 1 119 ? 19.995 17.224 98.751 1.00 76.97 119 GLU B C 1
ATOM 2436 O O . GLU B 1 119 ? 18.859 17.161 99.223 1.00 76.33 119 GLU B O 1
ATOM 2442 N N . VAL B 1 120 ? 20.305 16.763 97.542 1.00 75.95 120 VAL B N 1
ATOM 2443 C CA . VAL B 1 120 ? 19.293 16.141 96.692 1.00 74.09 120 VAL B CA 1
ATOM 2444 C C . VAL B 1 120 ? 18.994 14.706 97.125 1.00 74.18 120 VAL B C 1
ATOM 2445 O O . VAL B 1 120 ? 19.859 13.821 97.063 1.00 72.91 120 VAL B O 1
ATOM 2449 N N . PRO B 1 121 ? 17.760 14.463 97.596 1.00 73.31 121 PRO B N 1
ATOM 2450 C CA . PRO B 1 121 ? 17.380 13.119 98.030 1.00 73.41 121 PRO B CA 1
ATOM 2451 C C . PRO B 1 121 ? 17.375 12.166 96.839 1.00 73.51 121 PRO B C 1
ATOM 2452 O O . PRO B 1 121 ? 17.291 12.601 95.685 1.00 74.02 121 PRO B O 1
ATOM 2456 N N . PRO B 1 122 ? 17.480 10.852 97.102 1.00 73.26 122 PRO B N 1
ATOM 2457 C CA . PRO B 1 122 ? 17.485 9.849 96.032 1.00 72.13 122 PRO B CA 1
ATOM 2458 C C . PRO B 1 122 ? 16.110 9.704 95.371 1.00 70.84 122 PRO B C 1
ATOM 2459 O O . PRO B 1 122 ? 15.954 9.005 94.373 1.00 71.90 122 PRO B O 1
ATOM 2463 N N . GLU B 1 123 ? 15.124 10.395 95.925 1.00 69.83 123 GLU B N 1
ATOM 2464 C CA . GLU B 1 123 ? 13.773 10.359 95.393 1.00 70.02 123 GLU B CA 1
ATOM 2465 C C . GLU B 1 123 ? 13.626 11.356 94.240 1.00 68.93 123 GLU B C 1
ATOM 2466 O O . GLU B 1 123 ? 12.608 11.381 93.543 1.00 68.34 123 GLU B O 1
ATOM 2472 N N . LEU B 1 124 ? 14.663 12.168 94.042 1.00 67.75 124 LEU B N 1
ATOM 2473 C CA . LEU B 1 124 ? 14.690 13.178 92.986 1.00 65.64 124 LEU B CA 1
ATOM 2474 C C . LEU B 1 124 ? 16.022 13.147 92.219 1.00 65.83 124 LEU B C 1
ATOM 2475 O O . LEU B 1 124 ? 16.418 14.136 91.595 1.00 66.31 124 LEU B O 1
ATOM 2480 N N . ALA B 1 125 ? 16.707 12.011 92.266 1.00 64.65 125 ALA B N 1
ATOM 2481 C CA . ALA B 1 125 ? 17.992 11.879 91.592 1.00 65.84 125 ALA B CA 1
ATOM 2482 C C . ALA B 1 125 ? 17.929 12.023 90.070 1.00 66.17 125 ALA B C 1
ATOM 2483 O O . ALA B 1 125 ? 18.880 12.501 89.449 1.00 66.49 125 ALA B O 1
ATOM 2485 N N . ARG B 1 126 ? 16.814 11.604 89.475 1.00 66.47 126 ARG B N 1
ATOM 2486 C CA . ARG B 1 126 ? 16.630 11.682 88.027 1.00 66.34 126 ARG B CA 1
ATOM 2487 C C . ARG B 1 126 ? 16.948 13.079 87.470 1.00 65.90 126 ARG B C 1
ATOM 2488 O O . ARG B 1 126 ? 17.752 13.221 86.547 1.00 65.27 126 ARG B O 1
ATOM 2496 N N . SER B 1 127 ? 16.324 14.107 88.035 1.00 64.04 127 SER B N 1
ATOM 2497 C CA . SER B 1 127 ? 16.562 15.464 87.572 1.00 62.34 127 SER B CA 1
ATOM 2498 C C . SER B 1 127 ? 18.023 15.866 87.707 1.00 60.31 127 SER B C 1
ATOM 2499 O O . SER B 1 127 ? 18.662 16.247 86.726 1.00 59.15 127 SER B O 1
ATOM 2502 N N . ALA B 1 128 ? 18.552 15.779 88.920 1.00 58.55 128 ALA B N 1
ATOM 2503 C CA . ALA B 1 128 ? 19.938 16.147 89.155 1.00 57.97 128 ALA B CA 1
ATOM 2504 C C . ALA B 1 128 ? 20.870 15.361 88.239 1.00 58.03 128 ALA B C 1
ATOM 2505 O O . ALA B 1 128 ? 21.872 15.895 87.751 1.00 56.28 128 ALA B O 1
ATOM 2507 N N . SER B 1 129 ? 20.535 14.100 87.985 1.00 58.79 129 SER B N 1
ATOM 2508 C CA . SER B 1 129 ? 21.364 13.263 87.119 1.00 60.61 129 SER B CA 1
ATOM 2509 C C . SER B 1 129 ? 21.206 13.673 85.652 1.00 60.47 129 SER B C 1
ATOM 2510 O O . SER B 1 129 ? 22.154 13.593 84.858 1.00 60.18 129 SER B O 1
ATOM 2513 N N . ALA B 1 130 ? 19.996 14.100 85.301 1.00 60.67 130 ALA B N 1
ATOM 2514 C CA . ALA B 1 130 ? 19.690 14.551 83.946 1.00 59.24 130 ALA B CA 1
ATOM 2515 C C . ALA B 1 130 ? 20.480 15.820 83.687 1.00 57.94 130 ALA B C 1
ATOM 2516 O O . ALA B 1 130 ? 21.242 15.917 82.725 1.00 57.80 130 ALA B O 1
ATOM 2518 N N . LEU B 1 131 ? 20.276 16.792 84.568 1.00 55.48 131 LEU B N 1
ATOM 2519 C CA . LEU B 1 131 ? 20.953 18.070 84.476 1.00 54.35 131 LEU B CA 1
ATOM 2520 C C . LEU B 1 131 ? 22.447 17.834 84.351 1.00 55.06 131 LEU B C 1
ATOM 2521 O O . LEU B 1 131 ? 23.102 18.381 83.462 1.00 56.74 131 LEU B O 1
ATOM 2526 N N . GLY B 1 132 ? 22.980 17.001 85.237 1.00 56.39 132 GLY B N 1
ATOM 2527 C CA . GLY B 1 132 ? 24.400 16.703 85.210 1.00 56.88 132 GLY B CA 1
ATOM 2528 C C . GLY B 1 132 ? 24.843 16.191 83.856 1.00 58.14 132 GLY B C 1
ATOM 2529 O O . GLY B 1 132 ? 25.969 16.447 83.427 1.00 58.14 132 GLY B O 1
ATOM 2530 N N . ARG B 1 133 ? 23.952 15.468 83.183 1.00 59.42 133 ARG B N 1
ATOM 2531 C CA . ARG B 1 133 ? 24.232 14.905 81.867 1.00 61.60 133 ARG B CA 1
ATOM 2532 C C . ARG B 1 133 ? 24.346 16.026 80.836 1.00 61.66 133 ARG B C 1
ATOM 2533 O O . ARG B 1 133 ? 25.199 15.987 79.953 1.00 61.06 133 ARG B O 1
ATOM 2541 N N . LEU B 1 134 ? 23.467 17.016 80.962 1.00 61.62 134 LEU B N 1
ATOM 2542 C CA . LEU B 1 134 ? 23.436 18.166 80.069 1.00 62.05 134 LEU B CA 1
ATOM 2543 C C . LEU B 1 134 ? 24.744 18.947 80.128 1.00 62.38 134 LEU B C 1
ATOM 2544 O O . LEU B 1 134 ? 25.380 19.206 79.107 1.00 60.77 134 LEU B O 1
ATOM 2549 N N . ILE B 1 135 ? 25.133 19.321 81.341 1.00 63.85 135 ILE B N 1
ATOM 2550 C CA . ILE B 1 135 ? 26.360 20.072 81.562 1.00 65.33 135 ILE B CA 1
ATOM 2551 C C . ILE B 1 135 ? 27.572 19.294 81.044 1.00 66.85 135 ILE B C 1
ATOM 2552 O O . ILE B 1 135 ? 28.496 19.873 80.469 1.00 68.06 135 ILE B O 1
ATOM 2557 N N . ALA B 1 136 ? 27.558 17.978 81.231 1.00 67.64 136 ALA B N 1
ATOM 2558 C CA . ALA B 1 136 ? 28.663 17.139 80.768 1.00 67.77 136 ALA B CA 1
ATOM 2559 C C . ALA B 1 136 ? 28.899 17.303 79.270 1.00 66.61 136 ALA B C 1
ATOM 2560 O O . ALA B 1 136 ? 30.035 17.467 78.825 1.00 66.94 136 ALA B O 1
ATOM 2562 N N . ARG B 1 137 ? 27.823 17.258 78.493 1.00 64.82 137 ARG B N 1
ATOM 2563 C CA . ARG B 1 137 ? 27.951 17.388 77.055 1.00 63.76 137 ARG B CA 1
ATOM 2564 C C . ARG B 1 137 ? 28.488 18.769 76.672 1.00 62.59 137 ARG B C 1
ATOM 2565 O O . ARG B 1 137 ? 29.372 18.885 75.818 1.00 61.36 137 ARG B O 1
ATOM 2573 N N . LEU B 1 138 ? 27.968 19.815 77.304 1.00 60.46 138 LEU B N 1
ATOM 2574 C CA . LEU B 1 138 ? 28.442 21.163 77.020 1.00 59.27 138 LEU B CA 1
ATOM 2575 C C . LEU B 1 138 ? 29.961 21.169 77.113 1.00 59.59 138 LEU B C 1
ATOM 2576 O O . LEU B 1 138 ? 30.661 21.593 76.192 1.00 58.86 138 LEU B O 1
ATOM 2581 N N . GLN B 1 139 ? 30.460 20.677 78.241 1.00 60.50 139 GLN B N 1
ATOM 2582 C CA . GLN B 1 139 ? 31.893 20.615 78.500 1.00 60.40 139 GLN B CA 1
ATOM 2583 C C . GLN B 1 139 ? 32.605 19.670 77.553 1.00 60.49 139 GLN B C 1
ATOM 2584 O O . GLN B 1 139 ? 33.646 20.006 76.995 1.00 59.58 139 GLN B O 1
ATOM 2590 N N . ARG B 1 140 ? 32.033 18.489 77.371 1.00 61.21 140 ARG B N 1
ATOM 2591 C CA . ARG B 1 140 ? 32.596 17.502 76.471 1.00 61.97 140 ARG B CA 1
ATOM 2592 C C . ARG B 1 140 ? 32.718 18.077 75.054 1.00 62.06 140 ARG B C 1
ATOM 2593 O O . ARG B 1 140 ? 33.670 17.773 74.335 1.00 61.74 140 ARG B O 1
ATOM 2601 N N . GLU B 1 141 ? 31.761 18.915 74.657 1.00 62.12 141 GLU B N 1
ATOM 2602 C CA . GLU B 1 141 ? 31.782 19.490 73.315 1.00 63.07 141 GLU B CA 1
ATOM 2603 C C . GLU B 1 141 ? 32.660 20.735 73.199 1.00 63.03 141 GLU B C 1
ATOM 2604 O O . GLU B 1 141 ? 33.011 21.165 72.094 1.00 62.00 141 GLU B O 1
ATOM 2610 N N . GLY B 1 142 ? 33.013 21.306 74.343 1.00 62.89 142 GLY B N 1
ATOM 2611 C CA . GLY B 1 142 ? 33.858 22.478 74.345 1.00 63.64 142 GLY B CA 1
ATOM 2612 C C . GLY B 1 142 ? 33.073 23.732 74.062 1.00 64.67 142 GLY B C 1
ATOM 2613 O O . GLY B 1 142 ? 33.415 24.502 73.170 1.00 65.94 142 GLY B O 1
ATOM 2614 N N . VAL B 1 143 ? 32.006 23.935 74.818 1.00 65.56 143 VAL B N 1
ATOM 2615 C CA . VAL B 1 143 ? 31.184 25.110 74.632 1.00 66.47 143 VAL B CA 1
ATOM 2616 C C . VAL B 1 143 ? 31.820 26.278 75.365 1.00 67.88 143 VAL B C 1
ATOM 2617 O O . VAL B 1 143 ? 31.955 26.262 76.587 1.00 66.45 143 VAL B O 1
ATOM 2621 N N . PRO B 1 144 ? 32.227 27.311 74.616 1.00 69.95 144 PRO B N 1
ATOM 2622 C CA . PRO B 1 144 ? 32.859 28.510 75.174 1.00 72.51 144 PRO B CA 1
ATOM 2623 C C . PRO B 1 144 ? 31.986 29.160 76.243 1.00 75.33 144 PRO B C 1
ATOM 2624 O O . PRO B 1 144 ? 30.766 28.971 76.262 1.00 76.29 144 PRO B O 1
ATOM 2628 N N . PRO B 1 145 ? 32.600 29.948 77.138 1.00 77.37 145 PRO B N 1
ATOM 2629 C CA . PRO B 1 145 ? 31.918 30.651 78.232 1.00 78.54 145 PRO B CA 1
ATOM 2630 C C . PRO B 1 145 ? 30.767 31.552 77.787 1.00 78.94 145 PRO B C 1
ATOM 2631 O O . PRO B 1 145 ? 29.736 31.623 78.456 1.00 78.84 145 PRO B O 1
ATOM 2635 N N . HIS B 1 146 ? 30.948 32.237 76.661 1.00 79.74 146 HIS B N 1
ATOM 2636 C CA . HIS B 1 146 ? 29.923 33.139 76.158 1.00 80.54 146 HIS B CA 1
ATOM 2637 C C . HIS B 1 146 ? 28.700 32.434 75.568 1.00 80.88 146 HIS B C 1
ATOM 2638 O O . HIS B 1 146 ? 27.823 33.083 74.993 1.00 81.51 146 HIS B O 1
ATOM 2645 N N . ILE B 1 147 ? 28.639 31.111 75.702 1.00 80.45 147 ILE B N 1
ATOM 2646 C CA . ILE B 1 147 ? 27.492 30.355 75.197 1.00 80.30 147 ILE B CA 1
ATOM 2647 C C . ILE B 1 147 ? 26.890 29.500 76.306 1.00 81.19 147 ILE B C 1
ATOM 2648 O O . ILE B 1 147 ? 25.705 29.151 76.265 1.00 80.98 147 ILE B O 1
ATOM 2661 N N . PRO B 1 149 ? 24.920 28.352 79.112 1.00 80.02 149 PRO B N 1
ATOM 2662 C CA . PRO B 1 149 ? 23.692 28.895 79.700 1.00 79.55 149 PRO B CA 1
ATOM 2663 C C . PRO B 1 149 ? 23.710 28.894 81.227 1.00 79.73 149 PRO B C 1
ATOM 2664 O O . PRO B 1 149 ? 22.801 29.426 81.865 1.00 78.75 149 PRO B O 1
ATOM 2676 N N . ALA B 1 151 ? 26.362 29.138 84.949 1.00 83.42 151 ALA B N 1
ATOM 2677 C CA . ALA B 1 151 ? 27.618 29.509 85.597 1.00 83.89 151 ALA B CA 1
ATOM 2678 C C . ALA B 1 151 ? 28.491 28.331 86.023 1.00 84.19 151 ALA B C 1
ATOM 2679 O O . ALA B 1 151 ? 28.039 27.186 86.090 1.00 84.38 151 ALA B O 1
ATOM 2681 N N . ALA B 1 152 ? 29.749 28.639 86.327 1.00 84.04 152 ALA B N 1
ATOM 2682 C CA . ALA B 1 152 ? 30.729 27.638 86.732 1.00 83.52 152 ALA B CA 1
ATOM 2683 C C . ALA B 1 152 ? 30.338 26.809 87.960 1.00 82.52 152 ALA B C 1
ATOM 2684 O O . ALA B 1 152 ? 30.340 25.579 87.900 1.00 83.70 152 ALA B O 1
ATOM 2686 N N . PRO B 1 153 ? 30.002 27.465 89.086 1.00 80.77 153 PRO B N 1
ATOM 2687 C CA . PRO B 1 153 ? 29.621 26.728 90.300 1.00 79.33 153 PRO B CA 1
ATOM 2688 C C . PRO B 1 153 ? 28.511 25.692 90.047 1.00 78.13 153 PRO B C 1
ATOM 2689 O O . PRO B 1 153 ? 27.327 26.009 90.184 1.00 78.59 153 PRO B O 1
ATOM 2693 N N . PHE B 1 154 ? 28.896 24.464 89.689 1.00 75.71 154 PHE B N 1
ATOM 2694 C CA . PHE B 1 154 ? 27.930 23.397 89.397 1.00 74.63 154 PHE B CA 1
ATOM 2695 C C . PHE B 1 154 ? 27.384 22.710 90.638 1.00 74.08 154 PHE B C 1
ATOM 2696 O O . PHE B 1 154 ? 27.764 21.586 90.961 1.00 74.79 154 PHE B O 1
ATOM 2704 N N . ARG B 1 155 ? 26.473 23.389 91.318 1.00 73.36 155 ARG B N 1
ATOM 2705 C CA . ARG B 1 155 ? 25.879 22.861 92.530 1.00 73.17 155 ARG B CA 1
ATOM 2706 C C . ARG B 1 155 ? 24.869 21.748 92.257 1.00 73.18 155 ARG B C 1
ATOM 2707 O O . ARG B 1 155 ? 23.755 21.770 92.782 1.00 72.27 155 ARG B O 1
ATOM 2715 N N . LEU B 1 156 ? 25.272 20.780 91.436 1.00 73.64 156 LEU B N 1
ATOM 2716 C CA . LEU B 1 156 ? 24.435 19.631 91.084 1.00 74.73 156 LEU B CA 1
ATOM 2717 C C . LEU B 1 156 ? 23.819 18.935 92.316 1.00 76.48 156 LEU B C 1
ATOM 2718 O O . LEU B 1 156 ? 22.702 18.423 92.247 1.00 77.68 156 LEU B O 1
ATOM 2723 N N . ASP B 1 157 ? 24.534 18.911 93.439 1.00 77.85 157 ASP B N 1
ATOM 2724 C CA . ASP B 1 157 ? 24.008 18.264 94.641 1.00 79.01 157 ASP B CA 1
ATOM 2725 C C . ASP B 1 157 ? 23.326 19.281 95.552 1.00 78.60 157 ASP B C 1
ATOM 2726 O O . ASP B 1 157 ? 23.663 19.405 96.734 1.00 79.07 157 ASP B O 1
ATOM 2731 N N . ASP B 1 158 ? 22.356 19.999 94.990 1.00 77.93 158 ASP B N 1
ATOM 2732 C CA . ASP B 1 158 ? 21.607 21.020 95.717 1.00 76.10 158 ASP B CA 1
ATOM 2733 C C . ASP B 1 158 ? 20.184 21.132 95.182 1.00 75.71 158 ASP B C 1
ATOM 2734 O O . ASP B 1 158 ? 19.989 21.373 93.995 1.00 75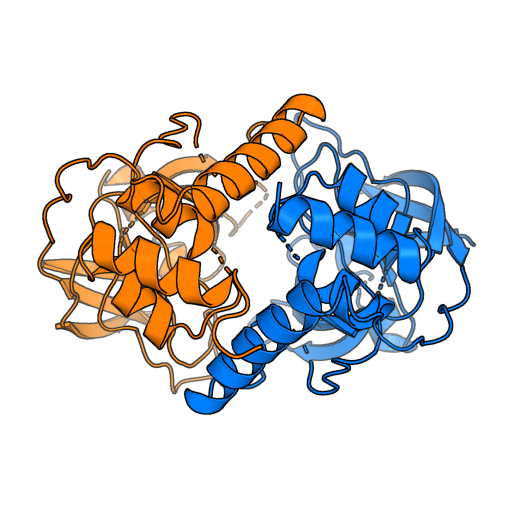.96 158 ASP B O 1
ATOM 2739 N N . CYS B 1 159 ? 19.191 20.966 96.053 1.00 75.00 159 CYS B N 1
ATOM 2740 C CA . CYS B 1 159 ? 17.795 21.055 95.624 1.00 74.38 159 CYS B CA 1
ATOM 2741 C C . CYS B 1 159 ? 17.463 22.339 94.870 1.00 72.12 159 CYS B C 1
ATOM 2742 O O . CYS B 1 159 ? 17.129 22.312 93.686 1.00 71.71 159 CYS B O 1
ATOM 2745 N N . GLY B 1 160 ? 17.543 23.460 95.578 1.00 70.36 160 GLY B N 1
ATOM 2746 C CA . GLY B 1 160 ? 17.223 24.745 94.985 1.00 67.24 160 GLY B CA 1
ATOM 2747 C C . GLY B 1 160 ? 17.915 25.007 93.667 1.00 64.45 160 GLY B C 1
ATOM 2748 O O . GLY B 1 160 ? 17.264 25.234 92.652 1.00 62.58 160 GLY B O 1
ATOM 2749 N N . TRP B 1 161 ? 19.243 24.969 93.696 1.00 62.59 161 TRP B N 1
ATOM 2750 C CA . TRP B 1 161 ? 20.067 25.223 92.524 1.00 60.51 161 TRP B CA 1
ATOM 2751 C C . TRP B 1 161 ? 19.623 24.436 91.298 1.00 60.62 161 TRP B C 1
ATOM 2752 O O . TRP B 1 161 ? 19.395 24.997 90.216 1.00 60.66 161 TRP B O 1
ATOM 2763 N N . VAL B 1 162 ? 19.532 23.125 91.474 1.00 59.17 162 VAL B N 1
ATOM 2764 C CA . VAL B 1 162 ? 19.111 22.233 90.419 1.00 57.42 162 VAL B CA 1
ATOM 2765 C C . VAL B 1 162 ? 17.747 22.626 89.864 1.00 56.58 162 VAL B C 1
ATOM 2766 O O . VAL B 1 162 ? 17.548 22.636 88.649 1.00 56.21 162 VAL B O 1
ATOM 2770 N N . ALA B 1 163 ? 16.807 22.955 90.744 1.00 55.74 163 ALA B N 1
ATOM 2771 C CA . ALA B 1 163 ? 15.471 23.337 90.284 1.00 55.77 163 ALA B CA 1
ATOM 2772 C C . ALA B 1 163 ? 15.490 24.673 89.550 1.00 54.87 163 ALA B C 1
ATOM 2773 O O . ALA B 1 163 ? 14.748 24.860 88.587 1.00 54.98 163 ALA B O 1
ATOM 2775 N N . ASP B 1 164 ? 16.328 25.598 90.012 1.00 53.17 164 ASP B N 1
ATOM 2776 C CA . ASP B 1 164 ? 16.436 26.899 89.367 1.00 51.84 164 ASP B CA 1
ATOM 2777 C C . ASP B 1 164 ? 16.941 26.698 87.940 1.00 50.78 164 ASP B C 1
ATOM 2778 O O . ASP B 1 164 ? 16.474 27.354 87.011 1.00 51.04 164 ASP B O 1
ATOM 2783 N N . ARG B 1 165 ? 17.891 25.788 87.764 1.00 48.46 165 ARG B N 1
ATOM 2784 C CA . ARG B 1 165 ? 18.437 25.555 86.436 1.00 49.05 165 ARG B CA 1
ATOM 2785 C C . ARG B 1 165 ? 17.361 25.053 85.464 1.00 48.60 165 ARG B C 1
ATOM 2786 O O . ARG B 1 165 ? 17.225 25.572 84.351 1.00 47.73 165 ARG B O 1
ATOM 2794 N N . TRP B 1 166 ? 16.600 24.048 85.898 1.00 45.97 166 TRP B N 1
ATOM 2795 C CA . TRP B 1 166 ? 15.534 23.486 85.087 1.00 44.67 166 TRP B CA 1
ATOM 2796 C C . TRP B 1 166 ? 14.403 24.471 84.836 1.00 42.81 166 TRP B C 1
ATOM 2797 O O . TRP B 1 166 ? 13.904 24.565 83.723 1.00 42.00 166 TRP B O 1
ATOM 2808 N N . ALA B 1 167 ? 13.980 25.189 85.866 1.00 41.58 167 ALA B N 1
ATOM 2809 C CA . ALA B 1 167 ? 12.888 26.129 85.684 1.00 42.88 167 ALA B CA 1
ATOM 2810 C C . ALA B 1 167 ? 13.288 27.194 84.668 1.00 44.80 167 ALA B C 1
ATOM 2811 O O . ALA B 1 167 ? 12.441 27.750 83.984 1.00 44.79 167 ALA B O 1
ATOM 2813 N N . GLU B 1 168 ? 14.589 27.452 84.572 1.00 46.15 168 GLU B N 1
ATOM 2814 C CA . GLU B 1 168 ? 15.134 28.443 83.656 1.00 46.23 168 GLU B CA 1
ATOM 2815 C C . GLU B 1 168 ? 14.989 28.074 82.202 1.00 46.01 168 GLU B C 1
ATOM 2816 O O . GLU B 1 168 ? 14.687 28.916 81.348 1.00 43.55 168 GLU B O 1
ATOM 2830 N N . LEU B 1 170 ? 13.006 25.470 81.076 1.00 44.25 170 LEU B N 1
ATOM 2831 C CA . LEU B 1 170 ? 11.757 24.813 80.730 1.00 41.71 170 LEU B CA 1
ATOM 2832 C C . LEU B 1 170 ? 10.669 25.802 80.322 1.00 40.25 170 LEU B C 1
ATOM 2833 O O . LEU B 1 170 ? 10.456 26.836 80.961 1.00 41.36 170 LEU B O 1
ATOM 2838 N N . SER B 1 171 ? 9.989 25.486 79.234 1.00 39.85 171 SER B N 1
ATOM 2839 C CA . SER B 1 171 ? 8.934 26.347 78.737 1.00 37.19 171 SER B CA 1
ATOM 2840 C C . SER B 1 171 ? 7.762 26.291 79.702 1.00 38.55 171 SER B C 1
ATOM 2841 O O . SER B 1 171 ? 6.833 25.503 79.535 1.00 38.77 171 SER B O 1
ATOM 2844 N N . LEU B 1 172 ? 7.827 27.109 80.739 1.00 37.75 172 LEU B N 1
ATOM 2845 C CA . LEU B 1 172 ? 6.755 27.141 81.704 1.00 40.41 172 LEU B CA 1
ATOM 2846 C C . LEU B 1 172 ? 6.084 28.504 81.685 1.00 41.04 172 LEU B C 1
ATOM 2847 O O . LEU B 1 172 ? 6.691 29.520 81.316 1.00 40.52 172 LEU B O 1
ATOM 2852 N N . PRO B 1 173 ? 4.804 28.545 82.060 1.00 41.88 173 PRO B N 1
ATOM 2853 C CA . PRO B 1 173 ? 4.071 29.813 82.084 1.00 41.73 173 PRO B CA 1
ATOM 2854 C C . PRO B 1 173 ? 4.783 30.756 83.050 1.00 42.70 173 PRO B C 1
ATOM 2855 O O . PRO B 1 173 ? 5.224 30.338 84.119 1.00 40.75 173 PRO B O 1
ATOM 2859 N N . PRO B 1 174 ? 4.920 32.037 82.676 1.00 43.19 174 PRO B N 1
ATOM 2860 C CA . PRO B 1 174 ? 5.600 32.987 83.557 1.00 44.12 174 PRO B CA 1
ATOM 2861 C C . PRO B 1 174 ? 5.067 33.006 84.987 1.00 46.26 174 PRO B C 1
ATOM 2862 O O . PRO B 1 174 ? 5.845 33.050 85.949 1.00 47.24 174 PRO B O 1
ATOM 2866 N N . ALA B 1 175 ? 3.745 32.969 85.126 1.00 46.73 175 ALA B N 1
ATOM 2867 C CA . ALA B 1 175 ? 3.136 33.006 86.449 1.00 46.92 175 ALA B CA 1
ATOM 2868 C C . ALA B 1 175 ? 3.653 31.880 87.340 1.00 47.29 175 ALA B C 1
ATOM 2869 O O . ALA B 1 175 ? 3.705 32.023 88.553 1.00 47.94 175 ALA B O 1
ATOM 2871 N N . ASP B 1 176 ? 4.032 30.766 86.722 1.00 48.16 176 ASP B N 1
ATOM 2872 C CA . ASP B 1 176 ? 4.542 29.603 87.433 1.00 49.05 176 ASP B CA 1
ATOM 2873 C C . ASP B 1 176 ? 5.997 29.771 87.786 1.00 49.44 176 ASP B C 1
ATOM 2874 O O . ASP B 1 176 ? 6.446 29.342 88.844 1.00 50.54 176 ASP B O 1
ATOM 2879 N N . LYS B 1 177 ? 6.744 30.377 86.878 1.00 49.31 177 LYS B N 1
ATOM 2880 C CA . LYS B 1 177 ? 8.163 30.573 87.095 1.00 49.75 177 LYS B CA 1
ATOM 2881 C C . LYS B 1 177 ? 8.383 31.460 88.310 1.00 50.11 177 LYS B C 1
ATOM 2882 O O . LYS B 1 177 ? 9.302 31.234 89.087 1.00 48.46 177 LYS B O 1
ATOM 2888 N N . ALA B 1 178 ? 7.526 32.465 88.466 1.00 51.24 178 ALA B N 1
ATOM 2889 C CA . ALA B 1 178 ? 7.639 33.408 89.573 1.00 52.13 178 ALA B CA 1
ATOM 2890 C C . ALA B 1 178 ? 7.358 32.732 90.904 1.00 53.71 178 ALA B C 1
ATOM 2891 O O . ALA B 1 178 ? 7.982 33.048 91.915 1.00 54.15 178 ALA B O 1
ATOM 2893 N N . ARG B 1 179 ? 6.416 31.796 90.885 1.00 54.54 179 ARG B N 1
ATOM 2894 C CA . ARG B 1 179 ? 6.038 31.061 92.071 1.00 56.13 179 ARG B CA 1
ATOM 2895 C C . ARG B 1 179 ? 7.174 30.117 92.448 1.00 56.90 179 ARG B C 1
ATOM 2896 O O . ARG B 1 179 ? 7.576 30.045 93.608 1.00 57.22 179 ARG B O 1
ATOM 2904 N N . LEU B 1 180 ? 7.709 29.406 91.465 1.00 57.64 180 LEU B N 1
ATOM 2905 C CA . LEU B 1 180 ? 8.814 28.491 91.724 1.00 58.35 180 LEU B CA 1
ATOM 2906 C C . LEU B 1 180 ? 9.973 29.194 92.397 1.00 60.25 180 LEU B C 1
ATOM 2907 O O . LEU B 1 180 ? 10.604 28.644 93.295 1.00 60.82 180 LEU B O 1
ATOM 2912 N N . LEU B 1 181 ? 10.259 30.406 91.943 1.00 62.26 181 LEU B N 1
ATOM 2913 C CA . LEU B 1 181 ? 11.357 31.190 92.486 1.00 64.71 181 LEU B CA 1
ATOM 2914 C C . LEU B 1 181 ? 11.217 31.400 93.992 1.00 66.82 181 LEU B C 1
ATOM 2915 O O . LEU B 1 181 ? 12.203 31.366 94.724 1.00 66.61 181 LEU B O 1
ATOM 2920 N N . LEU B 1 182 ? 9.979 31.615 94.436 1.00 68.38 182 LEU B N 1
ATOM 2921 C CA . LEU B 1 182 ? 9.674 31.861 95.840 1.00 70.25 182 LEU B CA 1
ATOM 2922 C C . LEU B 1 182 ? 9.513 30.595 96.681 1.00 71.97 182 LEU B C 1
ATOM 2923 O O . LEU B 1 182 ? 9.961 30.543 97.827 1.00 72.58 182 LEU B O 1
ATOM 2928 N N . LEU B 1 183 ? 8.867 29.581 96.119 1.00 73.52 183 LEU B N 1
ATOM 2929 C CA . LEU B 1 183 ? 8.672 28.324 96.833 1.00 75.34 183 LEU B CA 1
ATOM 2930 C C . LEU B 1 183 ? 10.000 27.840 97.406 1.00 75.91 183 LEU B C 1
ATOM 2931 O O . LEU B 1 183 ? 11.064 28.132 96.859 1.00 76.03 183 LEU B O 1
ATOM 2936 N N . PRO B 1 184 ? 9.955 27.104 98.528 1.00 76.92 184 PRO B N 1
ATOM 2937 C CA . PRO B 1 184 ? 11.168 26.582 99.168 1.00 77.90 184 PRO B CA 1
ATOM 2938 C C . PRO B 1 184 ? 11.938 25.674 98.220 1.00 77.48 184 PRO B C 1
ATOM 2939 O O . PRO B 1 184 ? 11.361 25.101 97.306 1.00 79.02 184 PRO B O 1
ATOM 2943 N N . PRO B 1 185 ? 13.249 25.522 98.431 1.00 77.31 185 PRO B N 1
ATOM 2944 C CA . PRO B 1 185 ? 14.064 24.674 97.557 1.00 76.74 185 PRO B CA 1
ATOM 2945 C C . PRO B 1 185 ? 13.494 23.292 97.278 1.00 76.20 185 PRO B C 1
ATOM 2946 O O . PRO B 1 185 ? 13.252 22.946 96.122 1.00 75.65 185 PRO B O 1
ATOM 2950 N N . LEU B 1 186 ? 13.272 22.506 98.329 1.00 76.47 186 LEU B N 1
ATOM 2951 C CA . LEU B 1 186 ? 12.738 21.153 98.160 1.00 75.29 186 LEU B CA 1
ATOM 2952 C C . LEU B 1 186 ? 11.495 21.153 97.290 1.00 73.00 186 LEU B C 1
ATOM 2953 O O . LEU B 1 186 ? 11.488 20.563 96.212 1.00 73.03 186 LEU B O 1
ATOM 2958 N N . ASP B 1 187 ? 10.444 21.813 97.769 1.00 70.79 187 ASP B N 1
ATOM 2959 C CA . ASP B 1 187 ? 9.186 21.880 97.035 1.00 68.97 187 ASP B CA 1
ATOM 2960 C C . ASP B 1 187 ? 9.399 22.246 95.574 1.00 67.36 187 ASP B C 1
ATOM 2961 O O . ASP B 1 187 ? 8.695 21.752 94.702 1.00 68.50 187 ASP B O 1
ATOM 2966 N N . ARG B 1 188 ? 10.377 23.107 95.316 1.00 65.48 188 ARG B N 1
ATOM 2967 C CA . ARG B 1 188 ? 10.675 23.553 93.964 1.00 63.63 188 ARG B CA 1
ATOM 2968 C C . ARG B 1 188 ? 11.178 22.408 93.098 1.00 62.96 188 ARG B C 1
ATOM 2969 O O . ARG B 1 188 ? 10.720 22.220 91.973 1.00 62.93 188 ARG B O 1
ATOM 2977 N N . LEU B 1 189 ? 12.113 21.636 93.629 1.00 62.48 189 LEU B N 1
ATOM 2978 C CA . LEU B 1 189 ? 12.660 20.511 92.898 1.00 63.04 189 LEU B CA 1
ATOM 2979 C C . LEU B 1 189 ? 11.580 19.463 92.677 1.00 64.92 189 LEU B C 1
ATOM 2980 O O . LEU B 1 189 ? 11.496 18.852 91.607 1.00 64.55 189 LEU B O 1
ATOM 2985 N N . ARG B 1 190 ? 10.748 19.244 93.689 1.00 66.33 190 ARG B N 1
ATOM 2986 C CA . ARG B 1 190 ? 9.696 18.246 93.573 1.00 67.89 190 ARG B CA 1
ATOM 2987 C C . ARG B 1 190 ? 8.806 18.522 92.388 1.00 66.60 190 ARG B C 1
ATOM 2988 O O . ARG B 1 190 ? 8.613 17.661 91.533 1.00 66.31 190 ARG B O 1
ATOM 2996 N N . GLU B 1 191 ? 8.276 19.736 92.339 1.00 66.80 191 GLU B N 1
ATOM 2997 C CA . GLU B 1 191 ? 7.380 20.143 91.261 1.00 67.39 191 GLU B CA 1
ATOM 2998 C C . GLU B 1 191 ? 7.979 20.049 89.856 1.00 65.88 191 GLU B C 1
ATOM 2999 O O . GLU B 1 191 ? 7.313 19.569 88.937 1.00 64.09 191 GLU B O 1
ATOM 3005 N N . ILE B 1 192 ? 9.222 20.487 89.671 1.00 65.17 192 ILE B N 1
ATOM 3006 C CA . ILE B 1 192 ? 9.807 20.376 88.341 1.00 64.85 192 ILE B CA 1
ATOM 3007 C C . ILE B 1 192 ? 10.026 18.902 88.065 1.00 64.50 192 ILE B C 1
ATOM 3008 O O . ILE B 1 192 ? 10.005 18.460 86.918 1.00 65.02 192 ILE B O 1
ATOM 3013 N N . ASP B 1 193 ? 10.243 18.141 89.130 1.00 64.30 193 ASP B N 1
ATOM 3014 C CA . ASP B 1 193 ? 10.456 16.710 88.997 1.00 63.60 193 ASP B CA 1
ATOM 3015 C C . ASP B 1 193 ? 9.168 16.093 88.459 1.00 63.39 193 ASP B C 1
ATOM 3016 O O . ASP B 1 193 ? 9.197 15.207 87.611 1.00 61.81 193 ASP B O 1
ATOM 3021 N N . ALA B 1 194 ? 8.039 16.585 88.956 1.00 64.19 194 ALA B N 1
ATOM 3022 C CA . ALA B 1 194 ? 6.736 16.093 88.536 1.00 66.39 194 ALA B CA 1
ATOM 3023 C C . ALA B 1 194 ? 6.398 16.538 87.116 1.00 68.05 194 ALA B C 1
ATOM 3024 O O . ALA B 1 194 ? 5.336 16.205 86.589 1.00 68.37 194 ALA B O 1
ATOM 3026 N N . VAL B 1 195 ? 7.298 17.300 86.504 1.00 69.53 195 VAL B N 1
ATOM 3027 C CA . VAL B 1 195 ? 7.077 17.795 85.154 1.00 71.61 195 VAL B CA 1
ATOM 3028 C C . VAL B 1 195 ? 7.916 17.035 84.145 1.00 72.57 195 VAL B C 1
ATOM 3029 O O . VAL B 1 195 ? 7.474 16.773 83.026 1.00 71.85 195 VAL B O 1
ATOM 3033 N N . LEU B 1 196 ? 9.134 16.693 84.558 1.00 74.20 196 LEU B N 1
ATOM 3034 C CA . LEU B 1 196 ? 10.083 15.968 83.718 1.00 75.79 196 LEU B CA 1
ATOM 3035 C C . LEU B 1 196 ? 9.735 14.485 83.631 1.00 77.38 196 LEU B C 1
ATOM 3036 O O . LEU B 1 196 ? 9.959 13.843 82.605 1.00 77.40 196 LEU B O 1
ATOM 3041 N N . ALA B 1 197 ? 9.195 13.941 84.712 1.00 79.30 197 ALA B N 1
ATOM 3042 C CA . ALA B 1 197 ? 8.829 12.537 84.726 1.00 82.29 197 ALA B CA 1
ATOM 3043 C C . ALA B 1 197 ? 7.342 12.413 84.434 1.00 84.40 197 ALA B C 1
ATOM 3044 O O . ALA B 1 197 ? 6.574 13.319 84.743 1.00 84.98 197 ALA B O 1
ATOM 3046 N N . ALA B 1 198 ? 6.939 11.298 83.830 1.00 86.72 198 ALA B N 1
ATOM 3047 C CA . ALA B 1 198 ? 5.534 11.064 83.510 1.00 88.66 198 ALA B CA 1
ATOM 3048 C C . ALA B 1 198 ? 4.738 10.886 84.802 1.00 90.10 198 ALA B C 1
ATOM 3049 O O . ALA B 1 198 ? 4.626 9.774 85.308 1.00 90.69 198 ALA B O 1
ATOM 3051 N N . ASP B 1 199 ? 4.194 11.976 85.343 1.00 91.50 199 ASP B N 1
ATOM 3052 C CA . ASP B 1 199 ? 3.415 11.883 86.575 1.00 93.72 199 ASP B CA 1
ATOM 3053 C C . ASP B 1 199 ? 2.107 11.140 86.325 1.00 96.04 199 ASP B C 1
ATOM 3054 O O . ASP B 1 199 ? 1.761 10.205 87.053 1.00 96.35 199 ASP B O 1
ATOM 3059 N N . GLY B 1 200 ? 1.381 11.566 85.294 1.00 98.46 200 GLY B N 1
ATOM 3060 C CA . GLY B 1 200 ? 0.117 10.930 84.954 1.00 100.54 200 GLY B CA 1
ATOM 3061 C C . GLY B 1 200 ? 0.136 10.271 83.583 1.00 101.89 200 GLY B C 1
ATOM 3062 O O . GLY B 1 200 ? -0.806 10.440 82.802 1.00 101.86 200 GLY B O 1
ATOM 3063 N N . HIS B 1 201 ? 1.208 9.522 83.301 1.00 102.70 201 HIS B N 1
ATOM 3064 C CA . HIS B 1 201 ? 1.403 8.821 82.023 1.00 103.64 201 HIS B CA 1
ATOM 3065 C C . HIS B 1 201 ? 1.498 9.759 80.810 1.00 103.78 201 HIS B C 1
ATOM 3066 O O . HIS B 1 201 ? 1.512 11.001 81.006 1.00 103.88 201 HIS B O 1
#

Nearest PDB structures (foldseek):
  1zbo-assembly1_A  TM=1.001E+00  e=1.930E-37  Bordetella parapertussis 12822
  3ljc-assembly1_A  TM=6.853E-01  e=6.186E-11  Escherichia coli K-12
  7cr9-assembly1_A  TM=6.646E-01  e=4.839E-09  Meiothermus taiwanensis
  7p6u-assembly1_C  TM=6.763E-01  e=3.381E-08  Thermus thermophilus
  7p6u-assembly1_A  TM=6.980E-01  e=7.713E-08  Thermus thermophilus

Solvent-accessible surface area: 18074 Å² total

B-factor: mean 57.11, std 15.41, range [18.66, 104.64]

Foldseek 3Di:
DKFWEQEDQFAAAAQWKDKDKDDDCVPVVVVVCVVPQHDHWYFYWQDDDNPDDPPDDTDTAQWGFWGFPDWDDPPVIIITMIGTHWIWGFPAWDQDPPRTIITDTHTDDDADFAFDDPVLLVLLVVVVVVVVVCVVVPPDCVRGDDPRDSGGQSNSLLVLLSPDDRSNVSRVLRPDHSVVSSVVSSVVVPD/DKFWEQEAQFAAAAQWKDKDKDQQPLCVVCVCCVVVVDDGWYFYWLDDHRRCPPHDDTHTAQWHWWGWDDWDDPVSMIITIITTHWIWGFDDWDQDPSRTIITDTDTDDDADWDFDDPVLVVQLVVVVVVVVVCVVVPPDPVPTDDPSPSGTQQVSLLVLLSPPDRSNVSRVLNVDHRNVSSVVVSCVPDCVPD

CATH classification: 2.30.130.40 (+1 more: 1.10.4060.10)

Secondary structure (DSSP, 8-state):
-EEEEEEESS---TT-EEEEEE-STTTT--HHHHHTT---EEEEESSS-SS--SS----EEEEE--EEEEEE-----EEEEEE---EEEEEEEEE-GGG-EEEEEEEEPPPPP----GGGHHHHHHHHHHHHHHHHTT--TT-------TT-HHHHHHHHH-----HHHHHHHHHS-HHHHHHHHHHHHH-/-EEEEEEESS---TT-EE--EE-SHHHH--HHHHHH----EEEEBSSS-SS-SS----PBPS-B--B---EE-----EEE-EE---EE---SEEE-GGG-EEEE--EE-PPPP----GGGHHHHHHHHHHHHHHHHHT--TT-------TT-HHHHHHHHH-----HHHHHHHHHS-HHHHHHHHHHHHS-TT-

InterPro domains:
  IPR003111 Lon protease, N-terminal domain [PF02190] (3-181)
  IPR003111 Lon protease, N-terminal domain [SM00464] (3-198)
  IPR015947 PUA-like superfamily [SSF88697] (3-196)
  IPR046336 Lon protease, N-terminal domain superfamily [G3DSA:2.30.130.40] (1-114)

Radius of gyration: 20.79 Å; Cα contacts (8 Å, |Δi|>4): 778; chains: 2; bounding box: 43×55×56 Å